Protein AF-A0A0L0D1S1-F1 (afdb_monomer)

Sequence (551 aa):
MAQHTPVPRLSLEFAKVEYQLKLALQATTVELDEVAAIGNPNLSLAFEARAAEMMTLYAWVDAALVGDLNSVDEVMARGFRFQDAGMLFAVGSIVIPDGAPRDHQYMLCKIAVGRSYVVEEEALQAARVEIPEGYDSIYVHSAASEEAHVYHHEYLLQDPAQVLPLFLVNFKFDPASEAAAGVTLCEVCEEAEATLYCQQDDARLCKECDAEIHSANKLVQRHTRSELGAVPLAFGDCAYHPGNSVEYFCPIDHVPVCVHCKMIGSHASGEAASHKLITIREAYAAALDAANRDDPTVGSKRSDILKKLSGIDSSLRAVQANAAAAEERIYELLQAALFQLQVSTQAKLALLLGDELEMRRQLGELEHMDAFLTYQRSVLKPTNFLEAWNKHLLLRAEIHDTAPESLRPLSDVQADLQVVGEVVVTTASAQGPGQGMPPVDHARAAHDLDMRAMLASKASSNFRALVFRDSPARVPDPADRNPAAAIESSMIAAGDLGRSDYGPRHDDSVLRAHNDSMLSSVPHSAAKPVVKSTTDLWSESLNRHFAAHPR

Secondary structure (DSSP, 8-state):
---EEEPPTTSHHHHHHHHHHHHHHT-S--EEEEEEEE--HHHHHHHHHHHTTS-EEEEEEETTSS-TT--HHHHHHH----BTTBEEEEEE---PPTT--SEEEEEEEEEE--SEEEEEHHHHHHSPPPPPTT--EEEEE-HHHHHHT--EEEEEE--GGGEEEEEEEEEE--HHHHHHHT-PBPTTTSSSBP-EEETTTTEEE-HHHHHHHHHS-TTGGG--EEEGGGSPPP--EETTEEEEEEEEEETTTTEEEEHHHHHTSTTTSSGGGGS--EEHHHHHHHHHHHHTSPPHHHHHHHHHHHHHHHHHHHHHHHHHHHHHHHHHHHHHHHHHHHHHHHHHHHHHHHHHHHHHHHHHHHHHHHHHHHHHHHHHHHHS-HHHHHHHHHHHHHHHHHHHHS-GGGS--GGG---------------GGGS-TT--PPP---TTSSSS-HHHHHHHHHHHHHHHHHH-------PPPGGG--TTSHHHHHHTTS--S----------------------------PPPPP---HHHHHHHHHHHHHTT---

pLDDT: mean 74.19, std 21.46, range [23.89, 95.19]

Nearest PDB structures (foldseek):
  7vsp-assembly2_B  TM=4.931E-01  e=4.123E-07  Arabidopsis thaliana
  7wsj-assembly2_C  TM=4.968E-01  e=1.243E-06  Arabidopsis thaliana
  7wsj-assembly1_B  TM=4.840E-01  e=1.689E-06  Arabidopsis thaliana
  7vsq-assembly2_B  TM=4.813E-01  e=4.504E-06  Arabidopsis thaliana

Foldseek 3Di:
DFDFAWDDCLDPVVVVVVVVVCQQQVFDPKFFPTKTWQDDVVLVVLLCVVQVQFDKAKFKAFQVPLDPQDHPVCCSHPNRDADQQFDKTKGGHDDDDAPDDQKTKIWIKMFGQGAEAEDEPVVVVVDRDDDDPPGQWYKYDYPVCVVVVGPMTMIGGRDRSRMDTTMMTIIGDHPVVRVVVVFDAFPPPSPDGFFKAFPVVRGGHDPVVLCVQLVPDPVSVPTDMDTPVVDDDQQDADPVDPPFGFFWAFPVSRDTDGPCCQCPNDCNDDPNVPTDIDTPVVVVVVVVVVVPDDDVVVVVVVVVVVVVVVVVVVVVVVVVVVVVVLVVVVVVVVVVVVVVVLVVVLVLLVLVVVVVVVVVVLVVVVVVLVVVLVVCVVPDDPVVNVVVVVVSVVVVVVSVVPDPVVRDPPVPRDPPDDDDDDDDDDDPVPDDPDDDDDDDPPPDDPDDCPVVSVCSVVCSVVVCVVVDPPDPPDDDDPVNPDVVPPVVVVVVVPPDDDDDDDDDDDDDDDDDDDDDDDDDDDDDDDDDDDDDDPVVVVVVVVVVVVVPDDD

InterPro domains:
  IPR000315 B-box-type zinc finger [PF00643] (184-226)
  IPR000315 B-box-type zinc finger [PF00643] (238-279)
  IPR000315 B-box-type zinc finger [PS50119] (181-228)
  IPR000315 B-box-type zinc finger [PS50119] (238-280)
  IPR000315 B-box-type zinc finger [SM00336] (181-228)
  IPR000315 B-box-type zinc finger [SM00336] (233-280)
  IPR049808 CONSTANS-like, B-box-type 1 zinc finger [cd19821] (185-225)

Solvent-accessible surface area (backbone atoms only — not comparable to full-atom values): 33558 Å² total; per-residue (Å²): 130,64,52,65,42,77,53,55,81,89,37,73,66,41,52,49,53,51,51,51,48,29,60,24,54,73,44,84,75,65,43,75,78,47,44,28,38,42,68,43,69,70,54,52,52,45,23,50,71,64,32,74,89,34,50,70,50,67,26,63,42,54,61,85,74,53,49,95,84,32,46,71,71,50,30,58,58,72,42,63,70,62,56,99,83,26,46,79,43,43,32,56,51,55,82,80,63,92,87,59,71,47,74,44,51,35,32,42,25,43,33,38,41,44,44,64,42,81,41,51,50,70,58,58,76,73,41,88,79,79,80,57,94,91,44,62,23,35,32,50,44,53,77,72,46,65,79,66,71,54,62,60,43,40,33,41,38,72,57,50,49,38,47,36,69,42,34,43,38,35,33,39,53,54,72,71,57,48,64,48,70,76,54,53,53,7,77,82,75,69,73,47,64,34,53,33,30,32,69,78,75,76,39,43,24,19,75,65,60,42,50,58,56,37,64,71,42,82,68,50,54,66,52,56,68,43,54,47,92,79,52,82,72,80,81,49,59,26,93,91,42,82,90,36,54,40,53,27,29,32,81,85,82,71,42,80,32,21,69,60,32,44,71,74,36,73,33,46,50,73,76,51,42,72,58,75,66,44,47,38,68,59,53,49,51,53,46,51,61,50,69,74,42,83,52,67,66,61,52,49,52,51,51,52,51,53,53,50,51,54,50,49,54,53,50,52,52,50,52,53,51,50,51,52,53,51,51,53,52,50,52,53,54,51,52,52,51,53,49,53,50,50,53,55,51,51,54,54,51,52,52,55,52,49,53,52,51,52,53,50,51,55,51,50,52,53,53,51,52,51,51,50,50,56,50,44,68,74,73,48,56,74,74,60,37,56,58,50,48,57,54,50,54,50,52,51,48,52,60,62,67,55,61,78,78,84,55,75,66,78,82,76,73,70,98,73,90,73,92,84,87,81,94,76,91,74,58,75,91,76,54,70,97,82,78,78,78,78,88,78,89,71,90,84,74,88,86,84,48,84,68,60,61,66,49,49,63,55,41,56,57,49,44,49,56,68,76,58,58,91,61,79,85,75,78,75,54,86,82,68,72,52,80,78,66,63,61,64,70,64,58,73,81,75,74,87,78,87,79,89,82,84,88,84,91,83,89,81,88,86,84,88,79,90,82,85,89,80,92,88,82,87,85,90,82,89,80,80,85,82,85,76,63,77,71,62,60,55,57,58,55,55,53,61,64,62,70,77,62,81,131

Structure (mmCIF, N/CA/C/O backbone):
data_AF-A0A0L0D1S1-F1
#
_entry.id   AF-A0A0L0D1S1-F1
#
loop_
_atom_site.group_PDB
_atom_site.id
_atom_site.type_symbol
_atom_site.label_atom_id
_atom_site.label_alt_id
_atom_site.label_comp_id
_atom_site.label_asym_id
_atom_site.label_entity_id
_atom_site.label_seq_id
_atom_site.pdbx_PDB_ins_code
_atom_site.Cartn_x
_atom_site.Cartn_y
_atom_site.Cartn_z
_atom_site.occupancy
_atom_site.B_iso_or_equiv
_atom_site.auth_seq_id
_atom_site.auth_comp_id
_atom_site.auth_asym_id
_atom_site.auth_atom_id
_atom_site.pdbx_PDB_model_num
ATOM 1 N N . MET A 1 1 ? -39.979 1.541 1.753 1.00 41.12 1 MET A N 1
ATOM 2 C CA . MET A 1 1 ? -39.580 2.034 3.084 1.00 41.12 1 MET A CA 1
ATOM 3 C C . MET A 1 1 ? -38.368 1.222 3.477 1.00 41.12 1 MET A C 1
ATOM 5 O O . MET A 1 1 ? -38.527 0.025 3.677 1.00 41.12 1 MET A O 1
ATOM 9 N N . ALA A 1 2 ? -37.171 1.808 3.425 1.00 46.50 2 ALA A N 1
ATOM 10 C CA . ALA A 1 2 ? -35.974 1.120 3.890 1.00 46.50 2 ALA A CA 1
ATOM 11 C C . ALA A 1 2 ? -36.147 0.855 5.389 1.00 46.50 2 ALA A C 1
ATOM 13 O O . ALA A 1 2 ? -36.421 1.780 6.150 1.00 46.50 2 ALA A O 1
ATOM 14 N N . GLN A 1 3 ? -36.106 -0.415 5.784 1.00 61.06 3 GLN A N 1
ATOM 15 C CA . GLN A 1 3 ? -36.192 -0.809 7.183 1.00 61.06 3 GLN A CA 1
ATOM 16 C C . GLN A 1 3 ? -34.776 -0.751 7.744 1.00 61.06 3 GLN A C 1
ATOM 18 O O . GLN A 1 3 ? -34.033 -1.726 7.650 1.00 61.06 3 GLN A O 1
ATOM 23 N N . HIS A 1 4 ? -34.378 0.403 8.276 1.00 72.25 4 HIS A N 1
ATOM 24 C CA . HIS A 1 4 ? -33.267 0.407 9.213 1.00 72.25 4 HIS A CA 1
ATOM 25 C C . HIS A 1 4 ? -33.813 -0.094 10.552 1.00 72.25 4 HIS A C 1
ATOM 27 O O . HIS A 1 4 ? -34.844 0.378 11.032 1.00 72.25 4 HIS A O 1
ATOM 33 N N . THR A 1 5 ? -33.182 -1.124 11.104 1.00 84.69 5 THR A N 1
ATOM 34 C CA . THR A 1 5 ? -33.619 -1.722 12.369 1.00 84.69 5 THR A CA 1
ATOM 35 C C . THR A 1 5 ? -32.591 -1.374 13.436 1.00 84.69 5 THR A C 1
ATOM 37 O O . THR A 1 5 ? -31.411 -1.665 13.225 1.00 84.69 5 THR A O 1
ATOM 40 N N . PRO A 1 6 ? -32.990 -0.755 14.561 1.00 88.25 6 PRO A N 1
ATOM 41 C CA . PRO A 1 6 ? -32.052 -0.452 15.630 1.00 88.25 6 PRO A CA 1
ATOM 42 C C . PRO A 1 6 ? -31.476 -1.757 16.180 1.00 88.25 6 PRO A C 1
ATOM 44 O O . PRO A 1 6 ? -32.212 -2.685 16.531 1.00 88.25 6 PRO A O 1
ATOM 47 N N . VAL A 1 7 ? -30.151 -1.832 16.233 1.00 88.25 7 VAL A N 1
ATOM 48 C CA . VAL A 1 7 ? -29.429 -3.001 16.726 1.00 88.25 7 VAL A CA 1
ATOM 49 C C . VAL A 1 7 ? -29.399 -2.939 18.256 1.00 88.25 7 VAL A C 1
ATOM 51 O O . VAL A 1 7 ? -28.971 -1.929 18.821 1.00 88.25 7 VAL A O 1
ATOM 54 N N . PRO A 1 8 ? -29.830 -3.995 18.970 1.00 85.75 8 PRO A N 1
ATOM 55 C CA . PRO A 1 8 ? -29.773 -4.010 20.426 1.00 85.75 8 PRO A CA 1
ATOM 56 C C . PRO A 1 8 ? -28.331 -3.866 20.931 1.00 85.75 8 PRO A C 1
ATOM 58 O O . PRO A 1 8 ? -27.451 -4.608 20.493 1.00 85.75 8 PRO A O 1
ATOM 61 N N . ARG A 1 9 ? -28.102 -2.986 21.916 1.00 81.25 9 ARG A N 1
ATOM 62 C CA . ARG A 1 9 ? -26.768 -2.721 22.505 1.00 81.25 9 ARG A CA 1
ATOM 63 C C . ARG A 1 9 ? -26.069 -3.962 23.076 1.00 81.25 9 ARG A C 1
ATOM 65 O O . ARG A 1 9 ? -24.852 -4.031 23.109 1.00 81.25 9 ARG A O 1
ATOM 72 N N . LEU A 1 10 ? -26.852 -4.943 23.521 1.00 76.38 10 LEU A N 1
ATOM 73 C CA . LEU A 1 10 ? -26.376 -6.211 24.087 1.00 76.38 10 LEU A CA 1
ATOM 74 C C . LEU A 1 10 ? -26.082 -7.289 23.032 1.00 76.38 10 LEU A C 1
ATOM 76 O O . LEU A 1 10 ? -25.694 -8.401 23.381 1.00 76.38 10 LEU A O 1
ATOM 80 N N . SER A 1 11 ? -26.329 -7.009 21.752 1.00 86.38 11 SER A N 1
ATOM 81 C CA . SER A 1 11 ? -26.100 -7.983 20.690 1.00 86.38 11 SER A CA 1
ATOM 82 C C . SER A 1 11 ? -24.615 -8.093 20.341 1.00 86.38 11 SER A C 1
ATOM 84 O O . SER A 1 11 ? -23.857 -7.124 20.400 1.00 86.38 11 SER A O 1
ATOM 86 N N . LEU A 1 12 ? -24.209 -9.282 19.891 1.00 85.06 12 LEU A N 1
ATOM 87 C CA . LEU A 1 12 ? -22.860 -9.512 19.373 1.00 85.06 12 LEU A CA 1
ATOM 88 C C . LEU A 1 12 ? -22.559 -8.639 18.141 1.00 85.06 12 LEU A C 1
ATOM 90 O O . LEU A 1 12 ? -21.408 -8.287 17.900 1.00 85.06 12 LEU A O 1
ATOM 94 N N . GLU A 1 13 ? -23.580 -8.301 17.351 1.00 87.94 13 GLU A N 1
ATOM 95 C CA . GLU A 1 13 ? -23.444 -7.426 16.183 1.00 87.94 13 GLU A CA 1
ATOM 96 C C . GLU A 1 13 ? -23.075 -6.001 16.592 1.00 87.94 13 GLU A C 1
ATOM 98 O O . GLU A 1 13 ? -22.130 -5.445 16.036 1.00 87.94 13 GLU A O 1
ATOM 103 N N . PHE A 1 14 ? -23.740 -5.452 17.614 1.00 89.69 14 PHE A N 1
ATOM 104 C CA . PHE A 1 14 ? -23.404 -4.139 18.163 1.00 89.69 14 PHE A CA 1
ATOM 105 C C . PHE A 1 14 ? -21.955 -4.098 18.661 1.00 89.69 14 PHE A C 1
ATOM 107 O O . PHE A 1 14 ? -21.196 -3.222 18.257 1.00 89.69 14 PHE A O 1
ATOM 114 N N . ALA A 1 15 ? -21.542 -5.095 19.453 1.00 88.19 15 ALA A N 1
ATOM 115 C CA . ALA A 1 15 ? -20.182 -5.175 19.990 1.00 88.19 15 ALA A CA 1
ATOM 116 C C . ALA A 1 15 ? -19.109 -5.265 18.887 1.00 88.19 15 ALA A C 1
ATOM 118 O O . ALA A 1 15 ? -18.033 -4.678 19.006 1.00 88.19 15 ALA A O 1
ATOM 119 N N . LYS A 1 16 ? -19.397 -5.976 17.787 1.00 91.19 16 LYS A N 1
ATOM 120 C CA . LYS A 1 16 ? -18.497 -6.058 16.626 1.00 91.19 16 LYS A CA 1
ATOM 121 C C . LYS A 1 16 ? -18.349 -4.713 15.922 1.00 91.19 16 LYS A C 1
ATOM 123 O O . LYS A 1 16 ? -17.224 -4.320 15.631 1.00 91.19 16 LYS A O 1
ATOM 128 N N . VAL A 1 17 ? -19.461 -4.024 15.653 1.00 92.69 17 VAL A N 1
ATOM 129 C CA . VAL A 1 17 ? -19.453 -2.710 14.989 1.00 92.69 17 VAL A CA 1
ATOM 130 C C . VAL A 1 17 ? -18.755 -1.671 15.865 1.00 92.69 17 VAL A C 1
ATOM 132 O O . VAL A 1 17 ? -17.913 -0.929 15.367 1.00 92.69 17 VAL A O 1
ATOM 135 N N . GLU A 1 18 ? -19.033 -1.668 17.170 1.00 91.69 18 GLU A N 1
ATOM 136 C CA . GLU A 1 18 ? -18.361 -0.804 18.142 1.00 91.69 18 GLU A CA 1
ATOM 137 C C . GLU A 1 18 ? -16.844 -1.026 18.142 1.00 91.69 18 GLU A C 1
ATOM 139 O O . GLU A 1 18 ? -16.079 -0.072 18.001 1.00 91.69 18 GLU A O 1
ATOM 144 N N . TYR A 1 19 ? -16.394 -2.278 18.264 1.00 92.50 19 TYR A N 1
ATOM 145 C CA . TYR A 1 19 ? -14.964 -2.580 18.286 1.00 92.50 19 TYR A CA 1
ATOM 146 C C . TYR A 1 19 ? -14.286 -2.236 16.956 1.00 92.50 19 TYR A C 1
ATOM 148 O O . TYR A 1 19 ? -13.175 -1.712 16.941 1.00 92.50 19 TYR A O 1
ATOM 156 N N . GLN A 1 20 ? -14.961 -2.480 15.832 1.00 93.06 20 GLN A N 1
ATOM 157 C CA . GLN A 1 20 ? -14.454 -2.133 14.508 1.00 93.06 20 GLN A CA 1
ATOM 158 C C . GLN A 1 20 ? -14.337 -0.616 14.307 1.00 93.06 20 GLN A C 1
ATOM 160 O O . GLN A 1 20 ? -13.378 -0.166 13.681 1.00 93.06 20 GLN A O 1
ATOM 165 N N . LEU A 1 21 ? -15.277 0.168 14.840 1.00 93.06 21 LEU A N 1
ATOM 166 C CA . LEU A 1 21 ? -15.212 1.628 14.809 1.00 93.06 21 LEU A CA 1
ATOM 167 C C . LEU A 1 21 ? -14.066 2.146 15.685 1.00 93.06 21 LEU A C 1
ATOM 169 O O . LEU A 1 21 ? -13.268 2.956 15.226 1.00 93.06 21 LEU A O 1
ATOM 173 N N . LYS A 1 22 ? -13.937 1.629 16.913 1.00 92.38 22 LYS A N 1
ATOM 174 C CA . LYS A 1 22 ? -12.830 1.961 17.826 1.00 92.38 22 LYS A CA 1
ATOM 175 C C . LYS A 1 22 ? -11.468 1.614 17.226 1.00 92.38 22 LYS A C 1
ATOM 177 O O . LYS A 1 22 ? -10.537 2.405 17.321 1.00 92.38 22 LYS A O 1
ATOM 182 N N . LEU A 1 23 ? -11.364 0.473 16.540 1.00 92.00 23 LEU A N 1
ATOM 183 C CA . LEU A 1 23 ? -10.164 0.080 15.800 1.00 92.00 23 LEU A CA 1
ATOM 184 C C . LEU A 1 23 ? -9.859 1.043 14.643 1.00 92.00 23 LEU A C 1
ATOM 186 O O . LEU A 1 23 ? -8.701 1.400 14.447 1.00 92.00 23 LEU A O 1
ATOM 190 N N . ALA A 1 24 ? -10.880 1.465 13.893 1.00 91.44 24 ALA A N 1
ATOM 191 C CA . ALA A 1 24 ? -10.722 2.399 12.782 1.00 91.44 24 ALA A CA 1
ATOM 192 C C . ALA A 1 24 ? -10.342 3.813 13.256 1.00 91.44 24 ALA A C 1
ATOM 194 O O . ALA A 1 24 ? -9.521 4.465 12.629 1.00 91.44 24 ALA A O 1
ATOM 195 N N . LEU A 1 25 ? -10.873 4.283 14.382 1.00 90.00 25 LEU A N 1
ATOM 196 C CA . LEU A 1 25 ? -10.476 5.567 14.977 1.00 90.00 25 LEU A CA 1
ATOM 197 C C . LEU A 1 25 ? -9.179 5.480 15.794 1.00 90.00 25 LEU A C 1
ATOM 199 O O . LEU A 1 25 ? -8.639 6.510 16.180 1.00 90.00 25 LEU A O 1
ATOM 203 N N . GLN A 1 26 ? -8.697 4.264 16.083 1.00 88.94 26 GLN A N 1
ATOM 204 C CA . GLN A 1 26 ? -7.636 3.994 17.061 1.00 88.94 26 GLN A CA 1
ATOM 205 C C . GLN A 1 26 ? -7.895 4.674 18.418 1.00 88.94 26 GLN A C 1
ATOM 207 O O . GLN A 1 26 ? -6.975 5.159 19.069 1.00 88.94 26 GLN A O 1
ATOM 212 N N . ALA A 1 27 ? -9.161 4.693 18.839 1.00 87.56 27 ALA A N 1
ATOM 213 C CA . ALA A 1 27 ? -9.626 5.425 20.010 1.00 87.56 27 ALA A CA 1
ATOM 214 C C . ALA A 1 27 ? -10.491 4.551 20.922 1.00 87.56 27 ALA A C 1
ATOM 216 O O . ALA A 1 27 ? -11.233 3.676 20.467 1.00 87.56 27 ALA A O 1
ATOM 217 N N . THR A 1 28 ? -10.421 4.806 22.226 1.00 86.06 28 THR A N 1
ATOM 218 C CA . THR A 1 28 ? -11.116 4.036 23.264 1.00 86.06 28 THR A CA 1
ATOM 219 C C . THR A 1 28 ? -12.336 4.758 23.842 1.00 86.06 28 THR A C 1
ATOM 221 O O . THR A 1 28 ? -13.291 4.090 24.246 1.00 86.06 28 THR A O 1
ATOM 224 N N . THR A 1 29 ? -12.353 6.094 23.811 1.00 85.56 29 THR A N 1
ATOM 225 C CA . THR A 1 29 ? -13.391 6.970 24.397 1.00 85.56 29 THR A CA 1
ATOM 226 C C . THR A 1 29 ? -14.650 7.132 23.544 1.00 85.56 29 THR A C 1
ATOM 228 O O . THR A 1 29 ? -15.576 7.827 23.949 1.00 85.56 29 THR A O 1
ATOM 231 N N . VAL A 1 30 ? -14.719 6.490 22.375 1.00 88.75 30 VAL A N 1
ATOM 232 C CA . VAL A 1 30 ? -15.866 6.602 21.461 1.00 88.75 30 VAL A CA 1
ATOM 233 C C . VAL A 1 30 ? -17.150 6.108 22.133 1.00 88.75 30 VAL A C 1
ATOM 235 O O . VAL A 1 30 ? -17.234 4.948 22.553 1.00 88.75 30 VAL A O 1
ATOM 238 N N . GLU A 1 31 ? -18.171 6.967 22.160 1.00 87.25 31 GLU A N 1
ATOM 239 C CA . GLU A 1 31 ? -19.502 6.656 22.686 1.00 87.25 31 GLU A CA 1
ATOM 240 C C . GLU A 1 31 ? -20.507 6.507 21.538 1.00 87.25 31 GLU A C 1
ATOM 242 O O . GLU A 1 31 ? -20.765 7.454 20.796 1.00 87.25 31 GLU A O 1
ATOM 247 N N . LEU A 1 32 ? -21.094 5.317 21.379 1.00 87.81 32 LEU A N 1
ATOM 248 C CA . LEU A 1 32 ? -22.108 5.072 20.351 1.00 87.81 32 LEU A CA 1
ATOM 249 C C . LEU A 1 32 ? -23.499 5.441 20.880 1.00 87.81 32 LEU A C 1
ATOM 251 O O . LEU A 1 32 ? -23.983 4.864 21.861 1.00 87.81 32 LEU A O 1
ATOM 255 N N . ASP A 1 33 ? -24.175 6.357 20.189 1.00 86.69 33 ASP A N 1
ATOM 256 C CA . ASP A 1 33 ? -25.556 6.725 20.492 1.00 86.69 33 ASP A CA 1
ATOM 257 C C . ASP A 1 33 ? -26.517 5.669 19.920 1.00 86.69 33 ASP A C 1
ATOM 259 O O . ASP A 1 33 ? -27.281 5.040 20.666 1.00 86.69 33 ASP A O 1
ATOM 263 N N . GLU A 1 34 ? -26.428 5.428 18.608 1.00 88.00 34 GLU A N 1
ATOM 264 C CA . GLU A 1 34 ? -27.324 4.550 17.853 1.00 88.00 34 GLU A CA 1
ATOM 265 C C . GLU A 1 34 ? -26.572 3.773 16.763 1.00 88.00 34 GLU A C 1
ATOM 267 O O . GLU A 1 34 ? -25.740 4.324 16.043 1.00 88.00 34 GLU A O 1
ATOM 272 N N . VAL A 1 35 ? -26.908 2.487 16.621 1.00 91.44 35 VAL A N 1
ATOM 273 C CA . VAL A 1 35 ? -26.484 1.636 15.502 1.00 91.44 35 VAL A CA 1
ATOM 274 C C . VAL A 1 35 ? -27.735 1.068 14.852 1.00 91.44 35 VAL A C 1
ATOM 276 O O . VAL A 1 35 ? -28.525 0.393 15.515 1.00 91.44 35 VAL A O 1
ATOM 279 N N . ALA A 1 36 ? -27.909 1.311 13.558 1.00 91.00 36 ALA A N 1
ATOM 280 C CA . ALA A 1 36 ? -29.044 0.817 12.794 1.00 91.00 36 ALA A CA 1
ATOM 281 C C . ALA A 1 36 ? -28.571 -0.092 11.654 1.00 91.00 36 ALA A C 1
ATOM 283 O O . ALA A 1 36 ? -27.767 0.313 10.816 1.00 91.00 36 ALA A O 1
ATOM 284 N N . ALA A 1 37 ? -29.073 -1.328 11.616 1.00 90.38 37 ALA A N 1
ATOM 285 C CA . ALA A 1 37 ? -28.779 -2.286 10.556 1.00 90.38 37 ALA A CA 1
ATOM 286 C C . ALA A 1 37 ? -29.598 -1.968 9.302 1.00 90.38 37 ALA A C 1
ATOM 288 O O . ALA A 1 37 ? -30.813 -1.770 9.382 1.00 90.38 37 ALA A O 1
ATOM 289 N N . ILE A 1 38 ? -28.940 -1.957 8.146 1.00 88.00 38 ILE A N 1
ATOM 290 C CA . ILE A 1 38 ? -29.529 -1.662 6.840 1.00 88.00 38 ILE A CA 1
ATOM 291 C C . ILE A 1 38 ? -29.834 -2.993 6.145 1.00 88.00 38 ILE A C 1
ATOM 293 O O . ILE A 1 38 ? -28.966 -3.633 5.557 1.00 88.00 38 ILE A O 1
ATOM 297 N N . GLY A 1 39 ? -31.089 -3.439 6.233 1.00 80.06 39 GLY A N 1
ATOM 298 C CA . GLY A 1 39 ? -31.536 -4.701 5.643 1.00 80.06 39 GLY A CA 1
ATOM 299 C C . GLY A 1 39 ? -32.230 -4.499 4.299 1.00 80.06 39 GLY A C 1
ATOM 300 O O . GLY A 1 39 ? -33.452 -4.361 4.259 1.00 80.06 39 GLY A O 1
ATOM 301 N N . ASN A 1 40 ? -31.483 -4.504 3.190 1.00 86.00 40 ASN A N 1
ATOM 302 C CA . ASN A 1 40 ? -32.066 -4.462 1.844 1.00 86.00 40 ASN A CA 1
ATOM 303 C C . ASN A 1 40 ? -31.701 -5.721 1.036 1.00 86.00 40 ASN A C 1
ATOM 305 O O . ASN A 1 40 ? -30.600 -5.795 0.487 1.00 86.00 40 ASN A O 1
ATOM 309 N N . PRO A 1 41 ? -32.621 -6.696 0.903 1.00 86.62 41 PRO A N 1
ATOM 310 C CA . PRO A 1 41 ? -32.310 -7.992 0.300 1.00 86.62 41 PRO A CA 1
ATOM 311 C C . PRO A 1 41 ? -31.924 -7.891 -1.180 1.00 86.62 41 PRO A C 1
ATOM 313 O O . PRO A 1 41 ? -31.136 -8.701 -1.658 1.00 86.62 41 PRO A O 1
ATOM 316 N N . ASN A 1 42 ? -32.430 -6.887 -1.906 1.00 88.06 42 ASN A N 1
ATOM 317 C CA . ASN A 1 42 ? -32.068 -6.687 -3.310 1.00 88.06 42 ASN A CA 1
ATOM 318 C C . ASN A 1 42 ? -30.610 -6.234 -3.455 1.00 88.06 42 ASN A C 1
ATOM 320 O O . ASN A 1 42 ? -29.921 -6.684 -4.367 1.00 88.06 42 ASN A O 1
ATOM 324 N N . LEU A 1 43 ? -30.140 -5.370 -2.547 1.00 88.06 43 LEU A N 1
ATOM 325 C CA . LEU A 1 43 ? -28.747 -4.921 -2.529 1.00 88.06 43 LEU A CA 1
ATOM 326 C C . LEU A 1 43 ? -27.816 -6.052 -2.100 1.00 88.06 43 LEU A C 1
ATOM 328 O O . LEU A 1 43 ? -26.785 -6.252 -2.732 1.00 88.06 43 LEU A O 1
ATOM 332 N N . SER A 1 44 ? -28.203 -6.829 -1.085 1.00 89.94 44 SER A N 1
ATOM 333 C CA . SER A 1 44 ? -27.433 -7.998 -0.651 1.00 89.94 44 SER A CA 1
ATOM 334 C C . SER A 1 44 ? -27.267 -9.012 -1.783 1.00 89.94 44 SER A C 1
ATOM 336 O O . SER A 1 44 ? -26.149 -9.436 -2.050 1.00 89.94 44 SER A O 1
ATOM 338 N N . LEU A 1 45 ? -28.346 -9.335 -2.507 1.00 91.50 45 LEU A N 1
ATOM 339 C CA . LEU A 1 45 ? -28.294 -10.273 -3.630 1.00 91.50 45 LEU A CA 1
ATOM 340 C C . LEU A 1 45 ? -27.423 -9.749 -4.784 1.00 91.50 45 LEU A C 1
ATOM 342 O O . LEU A 1 45 ? -26.630 -10.501 -5.349 1.00 91.50 45 LEU A O 1
ATOM 346 N N . ALA A 1 46 ? -27.561 -8.465 -5.138 1.00 89.81 46 ALA A N 1
ATOM 347 C CA . ALA A 1 46 ? -26.757 -7.843 -6.190 1.00 89.81 46 ALA A CA 1
ATOM 348 C C . ALA A 1 46 ? -25.263 -7.837 -5.830 1.00 89.81 46 ALA A C 1
ATOM 350 O O . ALA A 1 46 ? -24.425 -8.186 -6.663 1.00 89.81 46 ALA A O 1
ATOM 351 N N . PHE A 1 47 ? -24.946 -7.512 -4.574 1.00 92.38 47 PHE A N 1
ATOM 352 C CA . PHE A 1 47 ? -23.584 -7.540 -4.060 1.00 92.38 47 PHE A CA 1
ATOM 353 C C . PHE A 1 47 ? -23.011 -8.956 -4.042 1.00 92.38 47 PHE A C 1
ATOM 355 O O . PHE A 1 47 ? -21.908 -9.167 -4.529 1.00 92.38 47 PHE A O 1
ATOM 362 N N . GLU A 1 48 ? -23.745 -9.947 -3.532 1.00 92.00 48 GLU A N 1
ATOM 363 C CA . GLU A 1 48 ? -23.293 -11.345 -3.499 1.00 92.00 48 GLU A CA 1
ATOM 364 C C . GLU A 1 48 ? -23.022 -11.895 -4.903 1.00 92.00 48 GLU A C 1
ATOM 366 O O . GLU A 1 48 ? -22.012 -12.568 -5.111 1.00 92.00 48 GLU A O 1
ATOM 371 N N . ALA A 1 49 ? -23.872 -11.558 -5.879 1.00 91.06 49 ALA A N 1
ATOM 372 C CA . ALA A 1 49 ? -23.676 -11.949 -7.271 1.00 91.06 49 ALA A CA 1
ATOM 373 C C . ALA A 1 49 ? -22.398 -11.342 -7.874 1.00 91.06 49 ALA A C 1
ATOM 375 O O . ALA A 1 49 ? -21.704 -12.014 -8.637 1.00 91.06 49 ALA A O 1
ATOM 376 N N . ARG A 1 50 ? -22.068 -10.090 -7.528 1.00 89.50 50 ARG A N 1
ATOM 377 C CA . ARG A 1 50 ? -20.858 -9.417 -8.021 1.00 89.50 50 ARG A CA 1
ATOM 378 C C . ARG A 1 50 ? -19.596 -9.844 -7.265 1.00 89.50 50 ARG A C 1
ATOM 380 O O . ARG A 1 50 ? -18.551 -10.013 -7.882 1.00 89.50 50 ARG A O 1
ATOM 387 N N . ALA A 1 51 ? -19.694 -10.034 -5.952 1.00 90.31 51 ALA A N 1
ATOM 388 C CA . ALA A 1 51 ? -18.566 -10.225 -5.044 1.00 90.31 51 ALA A CA 1
ATOM 389 C C . ALA A 1 51 ? -18.120 -11.688 -4.865 1.00 90.31 51 ALA A C 1
ATOM 391 O O . ALA A 1 51 ? -17.144 -11.925 -4.156 1.00 90.31 51 ALA A O 1
ATOM 392 N N . ALA A 1 52 ? -18.805 -12.665 -5.473 1.00 86.88 52 ALA A N 1
ATOM 393 C CA . ALA A 1 52 ? -18.596 -14.099 -5.225 1.00 86.88 52 ALA A CA 1
ATOM 394 C C . ALA A 1 52 ? -17.135 -14.578 -5.364 1.00 86.88 52 ALA A C 1
ATOM 396 O O . ALA A 1 52 ? -16.703 -15.450 -4.612 1.00 86.88 52 ALA A O 1
ATOM 397 N N . GLU A 1 53 ? -16.366 -13.994 -6.286 1.00 86.00 53 GLU A N 1
ATOM 398 C CA . GLU A 1 53 ? -14.949 -14.326 -6.520 1.00 86.00 53 GLU A CA 1
ATOM 399 C C . GLU A 1 53 ? -13.996 -13.169 -6.175 1.00 86.00 53 GLU A C 1
ATOM 401 O O . GLU A 1 53 ? -12.804 -13.214 -6.476 1.00 86.00 53 GLU A O 1
ATOM 406 N N . MET A 1 54 ? -14.507 -12.119 -5.527 1.00 90.62 54 MET A N 1
ATOM 407 C CA . MET A 1 54 ? -13.751 -10.907 -5.232 1.00 90.62 54 MET A CA 1
ATOM 408 C C . MET A 1 54 ? -13.293 -10.860 -3.779 1.00 90.62 54 MET A C 1
ATOM 410 O O . MET A 1 54 ? -13.948 -11.341 -2.855 1.00 90.62 54 MET A O 1
ATOM 414 N N . MET A 1 55 ? -12.162 -10.195 -3.558 1.00 90.88 55 MET A N 1
ATOM 415 C CA . MET A 1 55 ? -11.752 -9.800 -2.218 1.00 90.88 55 MET A CA 1
ATOM 416 C C . MET A 1 55 ? -12.705 -8.718 -1.694 1.00 90.88 55 MET A C 1
ATOM 418 O O . MET A 1 55 ? -12.954 -7.730 -2.387 1.00 90.88 55 MET A O 1
ATOM 422 N N . THR A 1 56 ? -13.228 -8.899 -0.478 1.00 93.75 56 THR A N 1
ATOM 423 C CA . THR A 1 56 ? -14.112 -7.921 0.170 1.00 93.75 56 THR A CA 1
ATOM 424 C C . THR A 1 56 ? -13.451 -7.269 1.374 1.00 93.75 56 THR A C 1
ATOM 426 O O . THR A 1 56 ? -12.844 -7.969 2.186 1.00 93.75 56 THR A O 1
ATOM 429 N N . LEU A 1 57 ? -13.651 -5.965 1.530 1.00 94.62 57 LEU A N 1
ATOM 430 C CA . LEU A 1 57 ? -13.160 -5.154 2.641 1.00 94.62 57 LEU A CA 1
ATOM 431 C C . LEU A 1 57 ? -14.321 -4.416 3.314 1.00 94.62 57 LEU A C 1
ATOM 433 O O . LEU A 1 57 ? -15.425 -4.345 2.773 1.00 94.62 57 LEU A O 1
ATOM 437 N N . TYR A 1 58 ? -14.066 -3.873 4.500 1.00 94.44 58 TYR A N 1
ATOM 438 C CA . TYR A 1 58 ? -14.989 -2.969 5.173 1.00 94.44 58 TYR A CA 1
ATOM 439 C C . TYR A 1 58 ? -14.469 -1.542 5.059 1.00 94.44 58 TYR A C 1
ATOM 441 O O . TYR A 1 58 ? -13.319 -1.284 5.408 1.00 94.44 58 TYR A O 1
ATOM 449 N N . ALA A 1 59 ? -15.321 -0.644 4.584 1.00 94.50 59 ALA A N 1
ATOM 450 C CA . ALA A 1 59 ? -15.029 0.769 4.419 1.00 94.50 59 ALA A CA 1
ATOM 451 C C . ALA A 1 59 ? -15.981 1.597 5.279 1.00 94.50 59 ALA A C 1
ATOM 453 O O . ALA A 1 59 ? -17.176 1.298 5.368 1.00 94.50 59 ALA A O 1
ATOM 454 N N . TRP A 1 60 ? -15.439 2.641 5.892 1.00 93.62 60 TRP A N 1
ATOM 455 C CA . TRP A 1 60 ? -16.212 3.617 6.645 1.00 93.62 60 TRP A CA 1
ATOM 456 C C . TRP A 1 60 ? -16.429 4.842 5.770 1.00 93.62 60 TRP A C 1
ATOM 458 O O . TRP A 1 60 ? -15.478 5.402 5.234 1.00 93.62 60 TRP A O 1
ATOM 468 N N . VAL A 1 61 ? -17.689 5.234 5.608 1.00 90.88 61 VAL A N 1
ATOM 469 C CA . VAL A 1 61 ? -18.074 6.381 4.785 1.00 90.88 61 VAL A CA 1
ATOM 470 C C . VAL A 1 61 ? -18.751 7.407 5.678 1.00 90.88 61 VAL A C 1
ATOM 472 O O . VAL A 1 61 ? -19.747 7.089 6.327 1.00 90.88 61 VAL A O 1
ATOM 475 N N . ASP A 1 62 ? -18.222 8.626 5.707 1.00 89.12 62 ASP A N 1
ATOM 476 C CA . ASP A 1 62 ? -18.856 9.749 6.396 1.00 89.12 62 ASP A CA 1
ATOM 477 C C . ASP A 1 62 ? -20.160 10.121 5.675 1.00 89.12 62 ASP A C 1
ATOM 479 O O . ASP A 1 62 ? -20.156 10.396 4.470 1.00 89.12 62 ASP A O 1
ATOM 483 N N . ALA A 1 63 ? -21.279 10.136 6.403 1.00 84.50 63 ALA A N 1
ATOM 484 C CA . ALA A 1 63 ? -22.587 10.477 5.854 1.00 84.50 63 ALA A CA 1
ATOM 485 C C . ALA A 1 63 ? -22.660 11.925 5.333 1.00 84.50 63 ALA A C 1
ATOM 487 O O . ALA A 1 63 ? -23.460 12.211 4.440 1.00 84.50 63 ALA A O 1
ATOM 488 N N . ALA A 1 64 ? -21.814 12.828 5.837 1.00 78.50 64 ALA A N 1
ATOM 489 C CA . ALA A 1 64 ? -21.726 14.204 5.357 1.00 78.50 64 ALA A CA 1
ATOM 490 C C . ALA A 1 64 ? -21.027 14.316 3.989 1.00 78.50 64 ALA A C 1
ATOM 492 O O . ALA A 1 64 ? -21.294 15.253 3.236 1.00 78.50 64 ALA A O 1
ATOM 493 N N . LEU A 1 65 ? -20.155 13.360 3.647 1.00 72.25 65 LEU A N 1
ATOM 494 C CA . LEU A 1 65 ? -19.320 13.394 2.439 1.00 72.25 65 LEU A CA 1
ATOM 495 C C . LEU A 1 65 ? -19.916 12.628 1.249 1.00 72.25 65 LEU A C 1
ATOM 497 O O . LEU A 1 65 ? -19.347 12.641 0.160 1.00 72.25 65 LEU A O 1
ATOM 501 N N . VAL A 1 66 ? -21.076 11.984 1.415 1.00 69.69 66 VAL A N 1
ATOM 502 C CA . VAL A 1 66 ? -21.691 11.143 0.367 1.00 69.69 66 VAL A CA 1
ATOM 503 C C . VAL A 1 66 ? -22.243 11.973 -0.817 1.00 69.69 66 VAL A C 1
ATOM 505 O O . VAL A 1 66 ? -22.520 11.431 -1.889 1.00 69.69 66 VAL A O 1
ATOM 508 N N . GLY A 1 67 ? -22.305 13.303 -0.679 1.00 67.31 67 GLY A N 1
ATOM 509 C CA . GLY A 1 67 ? -22.674 14.252 -1.735 1.00 67.31 67 GLY A CA 1
ATOM 510 C C . GLY A 1 67 ? -24.182 14.340 -2.006 1.00 67.31 67 GLY A C 1
ATOM 511 O O . GLY A 1 67 ? -24.970 13.513 -1.552 1.00 67.31 67 GLY A O 1
ATOM 512 N N . ASP A 1 68 ? -24.597 15.338 -2.795 1.00 65.94 68 ASP A N 1
ATOM 513 C CA . ASP A 1 68 ? -26.019 15.672 -3.021 1.00 65.94 68 ASP A CA 1
ATOM 514 C C . ASP A 1 68 ? -26.846 14.544 -3.672 1.00 65.94 68 ASP A C 1
ATOM 516 O O . ASP A 1 68 ? -28.070 14.509 -3.551 1.00 65.94 68 ASP A O 1
ATOM 520 N N . LEU A 1 69 ? -26.193 13.617 -4.385 1.00 70.19 69 LEU A N 1
ATOM 521 C CA . LEU A 1 69 ? -26.848 12.515 -5.105 1.00 70.19 69 LEU A CA 1
ATOM 522 C C . LEU A 1 69 ? -27.162 11.296 -4.230 1.00 70.19 69 LEU A C 1
ATOM 524 O O . LEU A 1 69 ? -27.924 10.428 -4.661 1.00 70.19 69 LEU A O 1
ATOM 528 N N . ASN A 1 70 ? -26.562 11.209 -3.045 1.00 79.69 70 ASN A N 1
ATOM 529 C CA . ASN A 1 70 ? -26.594 10.030 -2.191 1.00 79.69 70 ASN A CA 1
ATOM 530 C C . ASN A 1 70 ? -26.959 10.432 -0.760 1.00 79.69 70 ASN A C 1
ATOM 532 O O . ASN A 1 70 ? -26.145 10.355 0.159 1.00 79.69 70 ASN A O 1
ATOM 536 N N . SER A 1 71 ? -28.209 10.846 -0.558 1.00 85.69 71 SER A N 1
ATOM 537 C CA . SER A 1 71 ? -28.731 11.007 0.798 1.00 85.69 71 SER A CA 1
ATOM 538 C C . SER A 1 71 ? -28.767 9.657 1.524 1.00 85.69 71 SER A C 1
ATOM 540 O O . SER A 1 71 ? -28.948 8.606 0.902 1.00 85.69 71 SER A O 1
ATOM 542 N N . VAL A 1 72 ? -28.626 9.679 2.850 1.00 84.50 72 VAL A N 1
ATOM 543 C CA . VAL A 1 72 ? -28.598 8.468 3.690 1.00 84.50 72 VAL A CA 1
ATOM 544 C C . VAL A 1 72 ? -29.813 7.566 3.424 1.00 84.50 72 VAL A C 1
ATOM 546 O O . VAL A 1 72 ? -29.661 6.365 3.196 1.00 84.50 72 VAL A O 1
ATOM 549 N N . ASP A 1 73 ? -31.011 8.152 3.343 1.00 84.62 73 ASP A N 1
ATOM 550 C CA . ASP A 1 73 ? -32.253 7.425 3.053 1.00 84.62 73 ASP A CA 1
ATOM 551 C C . ASP A 1 73 ? -32.269 6.803 1.647 1.00 84.62 73 ASP A C 1
ATOM 553 O O . ASP A 1 73 ? -32.769 5.686 1.457 1.00 84.62 73 ASP A O 1
ATOM 557 N N . GLU A 1 74 ? -31.723 7.500 0.643 1.00 85.50 74 GLU A N 1
ATOM 558 C CA . GLU A 1 74 ? -31.630 6.972 -0.720 1.00 85.50 74 GLU A CA 1
ATOM 559 C C . GLU A 1 74 ? -30.646 5.809 -0.808 1.00 85.50 74 GLU A C 1
ATOM 561 O O . GLU A 1 74 ? -30.982 4.789 -1.418 1.00 85.50 74 GLU A O 1
ATOM 566 N N . VAL A 1 75 ? -29.489 5.917 -0.151 1.00 85.69 75 VAL A N 1
ATOM 567 C CA . VAL A 1 75 ? -28.481 4.851 -0.137 1.00 85.69 75 VAL A CA 1
ATOM 568 C C . VAL A 1 75 ? -29.015 3.601 0.559 1.00 85.69 75 VAL A C 1
ATOM 570 O O . VAL A 1 75 ? -28.862 2.495 0.041 1.00 85.69 75 VAL A O 1
ATOM 573 N N . MET A 1 76 ? -29.742 3.747 1.668 1.00 83.06 76 MET A N 1
ATOM 574 C CA . MET A 1 76 ? -30.395 2.611 2.328 1.00 83.06 76 MET A CA 1
ATOM 575 C C . MET A 1 76 ? -31.455 1.941 1.438 1.00 83.06 76 MET A C 1
ATOM 577 O O . MET A 1 76 ? -31.611 0.715 1.432 1.00 83.06 76 MET A O 1
ATOM 581 N N . ALA A 1 77 ? -32.214 2.735 0.680 1.00 83.50 77 ALA A N 1
ATOM 582 C CA . ALA A 1 77 ? -33.316 2.228 -0.131 1.00 83.50 77 ALA A CA 1
ATOM 583 C C . ALA A 1 77 ? -32.871 1.617 -1.467 1.00 83.50 77 ALA A C 1
ATOM 585 O O . ALA A 1 77 ? -33.487 0.654 -1.933 1.00 83.50 77 ALA A O 1
ATOM 586 N N . ARG A 1 78 ? -31.860 2.199 -2.118 1.00 84.31 78 ARG A N 1
ATOM 587 C CA . ARG A 1 78 ? -31.492 1.903 -3.513 1.00 84.31 78 ARG A CA 1
ATOM 588 C C . ARG A 1 78 ? -30.005 1.623 -3.725 1.00 84.31 78 ARG A C 1
ATOM 590 O O . ARG A 1 78 ? -29.648 1.257 -4.840 1.00 84.31 78 ARG A O 1
ATOM 597 N N . GLY A 1 79 ? -29.180 1.733 -2.689 1.00 85.19 79 GLY A N 1
ATOM 598 C CA . GLY A 1 79 ? -27.728 1.633 -2.794 1.00 85.19 79 GLY A CA 1
ATOM 599 C C . GLY A 1 79 ? -27.098 2.946 -3.247 1.00 85.19 79 GLY A C 1
ATOM 600 O O . GLY A 1 79 ? -27.789 3.931 -3.519 1.00 85.19 79 GLY A O 1
ATOM 601 N N . PHE A 1 80 ? -25.770 2.959 -3.318 1.00 87.75 80 PHE A N 1
ATOM 602 C CA . PHE A 1 80 ? -25.026 4.120 -3.790 1.00 87.75 80 PHE A CA 1
ATOM 603 C C . PHE A 1 80 ? -25.261 4.359 -5.281 1.00 87.75 80 PHE A C 1
ATOM 605 O O . PHE A 1 80 ? -25.335 3.424 -6.080 1.00 87.75 80 PHE A O 1
ATOM 612 N N . ARG A 1 81 ? -25.324 5.630 -5.668 1.00 87.19 81 ARG A N 1
ATOM 613 C CA . ARG A 1 81 ? -25.265 6.065 -7.059 1.00 87.19 81 ARG A CA 1
ATOM 614 C C . ARG A 1 81 ? -23.909 6.680 -7.324 1.00 87.19 81 ARG A C 1
ATOM 616 O O . ARG A 1 81 ? -23.502 7.629 -6.656 1.00 87.19 81 ARG A O 1
ATOM 623 N N . PHE A 1 82 ? -23.230 6.144 -8.322 1.00 86.25 82 PHE A N 1
ATOM 624 C CA . PHE A 1 82 ? -21.958 6.681 -8.772 1.00 86.25 82 PHE A CA 1
ATOM 625 C C . PHE A 1 82 ? -22.192 7.660 -9.916 1.00 86.25 82 PHE A C 1
ATOM 627 O O . PHE A 1 82 ? -23.084 7.469 -10.744 1.00 86.25 82 PHE A O 1
ATOM 634 N N . GLN A 1 83 ? -21.397 8.726 -9.940 1.00 79.25 83 GLN A N 1
ATOM 635 C CA . GLN A 1 83 ? -21.250 9.546 -11.137 1.00 79.25 83 GLN A CA 1
ATOM 636 C C . GLN A 1 83 ? -20.375 8.800 -12.153 1.00 79.25 83 GLN A C 1
ATOM 638 O O . GLN A 1 83 ? -19.806 7.753 -11.845 1.00 79.25 83 GLN A O 1
ATOM 643 N N . ASP A 1 84 ? -20.218 9.356 -13.352 1.00 72.31 84 ASP A N 1
ATOM 644 C CA . ASP A 1 84 ? -19.470 8.716 -14.439 1.00 72.31 84 ASP A CA 1
ATOM 645 C C . ASP A 1 84 ? -18.017 8.339 -14.070 1.00 72.31 84 ASP A C 1
ATOM 647 O O . ASP A 1 84 ? -17.445 7.449 -14.691 1.00 72.31 84 ASP A O 1
ATOM 651 N N . ALA A 1 85 ? -17.412 8.979 -13.063 1.00 78.31 85 ALA A N 1
ATOM 652 C CA . ALA A 1 85 ? -16.044 8.704 -12.610 1.00 78.31 85 ALA A CA 1
ATOM 653 C C . ALA A 1 85 ? -15.921 7.608 -11.525 1.00 78.31 85 ALA A C 1
ATOM 655 O O . ALA A 1 85 ? -14.809 7.151 -11.264 1.00 78.31 85 ALA A O 1
ATOM 656 N N . GLY A 1 86 ? -17.027 7.160 -10.917 1.00 85.31 86 GLY A N 1
ATOM 657 C CA . GLY A 1 86 ? -17.016 6.277 -9.741 1.00 85.31 86 GLY A CA 1
ATOM 658 C C . GLY A 1 86 ? -17.066 7.026 -8.401 1.00 85.31 86 GLY A C 1
ATOM 659 O O . GLY A 1 86 ? -17.337 8.226 -8.363 1.00 85.31 86 GLY A O 1
ATOM 660 N N . MET A 1 87 ? -16.839 6.308 -7.297 1.00 88.12 87 MET A N 1
ATOM 661 C CA . MET A 1 87 ? -16.797 6.849 -5.930 1.00 88.12 87 MET A CA 1
ATOM 662 C C . MET A 1 87 ? -15.641 6.241 -5.120 1.00 88.12 87 MET A C 1
ATOM 664 O O . MET A 1 87 ? -15.345 5.051 -5.254 1.00 88.12 87 MET A O 1
ATOM 668 N N . LEU A 1 88 ? -14.991 7.070 -4.296 1.00 90.19 88 LEU A N 1
ATOM 669 C CA . LEU A 1 88 ? -13.889 6.672 -3.418 1.00 90.19 88 LEU A CA 1
ATOM 670 C C . LEU A 1 88 ? -14.406 6.091 -2.100 1.00 90.19 88 LEU A C 1
ATOM 672 O O . LEU A 1 88 ? -15.353 6.604 -1.505 1.00 90.19 88 LEU A O 1
ATOM 676 N N . PHE A 1 89 ? -13.740 5.038 -1.638 1.00 92.06 89 PHE A N 1
ATOM 677 C CA . PHE A 1 89 ? -13.998 4.384 -0.364 1.00 92.06 89 PHE A CA 1
ATOM 678 C C . PHE A 1 89 ? -12.693 4.230 0.411 1.00 92.06 89 PHE A C 1
ATOM 680 O O . PHE A 1 89 ? -11.763 3.568 -0.055 1.00 92.06 89 PHE A O 1
ATOM 687 N N . ALA A 1 90 ? -12.654 4.808 1.610 1.00 90.69 90 ALA A N 1
ATOM 688 C CA . ALA A 1 90 ? -11.529 4.693 2.523 1.00 90.69 90 ALA A CA 1
ATOM 689 C C . ALA A 1 90 ? -11.646 3.426 3.387 1.00 90.69 90 ALA A C 1
ATOM 691 O O . ALA A 1 90 ? -12.672 3.158 4.023 1.00 90.69 90 ALA A O 1
ATOM 692 N N . VAL A 1 91 ? -10.571 2.644 3.421 1.00 91.94 91 VAL A N 1
ATOM 693 C CA . VAL A 1 91 ? -10.399 1.454 4.254 1.00 91.94 91 VAL A CA 1
ATOM 694 C C . VAL A 1 91 ? -9.240 1.693 5.210 1.00 91.94 91 VAL A C 1
ATOM 696 O O . VAL A 1 91 ? -8.127 2.006 4.791 1.00 91.94 91 VAL A O 1
ATOM 699 N N . GLY A 1 92 ? -9.495 1.472 6.496 1.00 89.62 92 GLY A N 1
ATOM 700 C CA . GLY A 1 92 ? -8.495 1.582 7.550 1.00 89.62 92 GLY A CA 1
ATOM 701 C C . GLY A 1 92 ? -8.829 2.681 8.543 1.00 89.62 92 GLY A C 1
ATOM 702 O O . GLY A 1 92 ? -9.967 2.760 9.010 1.00 89.62 92 GLY A O 1
ATOM 703 N N . SER A 1 93 ? -7.823 3.470 8.897 1.00 88.56 93 SER A N 1
ATOM 704 C CA . SER A 1 93 ? -7.904 4.504 9.909 1.00 88.56 93 SER A CA 1
ATOM 705 C C . SER A 1 93 ? -8.757 5.675 9.432 1.00 88.56 93 SER A C 1
ATOM 707 O O . SER A 1 93 ? -8.529 6.228 8.352 1.00 88.56 93 SER A O 1
ATOM 709 N N . ILE A 1 94 ? -9.725 6.052 10.262 1.00 89.19 94 ILE A N 1
ATOM 710 C CA . ILE A 1 94 ? -10.542 7.250 10.091 1.00 89.19 94 ILE A CA 1
ATOM 711 C C . ILE A 1 94 ? 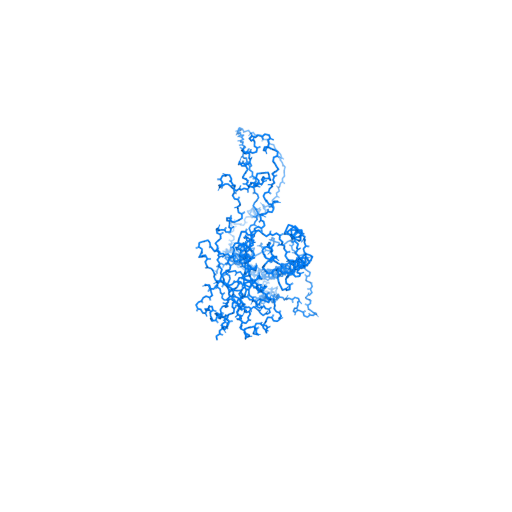-9.820 8.384 10.807 1.00 89.19 94 ILE A C 1
ATOM 713 O O . ILE A 1 94 ? -9.530 8.285 11.998 1.00 89.19 94 ILE A O 1
ATOM 717 N N . VAL A 1 95 ? -9.554 9.467 10.086 1.00 83.88 95 VAL A N 1
ATOM 718 C CA . VAL A 1 95 ? -8.971 10.678 10.662 1.00 83.88 95 VAL A CA 1
ATOM 719 C C . VAL A 1 95 ? -10.069 11.725 10.756 1.00 83.88 95 VAL A C 1
ATOM 721 O O . VAL A 1 95 ? -10.575 12.193 9.740 1.00 83.88 95 VAL A O 1
ATOM 724 N N . ILE A 1 96 ? -10.446 12.079 11.983 1.00 84.75 96 ILE A N 1
ATOM 725 C CA . ILE A 1 96 ? -11.373 13.181 12.242 1.00 84.75 96 ILE A CA 1
ATOM 726 C C . ILE A 1 96 ? -10.529 14.440 12.477 1.00 84.75 96 ILE A C 1
ATOM 728 O O . ILE A 1 96 ? -9.693 14.429 13.382 1.00 84.75 96 ILE A O 1
ATOM 732 N N . PRO A 1 97 ? -10.699 15.507 11.675 1.00 81.56 97 PRO A N 1
ATOM 733 C CA . PRO A 1 97 ? -9.895 16.716 11.809 1.00 81.56 97 PRO A CA 1
ATOM 734 C C . PRO A 1 97 ? -10.174 17.451 13.127 1.00 81.56 97 PRO A C 1
ATOM 736 O O . PRO A 1 97 ? -11.300 17.456 13.634 1.00 81.56 97 PRO A O 1
ATOM 739 N N . ASP A 1 98 ? -9.151 18.126 13.654 1.00 75.12 98 ASP A N 1
ATOM 740 C CA . ASP A 1 98 ? -9.259 18.908 14.885 1.00 75.12 98 ASP A CA 1
ATOM 741 C C . ASP A 1 98 ? -10.295 20.034 14.741 1.00 75.12 98 ASP A C 1
ATOM 743 O O . ASP A 1 98 ? -10.261 20.831 13.801 1.00 75.12 98 ASP A O 1
ATOM 747 N N . GLY A 1 99 ? -11.228 20.110 15.693 1.00 74.62 99 GLY A N 1
ATOM 748 C CA . GLY A 1 99 ? -12.322 21.088 15.684 1.00 74.62 99 GLY A CA 1
ATOM 749 C C . GLY A 1 99 ? -13.579 20.654 14.920 1.00 74.62 99 GLY A C 1
ATOM 750 O O . GLY A 1 99 ? -14.514 21.449 14.805 1.00 74.62 99 GLY A O 1
ATOM 751 N N . ALA A 1 100 ? -13.633 19.412 14.428 1.00 81.06 100 ALA A N 1
ATOM 752 C CA . ALA A 1 100 ? -14.866 18.808 13.931 1.00 81.06 100 ALA A CA 1
ATOM 753 C C . ALA A 1 100 ? -15.969 18.777 15.019 1.00 81.06 100 ALA A C 1
ATOM 755 O O . ALA A 1 100 ? -15.663 18.793 16.217 1.00 81.06 100 ALA A O 1
ATOM 756 N N . PRO A 1 101 ? -17.263 18.746 14.635 1.00 85.25 101 PRO A N 1
ATOM 757 C CA . PRO A 1 101 ? -18.354 18.573 15.592 1.00 85.25 101 PRO A CA 1
ATOM 758 C C . PRO A 1 101 ? -18.170 17.289 16.407 1.00 85.25 101 PRO A C 1
ATOM 760 O O . PRO A 1 101 ? -17.541 16.345 15.949 1.00 85.25 101 PRO A O 1
ATOM 763 N N . ARG A 1 102 ? -18.725 17.245 17.623 1.00 85.38 102 ARG A N 1
ATOM 764 C CA . ARG A 1 102 ? -18.630 16.050 18.481 1.00 85.38 102 ARG A CA 1
ATOM 765 C C . ARG A 1 102 ? -19.484 14.893 17.987 1.00 85.38 102 ARG A C 1
ATOM 767 O O . ARG A 1 102 ? -19.109 13.748 18.206 1.00 85.38 102 ARG A O 1
ATOM 774 N N . ASP A 1 103 ? -20.621 15.202 17.371 1.00 90.00 103 ASP A N 1
ATOM 775 C CA . ASP A 1 103 ? -21.561 14.216 16.852 1.00 90.00 103 ASP A CA 1
ATOM 776 C C . ASP A 1 103 ? -21.178 13.861 15.411 1.00 90.00 103 ASP A C 1
ATOM 778 O O . ASP A 1 103 ? -21.146 14.731 14.537 1.00 90.00 103 ASP A O 1
ATOM 782 N N . HIS A 1 104 ? -20.920 12.578 15.168 1.00 90.62 104 HIS A N 1
ATOM 783 C CA . HIS A 1 104 ? -20.523 12.037 13.871 1.00 90.62 104 HIS A CA 1
ATOM 784 C C . HIS A 1 104 ? -21.513 10.973 13.412 1.00 90.62 104 HIS A C 1
ATOM 786 O O . HIS A 1 104 ? -21.985 10.154 14.206 1.00 90.62 104 HIS A O 1
ATOM 792 N N . GLN A 1 105 ? -21.793 10.954 12.111 1.00 91.69 105 GLN A N 1
ATOM 793 C CA . GLN A 1 105 ? -22.636 9.945 11.482 1.00 91.69 105 GLN A CA 1
ATOM 794 C C . GLN A 1 105 ? -21.863 9.265 10.356 1.00 91.69 105 GLN A C 1
ATOM 796 O O . GLN A 1 105 ? -21.531 9.883 9.350 1.00 91.69 105 GLN A O 1
ATOM 801 N N . TYR A 1 106 ? -21.593 7.975 10.524 1.00 92.81 106 TYR A N 1
ATOM 802 C CA . TYR A 1 106 ? -20.840 7.172 9.566 1.00 92.81 106 TYR A CA 1
ATOM 803 C C . TYR A 1 106 ? -21.635 5.945 9.145 1.00 92.81 106 TYR A C 1
ATOM 805 O O . TYR A 1 106 ? -22.460 5.411 9.888 1.00 92.81 106 TYR A O 1
ATOM 813 N N . MET A 1 107 ? -21.350 5.458 7.945 1.00 92.06 107 MET A N 1
ATOM 814 C CA . MET A 1 107 ? -21.928 4.241 7.406 1.00 92.06 107 MET A CA 1
ATOM 815 C C . MET A 1 107 ? -20.839 3.193 7.195 1.00 92.06 107 MET A C 1
ATOM 817 O O . MET A 1 107 ? -19.855 3.424 6.489 1.00 92.06 107 MET A O 1
ATOM 821 N N . LEU A 1 108 ? -21.039 2.018 7.789 1.00 94.19 108 LEU A N 1
ATOM 822 C CA . LEU A 1 108 ? -20.193 0.858 7.557 1.00 94.19 108 LEU A CA 1
ATOM 823 C C . LEU A 1 108 ? -20.659 0.154 6.287 1.00 94.19 108 LEU A C 1
ATOM 825 O O . LEU A 1 108 ? -21.768 -0.388 6.231 1.00 94.19 108 LEU A O 1
ATOM 829 N N . CYS A 1 109 ? -19.794 0.136 5.281 1.00 93.50 109 CYS A N 1
ATOM 830 C CA . CYS A 1 109 ? -20.045 -0.506 4.002 1.00 93.50 109 CYS A CA 1
ATOM 831 C C . CYS A 1 109 ? -19.120 -1.708 3.825 1.00 93.50 109 CYS A C 1
ATOM 833 O O . CYS A 1 109 ? -17.942 -1.670 4.177 1.00 93.50 109 CYS A O 1
ATOM 835 N N . LYS A 1 110 ? -19.641 -2.780 3.235 1.00 94.56 110 LYS A N 1
ATOM 836 C CA . LYS A 1 110 ? -18.831 -3.874 2.707 1.00 94.56 110 LYS A CA 1
ATOM 837 C C . LYS A 1 110 ? -18.590 -3.611 1.228 1.00 94.56 110 LYS A C 1
ATOM 839 O O . LYS A 1 110 ? -19.544 -3.466 0.470 1.00 94.56 110 LYS A O 1
ATOM 844 N N . ILE A 1 111 ? -17.328 -3.549 0.830 1.00 95.12 111 ILE A N 1
ATOM 845 C CA . ILE A 1 111 ? -16.919 -3.262 -0.544 1.00 95.12 111 ILE A CA 1
ATOM 846 C C . ILE A 1 111 ? -16.234 -4.477 -1.167 1.00 95.12 111 ILE A C 1
ATOM 848 O O . ILE A 1 111 ? -15.489 -5.182 -0.489 1.00 95.12 111 ILE A O 1
ATOM 852 N N . ALA A 1 112 ? -16.487 -4.739 -2.446 1.00 95.19 112 ALA A N 1
ATOM 853 C CA . ALA A 1 112 ? -15.866 -5.808 -3.222 1.00 95.19 112 ALA A CA 1
ATOM 854 C C . ALA A 1 112 ? -14.811 -5.213 -4.159 1.00 95.19 112 ALA A C 1
ATOM 856 O O . ALA A 1 112 ? -15.128 -4.730 -5.242 1.00 95.19 112 ALA A O 1
ATOM 857 N N . VAL A 1 113 ? -13.551 -5.231 -3.720 1.00 92.81 113 VAL A N 1
ATOM 858 C CA . VAL A 1 113 ? -12.434 -4.603 -4.443 1.00 92.81 113 VAL A CA 1
ATOM 859 C C . VAL A 1 113 ? -11.802 -5.531 -5.477 1.00 92.81 113 VAL A C 1
ATOM 861 O O . VAL A 1 113 ? -11.253 -5.049 -6.463 1.00 92.81 113 VAL A O 1
ATOM 864 N N . GLY A 1 114 ? -11.875 -6.853 -5.292 1.00 90.31 114 GLY A N 1
ATOM 865 C CA . GLY A 1 114 ? -11.297 -7.800 -6.253 1.00 90.31 114 GLY A CA 1
ATOM 866 C C . GLY A 1 114 ? -9.799 -7.565 -6.478 1.00 90.31 114 GLY A C 1
ATOM 867 O O . GLY A 1 114 ? -9.038 -7.431 -5.514 1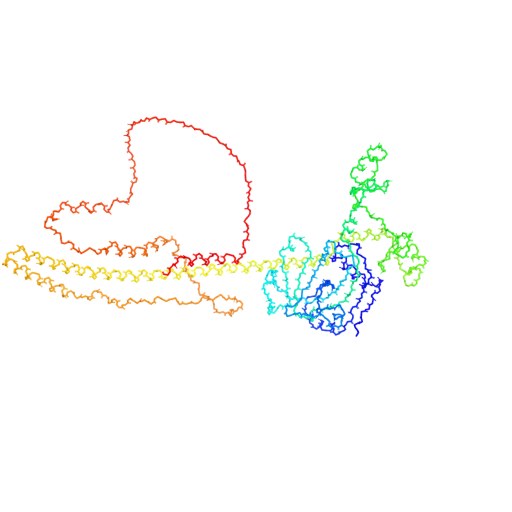.00 90.31 114 GLY A O 1
ATOM 868 N N . ARG A 1 115 ? -9.371 -7.538 -7.747 1.00 90.38 115 ARG A N 1
ATOM 869 C CA . ARG A 1 115 ? -8.001 -7.162 -8.126 1.00 90.38 115 ARG A CA 1
ATOM 870 C C . ARG A 1 115 ? -7.922 -5.666 -8.433 1.00 90.38 115 ARG A C 1
ATOM 872 O O . ARG A 1 115 ? -8.567 -5.193 -9.365 1.00 90.38 115 ARG A O 1
ATOM 879 N N . SER A 1 116 ? -7.076 -4.945 -7.702 1.00 91.56 116 SER A N 1
ATOM 880 C CA . SER A 1 116 ? -6.951 -3.490 -7.842 1.00 91.56 116 SER A CA 1
ATOM 881 C C . SER A 1 116 ? -5.821 -3.067 -8.783 1.00 91.56 116 SER A C 1
ATOM 883 O O . SER A 1 116 ? -4.738 -3.660 -8.773 1.00 91.56 116 SER A O 1
ATOM 885 N N . TYR A 1 117 ? -6.080 -2.045 -9.597 1.00 91.62 117 TYR A N 1
ATOM 886 C CA . TYR A 1 117 ? -5.104 -1.368 -10.450 1.00 91.62 117 TYR A CA 1
ATOM 887 C C . TYR A 1 117 ? -4.554 -0.137 -9.726 1.00 91.62 117 TYR A C 1
ATOM 889 O O . TYR A 1 117 ? -5.333 0.667 -9.226 1.00 91.62 117 TYR A O 1
ATOM 897 N N . VAL A 1 118 ? -3.232 -0.002 -9.629 1.00 90.50 118 VAL A N 1
ATOM 898 C CA . VAL A 1 118 ? -2.597 1.066 -8.840 1.00 90.50 118 VAL A CA 1
ATOM 899 C C . VAL A 1 118 ? -2.446 2.325 -9.686 1.00 90.50 118 VAL A C 1
ATOM 901 O O . VAL A 1 118 ? -1.939 2.254 -10.806 1.00 90.50 118 VAL A O 1
ATOM 904 N N . VAL A 1 119 ? -2.880 3.462 -9.144 1.00 90.12 119 VAL A N 1
ATOM 905 C CA . VAL A 1 119 ? -2.803 4.779 -9.785 1.00 90.12 119 VAL A CA 1
ATOM 906 C C . VAL A 1 119 ? -2.370 5.816 -8.754 1.00 90.12 119 VAL A C 1
ATOM 908 O O . VAL A 1 119 ? -2.861 5.800 -7.630 1.00 90.12 119 VAL A O 1
ATOM 911 N N . GLU A 1 120 ? -1.474 6.715 -9.150 1.00 87.81 120 GLU A N 1
ATOM 912 C CA . GLU A 1 120 ? -1.064 7.865 -8.336 1.00 87.81 120 GLU A CA 1
ATOM 913 C C . GLU A 1 120 ? -2.195 8.894 -8.219 1.00 87.81 120 GLU A C 1
ATOM 915 O O . GLU A 1 120 ? -2.917 9.154 -9.189 1.00 87.81 120 GLU A O 1
ATOM 920 N N . GLU A 1 121 ? -2.340 9.509 -7.049 1.00 83.25 121 GLU A N 1
ATOM 921 C CA . GLU A 1 121 ? -3.401 10.479 -6.766 1.00 83.25 121 GLU A CA 1
ATOM 922 C C . GLU A 1 121 ? -3.432 11.642 -7.779 1.00 83.25 121 GLU A C 1
ATOM 924 O O . GLU A 1 121 ? -4.509 12.029 -8.246 1.00 83.25 121 GLU A O 1
ATOM 929 N N . GLU A 1 122 ? -2.273 12.152 -8.220 1.00 81.94 122 GLU A N 1
ATOM 930 C CA . GLU A 1 122 ? -2.227 13.256 -9.191 1.00 81.94 122 GLU A CA 1
ATOM 931 C C . GLU A 1 122 ? -2.780 12.851 -10.564 1.00 81.94 122 GLU A C 1
ATOM 933 O O . GLU A 1 122 ? -3.387 13.663 -11.269 1.00 81.94 122 GLU A O 1
ATOM 938 N N . ALA A 1 123 ? -2.603 11.585 -10.950 1.00 79.00 123 ALA A N 1
ATOM 939 C CA . ALA A 1 123 ? -3.112 11.071 -12.216 1.00 79.00 123 ALA A CA 1
ATOM 940 C C . ALA A 1 123 ? -4.645 10.973 -12.211 1.00 79.00 123 ALA A C 1
ATOM 942 O O . ALA A 1 123 ? -5.275 11.227 -13.240 1.00 79.00 123 ALA A O 1
ATOM 943 N N . LEU A 1 124 ? -5.246 10.668 -11.055 1.00 79.94 124 LEU A N 1
ATOM 944 C CA . LEU A 1 124 ? -6.699 10.620 -10.896 1.00 79.94 124 LEU A CA 1
ATOM 945 C C . LEU A 1 124 ? -7.337 12.017 -10.966 1.00 79.94 124 LEU A C 1
ATOM 947 O O . LEU A 1 124 ? -8.430 12.174 -11.510 1.00 79.94 124 LEU A O 1
ATOM 951 N N . GLN A 1 125 ? -6.651 13.041 -10.452 1.00 75.38 125 GLN A N 1
ATOM 952 C CA . GLN A 1 125 ? -7.121 14.430 -10.512 1.00 75.38 125 GLN A CA 1
ATOM 953 C C . GLN A 1 125 ? -7.015 15.024 -11.926 1.00 75.38 125 GLN A C 1
ATOM 955 O O . GLN A 1 125 ? -7.813 15.885 -12.303 1.00 75.38 125 GLN A O 1
ATOM 960 N N . ALA A 1 126 ? -6.040 14.570 -12.720 1.00 74.62 126 ALA A N 1
ATOM 961 C CA . ALA A 1 126 ? -5.790 15.086 -14.063 1.00 74.62 126 ALA A CA 1
ATOM 962 C C . ALA A 1 126 ? -6.787 14.571 -15.116 1.00 74.62 126 ALA A C 1
ATOM 964 O O . ALA A 1 126 ? -7.150 15.313 -16.033 1.00 74.62 126 ALA A O 1
ATOM 965 N N . ALA A 1 127 ? -7.213 13.308 -15.021 1.00 73.75 127 ALA A N 1
ATOM 966 C CA . ALA A 1 127 ? -8.110 12.696 -15.996 1.00 73.75 127 ALA A CA 1
ATOM 967 C C . ALA A 1 127 ? -8.925 11.541 -15.403 1.00 73.75 127 ALA A C 1
ATOM 969 O O . ALA A 1 127 ? -8.523 10.879 -14.451 1.00 73.75 127 ALA A O 1
ATOM 970 N N . ARG A 1 128 ? -10.066 11.245 -16.037 1.00 77.56 128 ARG A N 1
ATOM 971 C CA . ARG A 1 128 ? -10.835 10.032 -15.744 1.00 77.56 128 ARG A CA 1
ATOM 972 C C . ARG A 1 128 ? -9.997 8.801 -16.091 1.00 77.56 128 ARG A C 1
ATOM 974 O O . ARG A 1 128 ? -9.532 8.673 -17.222 1.00 77.56 128 ARG A O 1
ATOM 981 N N . VAL A 1 129 ? -9.882 7.881 -15.139 1.00 81.19 129 VAL A N 1
ATOM 982 C CA . VAL A 1 129 ? -9.156 6.621 -15.311 1.00 81.19 129 VAL A CA 1
ATOM 983 C C . VAL A 1 129 ? -10.141 5.486 -15.579 1.00 81.19 129 VAL A C 1
ATOM 985 O O . VAL A 1 129 ? -11.084 5.269 -14.817 1.00 81.19 129 VAL A O 1
ATOM 988 N N . GLU A 1 130 ? -9.936 4.765 -16.677 1.00 83.88 130 GLU A N 1
ATOM 989 C CA . GLU A 1 130 ? -10.681 3.545 -16.994 1.00 83.88 130 GLU A CA 1
ATOM 990 C C . GLU A 1 130 ? -9.973 2.326 -16.399 1.00 83.88 130 GLU A C 1
ATOM 992 O O . GLU A 1 130 ? -8.743 2.260 -16.368 1.00 83.88 130 GLU A O 1
ATOM 997 N N . ILE A 1 131 ? -10.753 1.359 -15.915 1.00 85.12 131 ILE A N 1
ATOM 998 C CA . ILE A 1 131 ? -10.221 0.129 -15.324 1.00 85.12 131 ILE A CA 1
ATOM 999 C C . ILE A 1 131 ? -9.798 -0.822 -16.460 1.00 85.12 131 ILE A C 1
ATOM 1001 O O . ILE A 1 131 ? -10.646 -1.183 -17.280 1.00 85.12 131 ILE A O 1
ATOM 1005 N N . PRO A 1 132 ? -8.521 -1.252 -16.533 1.00 88.00 132 PRO A N 1
ATOM 1006 C CA . PRO A 1 132 ? -8.073 -2.197 -17.557 1.00 88.00 132 PRO A CA 1
ATOM 1007 C C . PRO A 1 132 ? -8.728 -3.582 -17.426 1.00 88.00 132 PRO A C 1
ATOM 1009 O O . PRO A 1 132 ? -9.117 -3.998 -16.333 1.00 88.00 132 PRO A O 1
ATOM 1012 N N . GLU A 1 133 ? -8.789 -4.341 -18.527 1.00 83.88 133 GLU A N 1
ATOM 1013 C CA . GLU A 1 133 ? -9.349 -5.700 -18.521 1.00 83.88 133 GLU A CA 1
ATOM 1014 C C . GLU A 1 133 ? -8.634 -6.608 -17.501 1.00 83.88 133 GLU A C 1
ATOM 1016 O O . GLU A 1 133 ? -7.406 -6.720 -17.479 1.00 83.88 133 GLU A O 1
ATOM 1021 N N . GLY A 1 134 ? -9.416 -7.279 -16.650 1.00 84.06 134 GLY A N 1
ATOM 1022 C CA . GLY A 1 134 ? -8.908 -8.164 -15.595 1.00 84.06 134 GLY A CA 1
ATOM 1023 C C . GLY A 1 134 ? -8.639 -7.490 -14.243 1.00 84.06 134 GLY A C 1
ATOM 1024 O O . GLY A 1 134 ? -8.124 -8.159 -13.342 1.00 84.06 134 GLY A O 1
ATOM 1025 N N . TYR A 1 135 ? -8.983 -6.208 -14.096 1.00 88.88 135 TYR A N 1
ATOM 1026 C CA . TYR A 1 135 ? -9.032 -5.488 -12.824 1.00 88.88 135 TYR A CA 1
ATOM 1027 C C . TYR A 1 135 ? -10.479 -5.109 -12.479 1.00 88.88 135 TYR A C 1
ATOM 1029 O O . TYR A 1 135 ? -11.305 -4.915 -13.368 1.00 88.88 135 TYR A O 1
ATOM 1037 N N . ASP A 1 136 ? -10.780 -5.006 -11.184 1.00 89.81 136 ASP A N 1
ATOM 1038 C CA . ASP A 1 136 ? -12.138 -4.766 -10.669 1.00 89.81 136 ASP A CA 1
ATOM 1039 C C . ASP A 1 136 ? -12.274 -3.430 -9.925 1.00 89.81 136 ASP A C 1
ATOM 1041 O O . ASP A 1 136 ? -13.386 -2.941 -9.731 1.00 89.81 136 ASP A O 1
ATOM 1045 N N . SER A 1 137 ? -11.159 -2.851 -9.476 1.00 92.06 137 SER A N 1
ATOM 1046 C CA . SER A 1 137 ? -11.108 -1.583 -8.738 1.00 92.06 137 SER A CA 1
ATOM 1047 C C . SER A 1 137 ? -9.808 -0.832 -9.013 1.00 92.06 137 SER A C 1
ATOM 1049 O O . SER A 1 137 ? -8.843 -1.407 -9.522 1.00 92.06 137 SER A O 1
ATOM 1051 N N . ILE A 1 138 ? -9.763 0.449 -8.651 1.00 91.75 138 ILE A N 1
ATOM 1052 C CA . ILE A 1 138 ? -8.534 1.249 -8.665 1.00 91.75 138 ILE A CA 1
ATOM 1053 C C . ILE A 1 138 ? -8.101 1.492 -7.222 1.00 91.75 138 ILE A C 1
ATOM 1055 O O . ILE A 1 138 ? -8.905 1.903 -6.391 1.00 91.75 138 ILE A O 1
ATOM 1059 N N . TYR A 1 139 ? -6.836 1.214 -6.933 1.00 92.88 139 TYR A N 1
ATOM 1060 C CA . TYR A 1 139 ? -6.184 1.565 -5.680 1.00 92.88 139 TYR A CA 1
ATOM 1061 C C . TYR A 1 139 ? -5.452 2.889 -5.874 1.00 92.88 139 TYR A C 1
ATOM 1063 O O . TYR A 1 139 ? -4.576 2.980 -6.740 1.00 92.88 139 TYR A O 1
ATOM 1071 N N . VAL A 1 140 ? -5.815 3.897 -5.084 1.00 90.19 140 VAL A N 1
ATOM 1072 C CA . VAL A 1 140 ? -5.181 5.215 -5.143 1.00 90.19 140 VAL A CA 1
ATOM 1073 C C . VAL A 1 140 ? -3.964 5.205 -4.227 1.00 90.19 140 VAL A C 1
ATOM 1075 O O . VAL A 1 140 ? -4.069 4.977 -3.021 1.00 90.19 140 VAL A O 1
ATOM 1078 N N . HIS A 1 141 ? -2.791 5.402 -4.819 1.00 86.19 141 HIS A N 1
ATOM 1079 C CA . HIS A 1 141 ? -1.555 5.594 -4.084 1.00 86.19 141 HIS A CA 1
ATOM 1080 C C . HIS A 1 141 ? -1.344 7.090 -3.841 1.00 86.19 141 HIS A C 1
ATOM 1082 O O . HIS A 1 141 ? -1.386 7.883 -4.778 1.00 86.19 141 HIS A O 1
ATOM 1088 N N . SER A 1 142 ? -1.146 7.462 -2.577 1.00 80.62 142 SER A N 1
ATOM 1089 C CA . SER A 1 142 ? -0.817 8.827 -2.171 1.00 80.62 142 SER A CA 1
ATOM 1090 C C . SER A 1 142 ? 0.506 8.800 -1.418 1.00 80.62 142 SER A C 1
ATOM 1092 O O . SER A 1 142 ? 0.619 8.137 -0.381 1.00 80.62 142 SER A O 1
ATOM 1094 N N . ALA A 1 143 ? 1.502 9.533 -1.918 1.00 70.62 143 ALA A N 1
ATOM 1095 C CA . ALA A 1 143 ? 2.828 9.617 -1.302 1.00 70.62 143 ALA A CA 1
ATOM 1096 C C . ALA A 1 143 ? 2.768 10.107 0.160 1.00 70.62 143 ALA A C 1
ATOM 1098 O O . ALA A 1 143 ? 3.557 9.677 1.001 1.00 70.62 143 ALA A O 1
ATOM 1099 N N . ALA A 1 144 ? 1.776 10.940 0.497 1.00 65.88 144 ALA A N 1
ATOM 1100 C CA . ALA A 1 144 ? 1.558 11.442 1.854 1.00 65.88 144 ALA A CA 1
ATOM 1101 C C . ALA A 1 144 ? 1.209 10.331 2.865 1.00 65.88 144 ALA A C 1
ATOM 1103 O O . ALA A 1 144 ? 1.507 10.450 4.055 1.00 65.88 144 ALA A O 1
ATOM 1104 N N . SER A 1 145 ? 0.600 9.233 2.404 1.00 61.19 145 SER A N 1
ATOM 1105 C CA . SER A 1 145 ? 0.218 8.108 3.266 1.00 61.19 145 SER A CA 1
ATOM 1106 C C . SER A 1 145 ? 1.414 7.227 3.658 1.00 61.19 145 SER A C 1
ATOM 1108 O O . SER A 1 145 ? 1.386 6.594 4.715 1.00 61.19 145 SER A O 1
ATOM 1110 N N . GLU A 1 146 ? 2.490 7.201 2.860 1.00 60.16 146 GLU A N 1
ATOM 1111 C CA . GLU A 1 146 ? 3.697 6.422 3.177 1.00 60.16 146 GLU A CA 1
ATOM 1112 C C . GLU A 1 146 ? 4.521 7.048 4.308 1.00 60.16 146 GLU A C 1
ATOM 1114 O O . GLU A 1 146 ? 5.036 6.329 5.168 1.00 60.16 146 GLU A O 1
ATOM 1119 N N . GLU A 1 147 ? 4.612 8.380 4.341 1.00 58.69 147 GLU A N 1
ATOM 1120 C CA . GLU A 1 147 ? 5.392 9.118 5.344 1.00 58.69 147 GLU A CA 1
ATOM 1121 C C . GLU A 1 147 ? 4.768 9.047 6.743 1.00 58.69 147 GLU A C 1
ATOM 1123 O O . GLU A 1 147 ? 5.479 9.033 7.748 1.00 58.69 147 GLU A O 1
ATOM 1128 N N . ALA A 1 148 ? 3.437 8.971 6.815 1.00 59.91 148 ALA A N 1
ATOM 1129 C CA . ALA A 1 148 ? 2.704 8.971 8.075 1.00 59.91 148 ALA A CA 1
ATOM 1130 C C . ALA A 1 148 ? 2.606 7.579 8.733 1.00 59.91 148 ALA A C 1
ATOM 1132 O O . ALA A 1 148 ? 2.214 7.486 9.895 1.00 59.91 148 ALA A O 1
ATOM 1133 N N . HIS A 1 149 ? 2.936 6.492 8.016 1.00 61.69 149 HIS A N 1
ATOM 1134 C CA . HIS A 1 149 ? 2.721 5.098 8.453 1.00 61.69 149 HIS A CA 1
ATOM 1135 C C . HIS A 1 149 ? 1.295 4.807 8.970 1.00 61.69 149 HIS A C 1
ATOM 1137 O O . HIS A 1 149 ? 1.076 3.852 9.721 1.00 61.69 149 HIS A O 1
ATOM 1143 N N . VAL A 1 150 ? 0.312 5.617 8.573 1.00 77.19 150 VAL A N 1
ATOM 1144 C CA . VAL A 1 150 ? -1.086 5.435 8.959 1.00 77.19 150 VAL A CA 1
ATOM 1145 C C . VAL A 1 150 ? -1.683 4.358 8.060 1.00 77.19 150 VAL A C 1
ATOM 1147 O O . VAL A 1 150 ? -1.490 4.362 6.847 1.00 77.19 150 VAL A O 1
ATOM 1150 N N . TYR A 1 151 ? -2.407 3.411 8.655 1.00 86.25 151 TYR A N 1
ATOM 1151 C CA . TYR A 1 151 ? -3.120 2.376 7.911 1.00 86.25 151 TYR A CA 1
ATOM 1152 C C . TYR A 1 151 ? -4.328 2.995 7.202 1.00 86.25 151 TYR A C 1
ATOM 1154 O O . TYR A 1 151 ? -5.437 2.922 7.712 1.00 86.25 151 TYR A O 1
ATOM 1162 N N . HIS A 1 152 ? -4.124 3.642 6.060 1.00 89.88 152 HIS A N 1
ATOM 1163 C CA . HIS A 1 152 ? -5.179 4.295 5.293 1.00 89.88 152 HIS A CA 1
ATOM 1164 C C . HIS A 1 152 ? -5.043 3.937 3.813 1.00 89.88 152 HIS A C 1
ATOM 1166 O O . HIS A 1 152 ? -3.969 4.061 3.226 1.00 89.88 152 HIS A O 1
ATOM 1172 N N . HIS A 1 153 ? -6.128 3.441 3.225 1.00 90.25 153 HIS A N 1
ATOM 1173 C CA . HIS A 1 153 ? -6.154 2.937 1.859 1.00 90.25 153 HIS A CA 1
ATOM 1174 C C . HIS A 1 153 ? -7.419 3.399 1.148 1.00 90.25 153 HIS A C 1
ATOM 1176 O O . HIS A 1 153 ? -8.522 3.110 1.611 1.00 90.25 153 HIS A O 1
ATOM 1182 N N . GLU A 1 154 ? -7.275 4.036 -0.009 1.00 91.31 154 GLU A N 1
ATOM 1183 C CA . GLU A 1 154 ? -8.408 4.509 -0.799 1.00 91.31 154 GLU A CA 1
ATOM 1184 C C . GLU A 1 154 ? -8.617 3.653 -2.050 1.00 91.31 154 GLU A C 1
ATOM 1186 O O . GLU A 1 154 ? -7.692 3.378 -2.820 1.00 91.31 154 GLU A O 1
ATOM 1191 N N . TYR A 1 155 ? -9.865 3.232 -2.254 1.00 92.75 155 TYR A N 1
ATOM 1192 C CA . TYR A 1 155 ? -10.282 2.452 -3.412 1.00 92.75 155 TYR A CA 1
ATOM 1193 C C . TYR A 1 155 ? -11.363 3.199 -4.187 1.00 92.75 155 TYR A C 1
ATOM 1195 O O . TYR A 1 155 ? -12.403 3.550 -3.631 1.00 92.75 155 TYR A O 1
ATOM 1203 N N . LEU A 1 156 ? -11.149 3.390 -5.485 1.00 91.81 156 LEU A N 1
ATOM 1204 C CA . LEU A 1 156 ? -12.153 3.917 -6.401 1.00 91.81 156 LEU A CA 1
ATOM 1205 C C . LEU A 1 156 ? -12.934 2.758 -7.026 1.00 91.81 156 LEU A C 1
ATOM 1207 O O . LEU A 1 156 ? -12.362 1.882 -7.685 1.00 91.81 156 LEU A O 1
ATOM 1211 N N . LEU A 1 157 ? -14.252 2.782 -6.834 1.00 91.88 157 LEU A N 1
ATOM 1212 C CA . LEU A 1 157 ? -15.188 1.814 -7.400 1.00 91.88 157 LEU A CA 1
ATOM 1213 C C . LEU A 1 157 ? -16.064 2.488 -8.453 1.00 91.88 157 LEU A C 1
ATOM 1215 O O . LEU A 1 157 ? -16.588 3.580 -8.234 1.00 91.88 157 LEU A O 1
ATOM 1219 N N . GLN A 1 158 ? -16.227 1.825 -9.597 1.00 89.81 158 GLN A N 1
ATOM 1220 C CA . GLN A 1 158 ? -17.029 2.325 -10.719 1.00 89.81 158 GLN A CA 1
ATOM 1221 C C . GLN A 1 158 ? -18.368 1.592 -10.869 1.00 89.81 158 GLN A C 1
ATOM 1223 O O . GLN A 1 158 ? -19.277 2.122 -11.505 1.00 89.81 158 GLN A O 1
ATOM 1228 N N . ASP A 1 159 ? -18.529 0.419 -10.249 1.00 89.88 159 ASP A N 1
ATOM 1229 C CA . ASP A 1 159 ? -19.779 -0.344 -10.251 1.00 89.88 159 ASP A CA 1
ATOM 1230 C C . ASP A 1 159 ? -20.458 -0.285 -8.866 1.00 89.88 159 ASP A C 1
ATOM 1232 O O . ASP A 1 159 ? -19.898 -0.784 -7.885 1.00 89.88 159 ASP A O 1
ATOM 1236 N N . PRO A 1 160 ? -21.669 0.293 -8.748 1.00 90.25 160 PRO A N 1
ATOM 1237 C CA . PRO A 1 160 ? -22.365 0.402 -7.467 1.00 90.25 160 PRO A CA 1
ATOM 1238 C C . PRO A 1 160 ? -22.756 -0.956 -6.871 1.00 90.25 160 PRO A C 1
ATOM 1240 O O . PRO A 1 160 ? -22.937 -1.052 -5.658 1.00 90.25 160 PRO A O 1
ATOM 1243 N N . ALA A 1 161 ? -22.842 -2.026 -7.673 1.00 90.88 161 ALA A N 1
ATOM 1244 C CA . ALA A 1 161 ? -23.091 -3.374 -7.158 1.00 90.88 161 ALA A CA 1
ATOM 1245 C C . ALA A 1 161 ? -21.922 -3.917 -6.314 1.00 90.88 161 ALA A C 1
ATOM 1247 O O . ALA A 1 161 ? -22.099 -4.881 -5.574 1.00 90.88 161 ALA A O 1
ATOM 1248 N N . GLN A 1 162 ? -20.738 -3.295 -6.378 1.00 92.44 162 GLN A N 1
ATOM 1249 C CA . GLN A 1 162 ? -19.583 -3.644 -5.546 1.00 92.44 162 GLN A CA 1
ATOM 1250 C C . GLN A 1 162 ? -19.673 -3.091 -4.118 1.00 92.44 162 GLN A C 1
ATOM 1252 O O . GLN A 1 162 ? -18.740 -3.296 -3.344 1.00 92.44 162 GLN A O 1
ATOM 1257 N N . VAL A 1 163 ? -20.750 -2.392 -3.745 1.00 93.31 163 VAL A N 1
ATOM 1258 C CA . VAL A 1 163 ? -20.884 -1.756 -2.429 1.00 93.31 163 VAL A CA 1
ATOM 1259 C C . VAL A 1 163 ? -22.188 -2.156 -1.758 1.00 93.31 163 VAL A C 1
ATOM 1261 O O . VAL A 1 163 ? -23.274 -1.973 -2.301 1.00 93.31 163 VAL A O 1
ATOM 1264 N N . LEU A 1 164 ? -22.076 -2.656 -0.530 1.00 93.44 164 LEU A N 1
ATOM 1265 C CA . LEU A 1 164 ? -23.206 -3.013 0.314 1.00 93.44 164 LEU A CA 1
ATOM 1266 C C . LEU A 1 164 ? -23.174 -2.203 1.618 1.00 93.44 164 LEU A C 1
ATOM 1268 O O . LEU A 1 164 ? -22.319 -2.470 2.468 1.00 93.44 164 LEU A O 1
ATOM 1272 N N . PRO A 1 165 ? -24.091 -1.243 1.821 1.00 92.19 165 PRO A N 1
ATOM 1273 C CA . PRO A 1 165 ? -24.244 -0.587 3.115 1.00 92.19 165 PRO A CA 1
ATOM 1274 C C . PRO A 1 165 ? -24.807 -1.583 4.140 1.00 92.19 165 PRO A C 1
ATOM 1276 O O . PRO A 1 165 ? -25.806 -2.250 3.870 1.00 92.19 165 PRO A O 1
ATOM 1279 N N . LEU A 1 166 ? -24.162 -1.700 5.304 1.00 91.88 166 LEU A N 1
ATOM 1280 C CA . LEU A 1 166 ? -24.538 -2.658 6.351 1.00 91.88 166 LEU A CA 1
ATOM 1281 C C . LEU A 1 166 ? -25.120 -1.979 7.588 1.00 91.88 166 LEU A C 1
ATOM 1283 O O . LEU A 1 166 ? -26.159 -2.407 8.085 1.00 91.88 166 LEU A O 1
ATOM 1287 N N . PHE A 1 167 ? -24.462 -0.933 8.088 1.00 93.38 167 PHE A N 1
ATOM 1288 C CA . PHE A 1 167 ? -24.872 -0.255 9.317 1.00 93.38 167 PHE A CA 1
ATOM 1289 C C . PHE A 1 167 ? -24.728 1.255 9.189 1.00 93.38 167 PHE A C 1
ATOM 1291 O O . PHE A 1 167 ? -23.745 1.736 8.629 1.00 93.38 167 PHE A O 1
ATOM 1298 N N . LEU A 1 168 ? -25.679 1.985 9.761 1.00 92.69 168 LEU A N 1
ATOM 1299 C CA . LEU A 1 168 ? -25.557 3.407 10.059 1.00 92.69 168 LEU A CA 1
ATOM 1300 C C . LEU A 1 168 ? -25.208 3.559 11.540 1.00 92.69 168 LEU A C 1
ATOM 1302 O O . LEU A 1 168 ? -25.879 2.970 12.390 1.00 92.69 168 LEU A O 1
ATOM 1306 N N . VAL A 1 169 ? -24.166 4.328 11.839 1.00 93.62 169 VAL A N 1
ATOM 1307 C CA . VAL A 1 169 ? -23.637 4.507 13.191 1.00 93.62 169 VAL A CA 1
ATOM 1308 C C . VAL A 1 169 ? -23.570 5.990 13.520 1.00 93.62 169 VAL A C 1
ATOM 1310 O O . VAL A 1 169 ? -22.884 6.751 12.840 1.00 93.62 169 VAL A O 1
ATOM 1313 N N . ASN A 1 170 ? -24.260 6.372 14.591 1.00 92.69 170 ASN A N 1
ATOM 1314 C CA . ASN A 1 170 ? -24.180 7.696 15.193 1.00 92.69 170 ASN A CA 1
ATOM 1315 C C . ASN A 1 170 ? -23.337 7.588 16.465 1.00 92.69 170 ASN A C 1
ATOM 1317 O O . ASN A 1 170 ? -23.652 6.781 17.349 1.00 92.69 170 ASN A O 1
ATOM 1321 N N . PHE A 1 171 ? -22.272 8.375 16.564 1.00 92.88 171 PHE A N 1
ATOM 1322 C CA . PHE A 1 171 ? -21.365 8.329 17.706 1.00 92.88 171 PHE A CA 1
ATOM 1323 C C . PHE A 1 171 ? -20.822 9.704 18.066 1.00 92.88 171 PHE A C 1
ATOM 1325 O O . PHE A 1 171 ? -20.801 10.623 17.247 1.00 92.88 171 PHE A O 1
ATOM 1332 N N . LYS A 1 172 ? -20.349 9.812 19.305 1.00 91.44 172 LYS A N 1
ATOM 1333 C CA . LYS A 1 172 ? -19.686 10.994 19.834 1.00 91.44 172 LYS A CA 1
ATOM 1334 C C . LYS A 1 172 ? -18.207 10.732 19.996 1.00 91.44 172 LYS A C 1
ATOM 1336 O O . LYS A 1 172 ? -17.811 9.732 20.600 1.00 91.44 172 LYS A O 1
ATOM 1341 N N . PHE A 1 173 ? -17.397 11.628 19.449 1.00 90.69 173 PHE A N 1
ATOM 1342 C CA . PHE A 1 173 ? -15.950 11.548 19.563 1.00 90.69 173 PHE A CA 1
ATOM 1343 C C . PHE A 1 173 ? -15.310 12.932 19.510 1.00 90.69 173 PHE A C 1
ATOM 1345 O O . PHE A 1 173 ? -15.663 13.769 18.678 1.00 90.69 173 PHE A O 1
ATOM 1352 N N . ASP A 1 174 ? -14.353 13.152 20.407 1.00 87.31 174 ASP A N 1
ATOM 1353 C CA . ASP A 1 174 ? -13.556 14.370 20.490 1.00 87.31 174 ASP A CA 1
ATOM 1354 C C . ASP A 1 174 ? -12.068 13.967 20.549 1.00 87.31 174 ASP A C 1
ATOM 1356 O O . ASP A 1 174 ? -11.634 13.438 21.582 1.00 87.31 174 ASP A O 1
ATOM 1360 N N . PRO A 1 175 ? -11.284 14.183 19.471 1.00 84.88 175 PRO A N 1
ATOM 1361 C CA . PRO A 1 175 ? -9.877 13.775 19.399 1.00 84.88 175 PRO A CA 1
ATOM 1362 C C . PRO A 1 175 ? -9.025 14.309 20.557 1.00 84.88 175 PRO A C 1
ATOM 1364 O O . PRO A 1 175 ? -8.160 13.603 21.076 1.00 84.88 175 PRO A O 1
ATOM 1367 N N . ALA A 1 176 ? -9.310 15.531 21.021 1.00 83.00 176 ALA A N 1
ATOM 1368 C CA . ALA A 1 176 ? -8.589 16.142 22.134 1.00 83.00 176 ALA A CA 1
ATOM 1369 C C . ALA A 1 176 ? -8.821 15.393 23.455 1.00 83.00 176 ALA A C 1
ATOM 1371 O O . ALA A 1 176 ? -7.919 15.299 24.288 1.00 83.00 176 ALA A O 1
ATOM 1372 N N . SER A 1 177 ? -10.020 14.837 23.644 1.00 81.81 177 SER A N 1
ATOM 1373 C CA . SER A 1 177 ? -10.349 14.072 24.847 1.00 81.81 177 SER A CA 1
ATOM 1374 C C . SER A 1 177 ? -9.673 12.699 24.876 1.00 81.81 177 SER A C 1
ATOM 1376 O O . SER A 1 177 ? -9.219 12.280 25.937 1.00 81.81 177 SER A O 1
ATOM 1378 N N . GLU A 1 178 ? -9.522 12.034 23.725 1.00 84.12 178 GLU A N 1
ATOM 1379 C CA . GLU A 1 178 ? -8.785 10.765 23.626 1.00 84.12 178 GLU A CA 1
ATOM 1380 C C . GLU A 1 178 ? -7.295 10.979 23.892 1.00 84.12 178 GLU A C 1
ATOM 1382 O O . GLU A 1 178 ? -6.688 10.237 24.665 1.00 84.12 178 GLU A O 1
ATOM 1387 N N . ALA A 1 179 ? -6.716 12.034 23.308 1.00 79.06 179 ALA A N 1
ATOM 1388 C CA . ALA A 1 179 ? -5.326 12.400 23.556 1.00 79.06 179 ALA A CA 1
ATOM 1389 C C . ALA A 1 179 ? -5.069 12.659 25.051 1.00 79.06 179 ALA A C 1
ATOM 1391 O O . ALA A 1 179 ? -4.024 12.276 25.575 1.00 79.06 179 ALA A O 1
ATOM 1392 N N . ALA A 1 180 ? -6.040 13.250 25.755 1.00 76.12 180 ALA A N 1
ATOM 1393 C CA . ALA A 1 180 ? -5.980 13.432 27.201 1.00 76.12 180 ALA A CA 1
ATOM 1394 C C . ALA A 1 180 ? -6.204 12.124 27.986 1.00 76.12 180 ALA A C 1
ATOM 1396 O O . ALA A 1 180 ? -5.586 11.937 29.029 1.00 76.12 180 ALA A O 1
ATOM 1397 N N . ALA A 1 181 ? -7.041 11.201 27.503 1.00 72.50 181 ALA A N 1
ATOM 1398 C CA . ALA A 1 181 ? -7.355 9.945 28.192 1.00 72.50 181 ALA A CA 1
ATOM 1399 C C . ALA A 1 181 ? -6.146 8.998 28.320 1.00 72.50 181 ALA A C 1
ATOM 1401 O O . ALA A 1 181 ? -6.062 8.232 29.282 1.00 72.50 181 ALA A O 1
ATOM 1402 N N . GLY A 1 182 ? -5.196 9.067 27.382 1.00 67.19 182 GLY A N 1
ATOM 1403 C CA . GLY A 1 182 ? -3.934 8.324 27.452 1.00 67.19 182 GLY A CA 1
ATOM 1404 C C . GLY A 1 182 ? -2.913 8.906 28.437 1.00 67.19 182 GLY A C 1
ATOM 1405 O O . GLY A 1 182 ? -1.995 8.199 28.853 1.00 67.19 182 GLY A O 1
ATOM 1406 N N . VAL A 1 183 ? -3.076 10.169 28.840 1.00 72.06 183 VAL A N 1
ATOM 1407 C CA . VAL A 1 183 ? -2.146 10.881 29.722 1.00 72.06 183 VAL A CA 1
ATOM 1408 C C . VAL A 1 183 ? -2.717 10.906 31.132 1.00 72.06 183 VAL A C 1
ATOM 1410 O O . VAL A 1 183 ? -3.658 11.628 31.450 1.00 72.06 183 VAL A O 1
ATOM 1413 N N . THR A 1 184 ? -2.123 10.117 32.021 1.00 78.69 184 THR A N 1
ATOM 1414 C CA . THR A 1 184 ? -2.461 10.190 33.443 1.00 78.69 184 THR A CA 1
ATOM 1415 C C . THR A 1 184 ? -1.672 11.325 34.085 1.00 78.69 184 THR A C 1
ATOM 1417 O O . THR A 1 184 ? -0.447 11.264 34.137 1.00 78.69 184 THR A O 1
ATOM 1420 N N . LEU A 1 185 ? -2.351 12.354 34.588 1.00 85.00 185 LEU A N 1
ATOM 1421 C CA . LEU A 1 185 ? -1.708 13.451 35.316 1.00 85.00 185 LEU A CA 1
ATOM 1422 C C . LEU A 1 185 ? -1.288 13.018 36.726 1.00 85.00 185 LEU A C 1
ATOM 1424 O O . LEU A 1 185 ? -1.845 12.087 37.309 1.00 85.00 185 LEU A O 1
ATOM 1428 N N . CYS A 1 186 ? -0.279 13.691 37.270 1.00 87.62 186 CYS A N 1
ATOM 1429 C CA . CYS A 1 186 ? 0.174 13.488 38.637 1.00 87.62 186 CYS A CA 1
ATOM 1430 C C . CYS A 1 186 ? -0.896 13.940 39.631 1.00 87.62 186 CYS A C 1
ATOM 1432 O O . CYS A 1 186 ? -1.349 15.075 39.580 1.00 87.62 186 CYS A O 1
ATOM 1434 N N . GLU A 1 187 ? -1.225 13.093 40.600 1.00 87.81 187 GLU A N 1
ATOM 1435 C CA . GLU A 1 187 ? -2.259 13.370 41.611 1.00 87.81 187 GLU A CA 1
ATOM 1436 C C . GLU A 1 187 ? -1.838 14.419 42.655 1.00 87.81 187 GLU A C 1
ATOM 1438 O O . GLU A 1 187 ? -2.632 14.802 43.509 1.00 87.81 187 GLU A O 1
ATOM 1443 N N . VAL A 1 188 ? -0.580 14.870 42.617 1.00 88.06 188 VAL A N 1
ATOM 1444 C CA . VAL A 1 188 ? -0.032 15.849 43.568 1.00 88.06 188 VAL A CA 1
ATOM 1445 C C . VAL A 1 188 ? 0.013 17.243 42.964 1.00 88.06 188 VAL A C 1
ATOM 1447 O O . VAL A 1 188 ? -0.435 18.190 43.603 1.00 88.06 188 VAL A O 1
ATOM 1450 N N . CYS A 1 189 ? 0.570 17.385 41.758 1.00 88.56 189 CYS A N 1
ATOM 1451 C CA . CYS A 1 189 ? 0.654 18.685 41.095 1.00 88.56 189 CYS A CA 1
ATOM 1452 C C . CYS A 1 189 ? -0.453 18.925 40.067 1.00 88.56 189 CYS A C 1
ATOM 1454 O O . CYS A 1 189 ? -0.615 20.065 39.661 1.00 88.56 189 CYS A O 1
ATOM 1456 N N . GLU A 1 190 ? -1.173 17.889 39.622 1.00 86.75 190 GLU A N 1
ATOM 1457 C CA . GLU A 1 190 ? -2.240 17.939 38.603 1.00 86.75 190 GLU A CA 1
ATOM 1458 C C . GLU A 1 190 ? -1.830 18.567 37.252 1.00 86.75 190 GLU A C 1
ATOM 1460 O O . GLU A 1 190 ? -2.663 18.762 36.372 1.00 86.75 190 GLU A O 1
ATOM 1465 N N . GLU A 1 191 ? -0.538 18.844 37.054 1.00 83.62 191 GLU A N 1
ATOM 1466 C CA . GLU A 1 191 ? -0.004 19.546 35.882 1.00 83.62 191 GLU A CA 1
ATOM 1467 C C . GLU A 1 191 ? 0.902 18.652 35.027 1.00 83.62 191 GLU A C 1
ATOM 1469 O O . GLU A 1 191 ? 0.826 18.668 33.800 1.00 83.62 191 GLU A O 1
ATOM 1474 N N . ALA A 1 192 ? 1.773 17.865 35.663 1.00 85.00 192 ALA A N 1
ATOM 1475 C CA . ALA A 1 192 ? 2.747 17.025 34.971 1.00 85.00 192 ALA A CA 1
ATOM 1476 C C . ALA A 1 192 ? 2.223 15.599 34.755 1.00 85.00 192 ALA A C 1
ATOM 1478 O O . ALA A 1 192 ? 1.518 15.053 35.603 1.00 85.00 192 ALA A O 1
ATOM 1479 N N . GLU A 1 193 ? 2.638 14.959 33.660 1.00 86.56 193 GLU A N 1
ATOM 1480 C CA . GLU A 1 193 ? 2.356 13.545 33.400 1.00 86.56 193 GLU A CA 1
ATOM 1481 C C . GLU A 1 193 ? 2.959 12.655 34.499 1.00 86.56 193 GLU A C 1
ATOM 1483 O O . GLU A 1 193 ? 4.147 12.735 34.847 1.00 86.56 193 GLU A O 1
ATOM 1488 N N . ALA A 1 194 ? 2.120 11.795 35.065 1.00 85.38 194 ALA A N 1
ATOM 1489 C CA . ALA A 1 194 ? 2.543 10.781 36.003 1.00 85.38 194 ALA A CA 1
ATOM 1490 C C . ALA A 1 194 ? 3.303 9.684 35.248 1.00 85.38 194 ALA A C 1
ATOM 1492 O O . ALA A 1 194 ? 2.862 9.194 34.214 1.00 85.38 194 ALA A O 1
ATOM 1493 N N . THR A 1 195 ? 4.440 9.256 35.796 1.00 86.88 195 THR A N 1
ATOM 1494 C CA . THR A 1 195 ? 5.250 8.156 35.223 1.00 86.88 195 THR A CA 1
ATOM 1495 C C . THR A 1 195 ? 5.440 7.000 36.202 1.00 86.88 195 THR A C 1
ATOM 1497 O O . THR A 1 195 ? 5.768 5.882 35.800 1.00 86.88 195 THR A O 1
ATOM 1500 N N . LEU A 1 196 ? 5.193 7.251 37.488 1.00 85.69 196 LEU A N 1
ATOM 1501 C CA . LEU A 1 196 ? 5.420 6.320 38.581 1.00 85.69 196 LEU A CA 1
ATOM 1502 C C . LEU A 1 196 ? 4.130 6.110 39.370 1.00 85.69 196 LEU A C 1
ATOM 1504 O O . LEU A 1 196 ? 3.348 7.035 39.566 1.00 85.69 196 LEU A O 1
ATOM 1508 N N . TYR A 1 197 ? 3.937 4.893 39.858 1.00 86.94 197 TYR A N 1
ATOM 1509 C CA . TYR A 1 197 ? 2.908 4.543 40.825 1.00 86.94 197 TYR A CA 1
ATOM 1510 C C . TYR A 1 197 ? 3.572 4.123 42.134 1.00 86.94 197 TYR A C 1
ATOM 1512 O O . TYR A 1 197 ? 4.444 3.248 42.139 1.00 86.94 197 TYR A O 1
ATOM 1520 N N . CYS A 1 198 ? 3.169 4.748 43.238 1.00 87.12 198 CYS A N 1
ATOM 1521 C CA . CYS A 1 198 ? 3.576 4.375 44.585 1.00 87.12 198 CYS A CA 1
ATOM 1522 C C . CYS A 1 198 ? 2.554 3.406 45.184 1.00 87.12 198 CYS A C 1
ATOM 1524 O O . CYS A 1 198 ? 1.405 3.773 45.412 1.00 87.12 198 CYS A O 1
ATOM 1526 N N . GLN A 1 199 ? 2.977 2.179 45.492 1.00 83.25 199 GLN A N 1
ATOM 1527 C CA . GLN A 1 199 ? 2.076 1.138 45.990 1.00 83.25 199 GLN A CA 1
ATOM 1528 C C . GLN A 1 199 ? 1.546 1.415 47.406 1.00 83.25 199 GLN A C 1
ATOM 1530 O O . GLN A 1 199 ? 0.443 0.998 47.744 1.00 83.25 199 GLN A O 1
ATOM 1535 N N . GLN A 1 200 ? 2.344 2.061 48.257 1.00 86.62 200 GLN A N 1
ATOM 1536 C CA . GLN A 1 200 ? 1.981 2.330 49.652 1.00 86.62 200 GLN A CA 1
ATOM 1537 C C . GLN A 1 200 ? 1.074 3.551 49.788 1.00 86.62 200 GLN A C 1
ATOM 1539 O O . GLN A 1 200 ? 0.216 3.553 50.667 1.00 86.62 200 GLN A O 1
ATOM 1544 N N . ASP A 1 201 ? 1.261 4.550 48.927 1.00 83.44 201 ASP A N 1
ATOM 1545 C CA . ASP A 1 201 ? 0.447 5.767 48.922 1.00 83.44 201 ASP A CA 1
ATOM 1546 C C . ASP A 1 201 ? -0.760 5.659 47.976 1.00 83.44 201 ASP A C 1
ATOM 1548 O O . ASP A 1 201 ? -1.589 6.560 47.962 1.00 83.44 201 ASP A O 1
ATOM 1552 N N . ASP A 1 202 ? -0.854 4.565 47.204 1.00 82.00 202 ASP A N 1
ATOM 1553 C CA . ASP A 1 202 ? -1.831 4.361 46.123 1.00 82.00 202 ASP A CA 1
ATOM 1554 C C . ASP A 1 202 ? -1.902 5.571 45.176 1.00 82.00 202 ASP A C 1
ATOM 1556 O O . ASP A 1 202 ? -2.978 5.993 44.765 1.00 82.00 202 ASP A O 1
ATOM 1560 N N . ALA A 1 203 ? -0.732 6.152 44.880 1.00 84.06 203 ALA A N 1
ATOM 1561 C CA . ALA A 1 203 ? -0.626 7.465 44.253 1.00 84.06 203 ALA A CA 1
ATOM 1562 C C . ALA A 1 203 ? 0.145 7.435 42.932 1.00 84.06 203 ALA A C 1
ATOM 1564 O O . ALA A 1 203 ? 1.193 6.783 42.817 1.00 84.06 203 ALA A O 1
ATOM 1565 N N . ARG A 1 204 ? -0.335 8.193 41.943 1.00 87.75 204 ARG A N 1
ATOM 1566 C CA . ARG A 1 204 ? 0.305 8.354 40.625 1.00 87.75 204 ARG A CA 1
ATOM 1567 C C . ARG A 1 204 ? 1.095 9.658 40.570 1.00 87.75 204 ARG A C 1
ATOM 1569 O O . ARG A 1 204 ? 0.543 10.750 40.694 1.00 87.75 204 ARG A O 1
ATOM 1576 N N . LEU A 1 205 ? 2.408 9.553 40.383 1.00 89.19 205 LEU A N 1
ATOM 1577 C CA . LEU A 1 205 ? 3.348 10.656 40.570 1.00 89.19 205 LEU A CA 1
ATOM 1578 C C . LEU A 1 205 ? 4.172 10.944 39.312 1.00 89.19 205 LEU A C 1
ATOM 1580 O O . LEU A 1 205 ? 4.615 10.033 38.603 1.00 89.19 205 LEU A O 1
ATOM 1584 N N . CYS A 1 206 ? 4.432 12.228 39.055 1.00 92.00 206 CYS A N 1
ATOM 1585 C CA . CYS A 1 206 ? 5.502 12.641 38.153 1.00 92.00 206 CYS A CA 1
ATOM 1586 C C . CYS A 1 206 ? 6.867 12.455 38.842 1.00 92.00 206 CYS A C 1
ATOM 1588 O O . CYS A 1 206 ? 6.951 12.265 40.058 1.00 92.00 206 CYS A O 1
ATOM 1590 N N . LYS A 1 207 ? 7.960 12.530 38.075 1.00 90.62 207 LYS A N 1
ATOM 1591 C CA . LYS A 1 207 ? 9.320 12.338 38.615 1.00 90.62 207 LYS A CA 1
ATOM 1592 C C . LYS A 1 207 ? 9.705 13.383 39.668 1.00 90.62 207 LYS A C 1
ATOM 1594 O O . LYS A 1 207 ? 10.487 13.080 40.563 1.00 90.62 207 LYS A O 1
ATOM 1599 N N . GLU A 1 208 ? 9.170 14.595 39.555 1.00 90.88 208 GLU A N 1
ATOM 1600 C CA . GLU A 1 208 ? 9.467 15.699 40.471 1.00 90.88 208 GLU A CA 1
ATOM 1601 C C . GLU A 1 208 ? 8.762 15.497 41.816 1.00 90.88 208 GLU A C 1
ATOM 1603 O O . GLU A 1 208 ? 9.431 15.412 42.845 1.00 90.88 208 GLU A O 1
ATOM 1608 N N . CYS A 1 209 ? 7.441 15.284 41.807 1.00 90.50 209 CYS A N 1
ATOM 1609 C CA . CYS A 1 209 ? 6.678 14.986 43.021 1.00 90.50 209 CYS A CA 1
ATOM 1610 C C . CYS A 1 209 ? 7.138 13.682 43.688 1.00 90.50 209 CYS A C 1
ATOM 1612 O O . CYS A 1 209 ? 7.191 13.604 44.914 1.00 90.50 209 CYS A O 1
ATOM 1614 N N . ASP A 1 210 ? 7.527 12.670 42.905 1.00 91.12 210 ASP A N 1
ATOM 1615 C CA . ASP A 1 210 ? 8.144 11.453 43.434 1.00 91.12 210 ASP A CA 1
ATOM 1616 C C . ASP A 1 210 ? 9.421 11.757 44.227 1.00 91.12 210 ASP A C 1
ATOM 1618 O O . ASP A 1 210 ? 9.577 11.277 45.350 1.00 91.12 210 ASP A O 1
ATOM 1622 N N . ALA A 1 211 ? 10.324 12.569 43.672 1.00 89.81 211 ALA A N 1
ATOM 1623 C CA . ALA A 1 211 ? 11.563 12.937 44.343 1.00 89.81 211 ALA A CA 1
ATOM 1624 C C . ALA A 1 211 ? 11.299 13.754 45.614 1.00 89.81 211 ALA A C 1
ATOM 1626 O O . ALA A 1 211 ? 11.947 13.516 46.633 1.00 89.81 211 ALA A O 1
ATOM 1627 N N . GLU A 1 212 ? 10.343 14.681 45.590 1.00 90.25 212 GLU A N 1
ATOM 1628 C CA . GLU A 1 212 ? 9.981 15.493 46.755 1.00 90.25 212 GLU A CA 1
ATOM 1629 C C . GLU A 1 212 ? 9.383 14.650 47.887 1.00 90.25 212 GLU A C 1
ATOM 1631 O O . GLU A 1 212 ? 9.843 14.724 49.029 1.00 90.25 212 GLU A O 1
ATOM 1636 N N . ILE A 1 213 ? 8.413 13.790 47.571 1.00 87.75 213 ILE A N 1
ATOM 1637 C CA . ILE A 1 213 ? 7.715 12.961 48.559 1.00 87.75 213 ILE A CA 1
ATOM 1638 C C . ILE A 1 213 ? 8.644 11.871 49.077 1.00 87.75 213 ILE A C 1
ATOM 1640 O O . ILE A 1 213 ? 8.847 11.741 50.285 1.00 87.75 213 ILE A O 1
ATOM 1644 N N . HIS A 1 214 ? 9.278 11.114 48.182 1.00 88.06 214 HIS A N 1
ATOM 1645 C CA . HIS A 1 214 ? 10.063 9.947 48.565 1.00 88.06 214 HIS A CA 1
ATOM 1646 C C . HIS A 1 214 ? 11.484 10.280 49.021 1.00 88.06 214 HIS A C 1
ATOM 1648 O O . HIS A 1 214 ? 12.189 9.374 49.455 1.00 88.06 214 HIS A O 1
ATOM 1654 N N . SER A 1 215 ? 11.920 11.545 49.005 1.00 87.69 215 SER A N 1
ATOM 1655 C CA . SER A 1 215 ? 13.152 11.971 49.691 1.00 87.69 215 SER A CA 1
ATOM 1656 C C . SER A 1 215 ? 12.910 12.503 51.109 1.00 87.69 215 SER A C 1
ATOM 1658 O O . SER A 1 215 ? 13.865 12.583 51.886 1.00 87.69 215 SER A O 1
ATOM 1660 N N . ALA A 1 216 ? 11.656 12.788 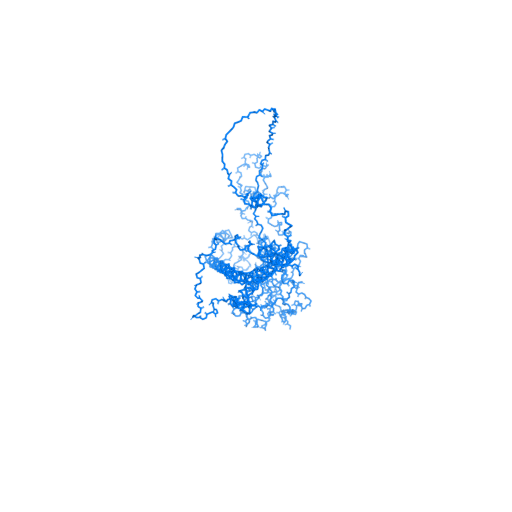51.484 1.00 85.56 216 ALA A N 1
ATOM 1661 C CA . ALA A 1 216 ? 11.318 13.499 52.716 1.00 85.56 216 ALA A CA 1
ATOM 1662 C C . ALA A 1 216 ? 11.701 12.749 54.007 1.00 85.56 216 ALA A C 1
ATOM 1664 O O . ALA A 1 216 ? 12.110 13.371 54.989 1.00 85.56 216 ALA A O 1
ATOM 1665 N N . ASN A 1 217 ? 11.581 11.415 54.048 1.00 86.06 217 ASN A N 1
ATOM 1666 C CA . ASN A 1 217 ? 11.996 10.618 55.209 1.00 86.06 217 ASN A CA 1
ATOM 1667 C C . ASN A 1 217 ? 12.320 9.145 54.863 1.00 86.06 217 ASN A C 1
ATOM 1669 O O . ASN A 1 217 ? 12.002 8.640 53.790 1.00 86.06 217 ASN A O 1
ATOM 1673 N N . LYS A 1 218 ? 12.943 8.418 55.806 1.00 83.19 218 LYS A N 1
ATOM 1674 C CA . LYS A 1 218 ? 13.332 7.000 55.628 1.00 83.19 218 LYS A CA 1
ATOM 1675 C C . LYS A 1 218 ? 12.151 6.024 55.498 1.00 83.19 218 LYS A C 1
ATOM 1677 O O . LYS A 1 218 ? 12.375 4.876 55.120 1.00 83.19 218 LYS A O 1
ATOM 1682 N N . LEU A 1 219 ? 10.940 6.430 55.883 1.00 85.44 219 LEU A N 1
ATOM 1683 C CA . LEU A 1 219 ? 9.740 5.597 55.792 1.00 85.44 219 LEU A CA 1
ATOM 1684 C C . LEU A 1 219 ? 9.228 5.586 54.348 1.00 85.44 219 LEU A C 1
ATOM 1686 O O . LEU A 1 219 ? 9.119 4.515 53.761 1.00 85.44 219 LEU A O 1
ATOM 1690 N N . VAL A 1 220 ? 9.048 6.768 53.757 1.00 84.12 220 VAL A N 1
ATOM 1691 C CA . VAL A 1 220 ? 8.597 6.935 52.366 1.00 84.12 220 VAL A CA 1
ATOM 1692 C C . VAL A 1 220 ? 9.663 6.502 51.357 1.00 84.12 220 VAL A C 1
ATOM 1694 O O . VAL A 1 220 ? 9.342 5.883 50.355 1.00 84.12 220 VAL A O 1
ATOM 1697 N N . GLN A 1 221 ? 10.959 6.646 51.663 1.00 85.12 221 GLN A N 1
ATOM 1698 C CA . GLN A 1 221 ? 12.036 6.072 50.831 1.00 85.12 221 GLN A CA 1
ATOM 1699 C C . GLN A 1 221 ? 11.923 4.553 50.615 1.00 85.12 221 GLN A C 1
ATOM 1701 O O . GLN A 1 221 ? 12.512 4.019 49.675 1.00 85.12 221 GLN A O 1
ATOM 1706 N N . ARG A 1 222 ? 11.218 3.839 51.505 1.00 88.06 222 ARG A N 1
ATOM 1707 C CA . ARG A 1 222 ? 10.995 2.390 51.407 1.00 88.06 222 ARG A CA 1
ATOM 1708 C C . ARG A 1 222 ? 9.739 2.024 50.621 1.00 88.06 222 ARG A C 1
ATOM 1710 O O . ARG A 1 222 ? 9.482 0.831 50.456 1.00 88.06 222 ARG A O 1
ATOM 1717 N N . HIS A 1 223 ? 8.962 3.003 50.164 1.00 89.12 223 HIS A N 1
ATOM 1718 C CA . HIS A 1 223 ? 7.805 2.743 49.325 1.00 89.12 223 HIS A CA 1
ATOM 1719 C C . HIS A 1 223 ? 8.253 2.104 48.003 1.00 89.12 223 HIS A C 1
ATOM 1721 O O . HIS A 1 223 ? 9.275 2.453 47.406 1.00 89.12 223 HIS A O 1
ATOM 1727 N N . THR A 1 224 ? 7.505 1.091 47.588 1.00 84.81 224 THR A N 1
ATOM 1728 C CA . THR A 1 224 ? 7.692 0.367 46.339 1.00 84.81 224 THR A CA 1
ATOM 1729 C C . THR A 1 224 ? 7.048 1.175 45.229 1.00 84.81 224 THR A C 1
ATOM 1731 O O . THR A 1 224 ? 5.850 1.453 45.261 1.00 84.81 224 THR A O 1
ATOM 1734 N N . ARG A 1 225 ? 7.873 1.561 44.260 1.00 86.88 225 ARG A N 1
ATOM 1735 C CA . ARG A 1 225 ? 7.479 2.384 43.124 1.00 86.88 225 ARG A CA 1
ATOM 1736 C C . ARG A 1 225 ? 7.672 1.588 41.848 1.00 86.88 225 ARG A C 1
ATOM 1738 O O . ARG A 1 225 ? 8.726 0.981 41.661 1.00 86.88 225 ARG A O 1
ATOM 1745 N N . SER A 1 226 ? 6.660 1.588 40.999 1.00 83.94 226 SER A N 1
ATOM 1746 C CA . SER A 1 226 ? 6.654 0.899 39.710 1.00 83.94 226 SER A CA 1
ATOM 1747 C C . SER A 1 226 ? 6.284 1.872 38.601 1.00 83.94 226 SER A C 1
ATOM 1749 O O . SER A 1 226 ? 5.611 2.870 38.847 1.00 83.94 226 SER A O 1
ATOM 1751 N N . GLU A 1 227 ? 6.701 1.583 37.374 1.00 81.94 227 GLU A N 1
ATOM 1752 C CA . GLU A 1 227 ? 6.251 2.341 36.206 1.00 81.94 227 GLU A CA 1
ATOM 1753 C C . GLU A 1 227 ? 4.739 2.157 36.012 1.00 81.94 227 GLU A C 1
ATOM 1755 O O . GLU A 1 227 ? 4.215 1.054 36.192 1.00 81.94 227 GLU A O 1
ATOM 1760 N N . LEU A 1 228 ? 4.032 3.233 35.655 1.00 74.94 228 LEU A N 1
ATOM 1761 C CA . LEU A 1 228 ? 2.565 3.227 35.554 1.00 74.94 228 LEU A CA 1
ATOM 1762 C C . LEU A 1 228 ? 2.015 2.187 34.573 1.00 74.94 228 LEU A C 1
ATOM 1764 O O . LEU A 1 228 ? 0.977 1.595 34.846 1.00 74.94 228 LEU A O 1
ATOM 1768 N N . GLY A 1 229 ? 2.734 1.893 33.487 1.00 67.50 229 GLY A N 1
ATOM 1769 C CA . GLY A 1 229 ? 2.324 0.874 32.514 1.00 67.50 229 GLY A CA 1
ATOM 1770 C C . GLY A 1 229 ? 2.324 -0.564 33.053 1.00 67.50 229 GLY A C 1
ATOM 1771 O O . GLY A 1 229 ? 1.736 -1.446 32.433 1.00 67.50 229 GLY A O 1
ATOM 1772 N N . ALA A 1 230 ? 2.964 -0.821 34.200 1.00 63.66 230 ALA A N 1
ATOM 1773 C CA . ALA A 1 230 ? 3.056 -2.151 34.804 1.00 63.66 230 ALA A CA 1
ATOM 1774 C C . ALA A 1 230 ? 1.947 -2.440 35.833 1.00 63.66 230 ALA A C 1
ATOM 1776 O O . ALA A 1 230 ? 1.811 -3.580 36.284 1.00 63.66 230 ALA A O 1
ATOM 1777 N N . VAL A 1 231 ? 1.161 -1.429 36.220 1.00 66.12 231 VAL A N 1
ATOM 1778 C CA . VAL A 1 231 ? 0.089 -1.567 37.212 1.00 66.12 231 VAL A CA 1
ATOM 1779 C C . VAL A 1 231 ? -1.259 -1.508 36.497 1.00 66.12 231 VAL A C 1
ATOM 1781 O O . VAL A 1 231 ? -1.527 -0.537 35.793 1.00 66.12 231 VAL A O 1
ATOM 1784 N N . PRO A 1 232 ? -2.129 -2.524 36.653 1.00 66.38 232 PRO A N 1
ATOM 1785 C CA . PRO A 1 232 ? -3.469 -2.472 36.087 1.00 66.38 232 PRO A CA 1
ATOM 1786 C C . PRO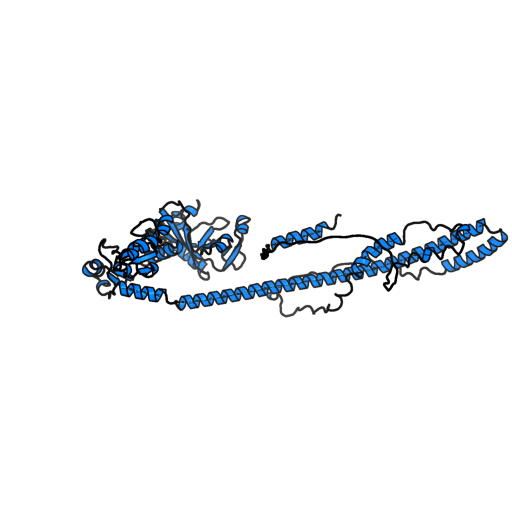 A 1 232 ? -4.223 -1.253 36.619 1.00 66.38 232 PRO A C 1
ATOM 1788 O O . PRO A 1 232 ? -4.221 -1.002 37.827 1.00 66.38 232 PRO A O 1
ATOM 1791 N N . LEU A 1 233 ? -4.912 -0.536 35.732 1.00 72.25 233 LEU A N 1
ATOM 1792 C CA . LEU A 1 233 ? -5.909 0.449 36.143 1.00 72.25 233 LEU A CA 1
ATOM 1793 C C . LEU A 1 233 ? -6.972 -0.227 37.027 1.00 72.25 233 LEU A C 1
ATOM 1795 O O . LEU A 1 233 ? -7.179 -1.444 36.965 1.00 72.25 233 LEU A O 1
ATOM 1799 N N . ALA A 1 234 ? -7.657 0.562 37.857 1.00 74.44 234 ALA A N 1
ATOM 1800 C CA . ALA A 1 234 ? -8.763 0.054 38.657 1.00 74.44 234 ALA A CA 1
ATOM 1801 C C . ALA A 1 234 ? -9.802 -0.636 37.751 1.00 74.44 234 ALA A C 1
ATOM 1803 O O . ALA A 1 234 ? -10.156 -0.109 36.699 1.00 74.44 234 ALA A O 1
ATOM 1804 N N . PHE A 1 235 ? -10.310 -1.800 38.173 1.00 75.38 235 PHE A N 1
ATOM 1805 C CA . PHE A 1 235 ? -11.235 -2.633 37.383 1.00 75.38 235 PHE A CA 1
ATOM 1806 C C . PHE A 1 235 ? -12.598 -1.976 37.086 1.00 75.38 235 PHE A C 1
ATOM 1808 O O . PHE A 1 235 ? -13.390 -2.531 36.328 1.00 75.38 235 PHE A O 1
ATOM 1815 N N . GLY A 1 236 ? -12.849 -0.794 37.652 1.00 82.69 236 GLY A N 1
ATOM 1816 C CA . GLY A 1 236 ? -14.014 0.029 37.369 1.00 82.69 236 GLY A CA 1
ATOM 1817 C C . GLY A 1 236 ? -15.314 -0.477 37.993 1.00 82.69 236 GLY A C 1
ATOM 1818 O O . GLY A 1 236 ? -15.383 -1.521 38.655 1.00 82.69 236 GLY A O 1
ATOM 1819 N N . ASP A 1 237 ? -16.359 0.311 37.758 1.00 86.56 237 ASP A N 1
ATOM 1820 C CA . ASP A 1 237 ? -17.712 0.041 38.224 1.00 86.56 237 ASP A CA 1
ATOM 1821 C C . ASP A 1 237 ? -18.543 -0.674 37.159 1.00 86.56 237 ASP A C 1
ATOM 1823 O O . ASP A 1 237 ? -18.299 -0.604 35.954 1.00 86.56 237 ASP A O 1
ATOM 1827 N N . CYS A 1 238 ? -19.574 -1.376 37.614 1.00 83.88 238 CYS A N 1
ATOM 1828 C CA . CYS A 1 238 ? -20.506 -2.052 36.735 1.00 83.88 238 CYS A CA 1
ATOM 1829 C C . CYS A 1 238 ? -21.346 -1.050 35.937 1.00 83.88 238 CYS A C 1
ATOM 1831 O O . CYS A 1 238 ? -22.068 -0.241 36.519 1.00 83.88 238 CYS A O 1
ATOM 1833 N N . ALA A 1 239 ? -21.371 -1.210 34.611 1.00 80.19 239 ALA A N 1
ATOM 1834 C CA . ALA A 1 239 ? -22.186 -0.392 33.708 1.00 80.19 239 ALA A CA 1
ATOM 1835 C C . ALA A 1 239 ? -23.690 -0.378 34.056 1.00 80.19 239 ALA A C 1
ATOM 1837 O O . ALA A 1 239 ? -24.379 0.604 33.802 1.00 80.19 239 ALA A O 1
ATOM 1838 N N . TYR A 1 240 ? -24.208 -1.459 34.651 1.00 80.19 240 TYR A N 1
ATOM 1839 C CA . TYR A 1 240 ? -25.624 -1.578 35.029 1.00 80.19 240 TYR A CA 1
ATOM 1840 C C . TYR A 1 240 ? -25.919 -1.130 36.460 1.00 80.19 240 TYR A C 1
ATOM 1842 O O . TYR A 1 240 ? -27.067 -0.846 36.795 1.00 80.19 240 TYR A O 1
ATOM 1850 N N . HIS A 1 241 ? -24.902 -1.102 37.318 1.00 83.19 241 HIS A N 1
ATOM 1851 C CA . HIS A 1 241 ? -25.056 -0.834 38.740 1.00 83.19 241 HIS A CA 1
ATOM 1852 C C . HIS A 1 241 ? -23.996 0.188 39.166 1.00 83.19 241 HIS A C 1
ATOM 1854 O O . HIS A 1 241 ? -22.949 -0.217 39.681 1.00 83.19 241 HIS A O 1
ATOM 1860 N N . PRO A 1 242 ? -24.248 1.494 38.951 1.00 81.12 242 PRO A N 1
ATOM 1861 C CA . PRO A 1 242 ? -23.290 2.541 39.290 1.00 81.12 242 PRO A CA 1
ATOM 1862 C C . PRO A 1 242 ? -22.940 2.485 40.782 1.00 81.12 242 PRO A C 1
ATOM 1864 O O . PRO A 1 242 ? -23.825 2.332 41.628 1.00 81.12 242 PRO A O 1
ATOM 1867 N N . GLY A 1 243 ? -21.645 2.565 41.097 1.00 81.50 243 GLY A N 1
ATOM 1868 C CA . GLY A 1 243 ? -21.113 2.453 42.459 1.00 81.50 243 GLY A CA 1
ATOM 1869 C C . GLY A 1 243 ? -20.892 1.024 42.968 1.00 81.50 243 GLY A C 1
ATOM 1870 O O . GLY A 1 243 ? -20.462 0.854 44.106 1.00 81.50 243 GLY A O 1
ATOM 1871 N N . ASN A 1 244 ? -21.171 -0.006 42.159 1.00 86.25 244 ASN A N 1
ATOM 1872 C CA . ASN A 1 244 ? -20.772 -1.379 42.464 1.00 86.25 244 ASN A CA 1
ATOM 1873 C C . ASN A 1 244 ? -19.585 -1.790 41.600 1.00 86.25 244 ASN A C 1
ATOM 1875 O O . ASN A 1 244 ? -19.725 -1.918 40.381 1.00 86.25 244 ASN A O 1
ATOM 1879 N N . SER A 1 245 ? -18.459 -2.087 42.242 1.00 86.94 245 SER A N 1
ATOM 1880 C CA . SER A 1 245 ? -17.250 -2.542 41.564 1.00 86.94 245 SER A CA 1
ATOM 1881 C C . SER A 1 245 ? -17.441 -3.904 40.894 1.00 86.94 245 SER A C 1
ATOM 1883 O O . SER A 1 245 ? -18.184 -4.784 41.354 1.00 86.94 245 SER A O 1
ATOM 1885 N N . VAL A 1 246 ? -16.767 -4.083 39.762 1.00 89.75 246 VAL A N 1
ATOM 1886 C CA . VAL A 1 246 ? -16.706 -5.372 39.074 1.00 89.75 246 VAL A CA 1
ATOM 1887 C C . VAL A 1 246 ? -15.721 -6.286 39.803 1.00 89.75 246 VAL A C 1
ATOM 1889 O O . VAL A 1 246 ? -14.548 -5.959 39.953 1.00 89.75 246 VAL A O 1
ATOM 1892 N N . GLU A 1 247 ? -16.181 -7.472 40.207 1.00 88.69 247 GLU A N 1
ATOM 1893 C CA . GLU A 1 247 ? -15.341 -8.469 40.891 1.00 88.69 247 GLU A CA 1
ATOM 1894 C C . GLU A 1 247 ? -15.142 -9.750 40.075 1.00 88.69 247 GLU A C 1
ATOM 1896 O O . GLU A 1 247 ? -14.142 -10.454 40.242 1.00 88.69 247 GLU A O 1
ATOM 1901 N N . TYR A 1 248 ? -16.085 -10.064 39.188 1.00 91.88 248 TYR A N 1
ATOM 1902 C CA . TYR A 1 248 ? -16.122 -11.316 38.448 1.00 91.88 248 TYR A CA 1
ATOM 1903 C C . TYR A 1 248 ? -16.159 -11.070 36.942 1.00 91.88 248 TYR A C 1
ATOM 1905 O O . TYR A 1 248 ? -16.574 -10.014 36.473 1.00 91.88 248 TYR A O 1
ATOM 1913 N N . PHE A 1 249 ? -15.776 -12.084 36.178 1.00 92.94 249 PHE A N 1
ATOM 1914 C CA . PHE A 1 249 ? -15.942 -12.134 34.732 1.00 92.94 249 PHE A CA 1
ATOM 1915 C C . PHE A 1 249 ? -16.652 -13.432 34.350 1.00 92.94 249 PHE A C 1
ATOM 1917 O O . PHE A 1 249 ? -16.338 -14.497 34.893 1.00 92.94 249 PHE A O 1
ATOM 1924 N N . CYS A 1 250 ? -17.612 -13.342 33.431 1.00 91.38 250 CYS A N 1
ATOM 1925 C CA . CYS A 1 250 ? -18.294 -14.497 32.860 1.00 91.38 250 CYS A CA 1
ATOM 1926 C C . CYS A 1 250 ? -17.606 -14.910 31.547 1.00 91.38 250 CYS A C 1
ATOM 1928 O O . CYS A 1 250 ? -17.710 -14.177 30.565 1.00 91.38 250 CYS A O 1
ATOM 1930 N N . PRO A 1 251 ? -16.931 -16.075 31.469 1.00 89.69 251 PRO A N 1
ATOM 1931 C CA . PRO A 1 251 ? -16.256 -16.514 30.243 1.00 89.69 251 PRO A CA 1
ATOM 1932 C C . PRO A 1 251 ? -17.199 -16.959 29.121 1.00 89.69 251 PRO A C 1
ATOM 1934 O O . PRO A 1 251 ? -16.734 -17.154 28.005 1.00 89.69 251 PRO A O 1
ATOM 1937 N N . ILE A 1 252 ? -18.481 -17.181 29.428 1.00 88.50 252 ILE A N 1
ATOM 1938 C CA . ILE A 1 252 ? -19.488 -17.642 28.463 1.00 88.50 252 ILE A CA 1
ATOM 1939 C C . ILE A 1 252 ? -20.149 -16.436 27.794 1.00 88.50 252 ILE A C 1
ATOM 1941 O O . ILE A 1 252 ? -20.191 -16.356 26.573 1.00 88.50 252 ILE A O 1
ATOM 1945 N N . ASP A 1 253 ? -20.600 -15.470 28.598 1.00 83.88 253 ASP A N 1
ATOM 1946 C CA . ASP A 1 253 ? -21.242 -14.251 28.094 1.00 83.88 253 ASP A CA 1
ATOM 1947 C C . ASP A 1 253 ? -20.231 -13.157 27.714 1.00 83.88 253 ASP A C 1
ATOM 1949 O O . ASP A 1 253 ? -20.607 -12.145 27.132 1.00 83.88 253 ASP A O 1
ATOM 1953 N N . HIS A 1 254 ? -18.950 -13.341 28.053 1.00 87.12 254 HIS A N 1
ATOM 1954 C CA . HIS A 1 254 ? -17.859 -12.386 27.835 1.00 87.12 254 HIS A CA 1
ATOM 1955 C C . HIS A 1 254 ? -18.109 -10.993 28.440 1.00 87.12 254 HIS A C 1
ATOM 1957 O O . HIS A 1 254 ? -17.715 -9.979 27.865 1.00 87.12 254 HIS A O 1
ATOM 1963 N N . VAL A 1 255 ? -18.730 -10.937 29.624 1.00 86.19 255 VAL A N 1
ATOM 1964 C CA . VAL A 1 255 ? -19.044 -9.678 30.322 1.00 86.19 255 VAL A CA 1
ATOM 1965 C C . VAL A 1 255 ? -18.486 -9.621 31.751 1.00 86.19 255 VAL A C 1
ATOM 1967 O O . VAL A 1 255 ? -18.447 -10.642 32.450 1.00 86.19 255 VAL A O 1
ATOM 1970 N N . PRO A 1 256 ? -18.081 -8.427 32.224 1.00 89.81 256 PRO A N 1
ATOM 1971 C CA . PRO A 1 256 ? -17.788 -8.182 33.632 1.00 89.81 256 PRO A CA 1
ATOM 1972 C C . PRO A 1 256 ? -19.062 -8.228 34.495 1.00 89.81 256 PRO A C 1
ATOM 1974 O O . PRO A 1 256 ? -20.111 -7.702 34.125 1.00 89.81 256 PRO A O 1
ATOM 1977 N N . VAL A 1 257 ? -18.968 -8.835 35.679 1.00 89.38 257 VAL A N 1
ATOM 1978 C CA . VAL A 1 257 ? -20.086 -9.093 36.598 1.00 89.38 257 VAL A CA 1
ATOM 1979 C C . VAL A 1 257 ? -19.747 -8.557 37.994 1.00 89.38 257 VAL A C 1
ATOM 1981 O O . VAL A 1 257 ? -18.768 -8.966 38.618 1.00 89.38 257 VAL A O 1
ATOM 1984 N N . CYS A 1 258 ? -20.577 -7.652 38.519 1.00 90.81 258 CYS A N 1
ATOM 1985 C CA . CYS A 1 258 ? -20.505 -7.220 39.918 1.00 90.81 258 CYS A CA 1
ATOM 1986 C C . CYS A 1 258 ? -21.349 -8.113 40.838 1.00 90.81 258 CYS A C 1
ATOM 1988 O O . CYS A 1 258 ? -22.134 -8.955 40.387 1.00 90.81 258 CYS A O 1
ATOM 1990 N N . VAL A 1 259 ? -21.241 -7.889 42.148 1.00 89.19 259 VAL A N 1
ATOM 1991 C CA . VAL A 1 259 ? -22.007 -8.632 43.162 1.00 89.19 259 VAL A CA 1
ATOM 1992 C C . VAL A 1 259 ? -23.521 -8.514 42.933 1.00 89.19 259 VAL A C 1
ATOM 1994 O O . VAL A 1 259 ? -24.239 -9.509 43.031 1.00 89.19 259 VAL A O 1
ATOM 1997 N N . HIS A 1 260 ? -24.012 -7.333 42.542 1.00 88.19 260 HIS A N 1
ATOM 1998 C CA . HIS A 1 260 ? -25.432 -7.122 42.243 1.00 88.19 260 HIS A CA 1
ATOM 1999 C C . HIS A 1 260 ? -25.902 -7.905 41.010 1.00 88.19 260 HIS A C 1
ATOM 2001 O O . HIS A 1 260 ? -26.954 -8.546 41.065 1.00 88.19 260 HIS A O 1
ATOM 2007 N N . CYS A 1 261 ? -25.104 -7.943 39.936 1.00 85.94 261 CYS A N 1
ATOM 2008 C CA . CYS A 1 261 ? -25.405 -8.750 38.749 1.00 85.94 261 CYS A CA 1
ATOM 2009 C C . CYS A 1 261 ? -25.538 -10.241 39.082 1.00 85.94 261 CYS A C 1
ATOM 2011 O O . CYS A 1 261 ? -26.410 -10.908 38.532 1.00 85.94 261 CYS A O 1
ATOM 2013 N N . LYS A 1 262 ? -24.699 -10.745 39.993 1.00 86.81 262 LYS A N 1
ATOM 2014 C CA . LYS A 1 262 ? -24.690 -12.148 40.424 1.00 86.81 262 LYS A CA 1
ATOM 2015 C C . LYS A 1 262 ? -25.859 -12.508 41.342 1.00 86.81 262 LYS A C 1
ATOM 2017 O O . LYS A 1 262 ? -26.393 -13.603 41.241 1.00 86.81 262 LYS A O 1
ATOM 2022 N N . MET A 1 263 ? -26.226 -11.619 42.264 1.00 86.38 263 MET A N 1
ATOM 2023 C CA . MET A 1 263 ? -27.182 -11.946 43.331 1.00 86.38 263 MET A CA 1
ATOM 2024 C C . MET A 1 263 ? -28.636 -11.627 42.977 1.00 86.38 263 MET A C 1
ATOM 2026 O O . MET A 1 263 ? -29.536 -12.314 43.452 1.00 86.38 263 MET A O 1
ATOM 2030 N N . ILE A 1 264 ? -28.880 -10.577 42.187 1.00 85.12 264 ILE A N 1
ATOM 2031 C CA . ILE A 1 264 ? -30.240 -10.093 41.875 1.00 85.12 264 ILE A CA 1
ATOM 2032 C C . ILE A 1 264 ? -30.399 -9.760 40.379 1.00 85.12 264 ILE A C 1
ATOM 2034 O O . ILE A 1 264 ? -31.515 -9.726 39.869 1.00 85.12 264 ILE A O 1
ATOM 2038 N N . GLY A 1 265 ? -29.296 -9.520 39.665 1.00 82.00 265 GLY A N 1
ATOM 2039 C CA . GLY A 1 265 ? -29.308 -9.095 38.267 1.00 82.00 265 GLY A CA 1
ATOM 2040 C C . GLY A 1 265 ? -29.255 -10.233 37.242 1.00 82.00 265 GLY A C 1
ATOM 2041 O O . GLY A 1 265 ? -29.787 -11.325 37.440 1.00 82.00 265 GLY A O 1
ATOM 2042 N N . SER A 1 266 ? -28.600 -9.955 36.112 1.00 80.12 266 SER A N 1
ATOM 2043 C CA . SER A 1 266 ? -28.587 -10.814 34.917 1.00 80.12 266 SER A CA 1
ATOM 2044 C C . SER A 1 266 ? -28.007 -12.215 35.127 1.00 80.12 266 SER A C 1
ATOM 2046 O O . SER A 1 266 ? -28.326 -13.110 34.359 1.00 80.12 266 SER A O 1
ATOM 2048 N N . HIS A 1 267 ? -27.193 -12.418 36.164 1.00 85.69 267 HIS A N 1
ATOM 2049 C CA . HIS A 1 267 ? -26.554 -13.697 36.488 1.00 85.69 267 HIS A CA 1
ATOM 2050 C C . HIS A 1 267 ? -27.145 -14.349 37.748 1.00 85.69 267 HIS A C 1
ATOM 2052 O O . HIS A 1 267 ? -26.563 -15.283 38.294 1.00 85.69 267 HIS A O 1
ATOM 2058 N N . ALA A 1 268 ? -28.299 -13.865 38.217 1.00 85.94 268 ALA A N 1
ATOM 2059 C CA . ALA A 1 268 ? -29.037 -14.455 39.333 1.00 85.94 268 ALA A CA 1
ATOM 2060 C C . ALA A 1 268 ? -30.158 -15.404 38.877 1.00 85.94 268 ALA A C 1
ATOM 2062 O O . ALA A 1 268 ? -30.628 -16.232 39.656 1.00 85.94 268 ALA A O 1
ATOM 2063 N N . SER A 1 269 ? -30.614 -15.284 37.625 1.00 82.69 269 SER A N 1
ATOM 2064 C CA . SER A 1 269 ? -31.734 -16.061 37.083 1.00 82.69 269 SER A CA 1
ATOM 2065 C C . SER A 1 269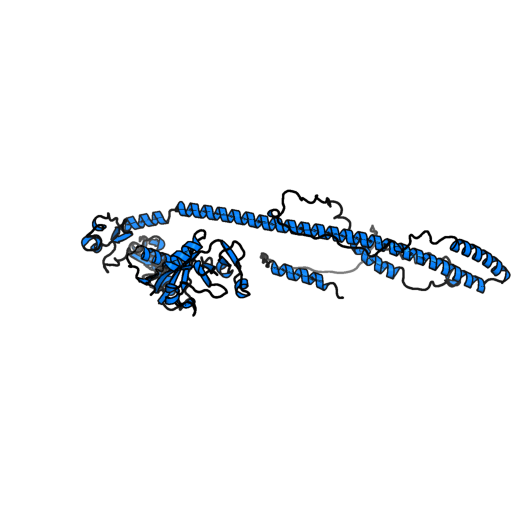 ? -31.524 -16.431 35.611 1.00 82.69 269 SER A C 1
ATOM 2067 O O . SER A 1 269 ? -30.718 -15.818 34.917 1.00 82.69 269 SER A O 1
ATOM 2069 N N . GLY A 1 270 ? -32.243 -17.451 35.135 1.00 84.94 270 GLY A N 1
ATOM 2070 C CA . GLY A 1 270 ? -32.141 -17.941 33.756 1.00 84.94 270 GLY A CA 1
ATOM 2071 C C . GLY A 1 270 ? -30.911 -18.818 33.498 1.00 84.94 270 GLY A C 1
ATOM 2072 O O . GLY A 1 270 ? -30.326 -19.379 34.423 1.00 84.94 270 GLY A O 1
ATOM 2073 N N . GLU A 1 271 ? -30.530 -18.951 32.225 1.00 80.12 271 GLU A N 1
ATOM 2074 C CA . GLU A 1 271 ? -29.386 -19.770 31.789 1.00 80.12 271 GLU A CA 1
ATOM 2075 C C . GLU A 1 271 ? -28.049 -19.210 32.307 1.00 80.12 271 GLU A C 1
ATOM 2077 O O . GLU A 1 271 ? -27.194 -19.972 32.766 1.00 80.12 271 GLU A O 1
ATOM 2082 N N . ALA A 1 272 ? -27.933 -17.879 32.383 1.00 82.81 272 ALA A N 1
ATOM 2083 C CA . ALA A 1 272 ? -26.748 -17.176 32.873 1.00 82.81 272 ALA A CA 1
ATOM 2084 C C . ALA A 1 272 ? -26.440 -17.411 34.363 1.00 82.81 272 ALA A C 1
ATOM 2086 O O . ALA A 1 272 ? -25.297 -17.265 34.793 1.00 82.81 272 ALA A O 1
ATOM 2087 N N . ALA A 1 273 ? -27.422 -17.846 35.161 1.00 84.88 273 ALA A N 1
ATOM 2088 C CA . ALA A 1 273 ? -27.195 -18.212 36.561 1.00 84.88 273 ALA A CA 1
ATOM 2089 C C . ALA A 1 273 ? -26.315 -19.465 36.718 1.00 84.88 273 ALA A C 1
ATOM 2091 O O . ALA A 1 273 ? -25.686 -19.667 37.756 1.00 84.88 273 ALA A O 1
ATOM 2092 N N . SER A 1 274 ? -26.275 -20.319 35.691 1.00 86.50 274 SER A N 1
ATOM 2093 C CA . SER A 1 274 ? -25.454 -21.532 35.687 1.00 86.50 274 SER A CA 1
ATOM 2094 C C . SER A 1 274 ? -24.005 -21.282 35.258 1.00 86.50 274 SER A C 1
ATOM 2096 O O . SER A 1 274 ? -23.156 -22.168 35.394 1.00 86.50 274 SER A O 1
ATOM 2098 N N . HIS A 1 275 ? -23.699 -20.083 34.754 1.00 90.12 275 HIS A N 1
ATOM 2099 C CA . HIS A 1 275 ? -22.381 -19.761 34.232 1.00 90.12 275 HIS A CA 1
ATOM 2100 C C . HIS A 1 275 ? -21.349 -19.674 35.359 1.00 90.12 275 HIS A C 1
ATOM 2102 O O . HIS A 1 275 ? -21.510 -18.966 36.356 1.00 90.12 275 HIS A O 1
ATOM 2108 N N . LYS A 1 276 ? -20.241 -20.403 35.196 1.00 90.88 276 LYS A N 1
ATOM 2109 C CA . LYS A 1 276 ? -19.141 -20.377 36.158 1.00 90.88 276 LYS A CA 1
ATOM 2110 C C . LYS A 1 276 ? -18.358 -19.073 36.012 1.00 90.88 276 LYS A C 1
ATOM 2112 O O . LYS A 1 276 ? -17.602 -18.898 35.060 1.00 90.88 276 LYS A O 1
ATOM 2117 N N . LEU A 1 277 ? -18.506 -18.202 37.001 1.00 92.31 277 LEU A N 1
ATOM 2118 C CA . LEU A 1 277 ? -17.766 -16.950 37.096 1.00 92.31 277 LEU A CA 1
ATOM 2119 C C . LEU A 1 277 ? -16.338 -17.184 37.614 1.00 92.31 277 LEU A C 1
ATOM 2121 O O . LEU A 1 277 ? -16.130 -17.966 38.546 1.00 92.31 277 LEU A O 1
ATOM 2125 N N . ILE A 1 278 ? -15.372 -16.477 37.033 1.00 93.50 278 ILE A N 1
ATOM 2126 C CA . ILE A 1 278 ? -13.983 -16.386 37.514 1.00 93.50 278 ILE A CA 1
ATOM 2127 C C . ILE A 1 278 ? -13.725 -14.987 38.075 1.00 93.50 278 ILE A C 1
ATOM 2129 O O . ILE A 1 278 ? -14.503 -14.068 37.812 1.00 93.50 278 ILE A O 1
ATOM 2133 N N . THR A 1 279 ? -12.667 -14.805 38.866 1.00 92.00 279 THR A N 1
ATOM 2134 C CA . THR A 1 279 ? -12.350 -13.468 39.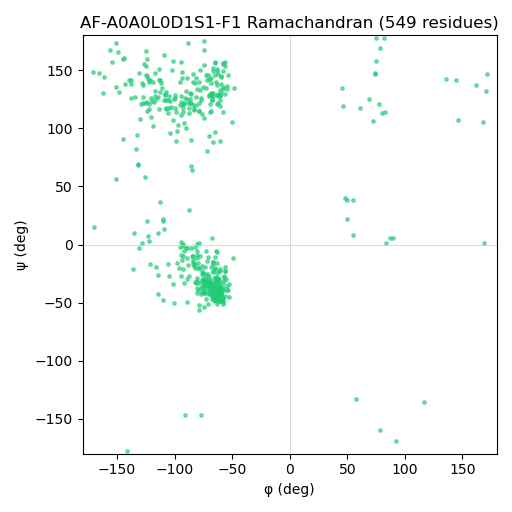392 1.00 92.00 279 THR A CA 1
ATOM 2135 C C . THR A 1 279 ? -11.840 -12.561 38.272 1.00 92.00 279 THR A C 1
ATOM 2137 O O . THR A 1 279 ? -11.146 -13.016 37.360 1.00 92.00 279 THR A O 1
ATOM 2140 N N . ILE A 1 280 ? -12.157 -11.264 38.335 1.00 89.44 280 ILE A N 1
ATOM 2141 C CA . ILE A 1 280 ? -11.743 -10.299 37.305 1.00 89.44 280 ILE A CA 1
ATOM 2142 C C . ILE A 1 280 ? -10.215 -10.216 37.182 1.00 89.44 280 ILE A C 1
ATOM 2144 O O . ILE A 1 280 ? -9.687 -10.073 36.084 1.00 89.44 280 ILE A O 1
ATOM 2148 N N . ARG A 1 281 ? -9.492 -10.402 38.294 1.00 87.38 281 ARG A N 1
ATOM 2149 C CA . ARG A 1 281 ? -8.024 -10.405 38.327 1.00 87.38 281 ARG A CA 1
ATOM 2150 C C . ARG A 1 281 ? -7.434 -11.589 37.562 1.00 87.38 281 ARG A C 1
ATOM 2152 O O . ARG A 1 281 ? -6.496 -11.400 36.797 1.00 87.38 281 ARG A O 1
ATOM 2159 N N . GLU A 1 282 ? -7.978 -12.790 37.758 1.00 89.50 282 GLU A N 1
ATOM 2160 C CA . GLU A 1 282 ? -7.550 -13.984 37.016 1.00 89.50 282 GLU A CA 1
ATOM 2161 C C . GLU A 1 282 ? -7.894 -13.863 35.531 1.00 89.50 282 GLU A C 1
ATOM 2163 O O . GLU A 1 282 ? -7.059 -14.177 34.686 1.00 89.50 282 GLU A O 1
ATOM 2168 N N . ALA A 1 283 ? -9.095 -13.369 35.212 1.00 90.62 283 ALA A N 1
ATOM 2169 C CA . ALA A 1 283 ? -9.523 -13.144 33.835 1.00 90.62 283 ALA A CA 1
ATOM 2170 C C . ALA A 1 283 ? -8.607 -12.145 33.113 1.00 90.62 283 ALA A C 1
ATOM 2172 O O . ALA A 1 283 ? -8.164 -12.407 31.998 1.00 90.62 283 ALA A O 1
ATOM 2173 N N . TYR A 1 284 ? -8.283 -11.031 33.772 1.00 88.31 284 TYR A N 1
ATOM 2174 C CA . TYR A 1 284 ? -7.403 -10.000 33.234 1.00 88.31 284 TYR A CA 1
ATOM 2175 C C . TYR A 1 284 ? -5.971 -10.508 33.034 1.00 88.31 284 TYR A C 1
ATOM 2177 O O . TYR A 1 284 ? -5.406 -10.319 31.962 1.00 88.31 284 TYR A O 1
ATOM 2185 N N . ALA A 1 285 ? -5.403 -11.215 34.017 1.00 86.81 285 ALA A N 1
ATOM 2186 C CA . ALA A 1 285 ? -4.074 -11.812 33.882 1.00 86.81 285 ALA A CA 1
ATOM 2187 C C . ALA A 1 285 ? -4.021 -12.821 32.722 1.00 86.81 285 ALA A C 1
ATOM 2189 O O . ALA A 1 285 ? -3.132 -12.748 31.879 1.00 86.81 285 ALA A O 1
ATOM 2190 N N . ALA A 1 286 ? -5.020 -13.704 32.618 1.00 89.25 286 ALA A N 1
ATOM 2191 C CA . ALA A 1 286 ? -5.112 -14.658 31.517 1.00 89.25 286 ALA A CA 1
ATOM 2192 C C . ALA A 1 286 ? -5.267 -13.970 30.148 1.00 89.25 286 ALA A C 1
ATOM 2194 O O . ALA A 1 286 ? -4.722 -14.455 29.155 1.00 89.25 286 ALA A O 1
ATOM 2195 N N . ALA A 1 287 ? -5.990 -12.846 30.087 1.00 89.62 287 ALA A N 1
ATOM 2196 C CA . ALA A 1 287 ? -6.137 -12.046 28.876 1.00 89.62 287 ALA A CA 1
ATOM 2197 C C . ALA A 1 287 ? -4.828 -11.345 28.483 1.00 89.62 287 ALA A C 1
ATOM 2199 O O . ALA A 1 287 ? -4.474 -11.377 27.310 1.00 89.62 287 ALA A O 1
ATOM 2200 N N . LEU A 1 288 ? -4.074 -10.787 29.437 1.00 86.75 288 LEU A N 1
ATOM 2201 C CA . LEU A 1 288 ? -2.743 -10.218 29.183 1.00 86.75 288 LEU A CA 1
ATOM 2202 C C . LEU A 1 288 ? -1.755 -11.282 28.692 1.00 86.75 288 LEU A C 1
ATOM 2204 O O . LEU A 1 288 ? -1.050 -11.070 27.707 1.00 86.75 288 LEU A O 1
ATOM 2208 N N . ASP A 1 289 ? -1.745 -12.454 29.328 1.00 86.75 289 ASP A N 1
ATOM 2209 C CA . ASP A 1 289 ? -0.916 -13.583 28.901 1.00 86.75 289 ASP A CA 1
ATOM 2210 C C . ASP A 1 289 ? -1.312 -14.085 27.505 1.00 86.75 289 ASP A C 1
ATOM 2212 O O . ASP A 1 289 ? -0.477 -14.578 26.750 1.00 86.75 289 ASP A O 1
ATOM 2216 N N . ALA A 1 290 ? -2.595 -14.014 27.143 1.00 87.62 290 ALA A N 1
ATOM 2217 C CA . ALA A 1 290 ? -3.059 -14.328 25.795 1.00 87.62 290 ALA A CA 1
ATOM 2218 C C . ALA A 1 290 ? -2.686 -13.237 24.781 1.00 87.62 290 ALA A C 1
ATOM 2220 O O . ALA A 1 290 ? -2.240 -13.580 23.694 1.00 87.62 290 ALA A O 1
ATOM 2221 N N . ALA A 1 291 ? -2.810 -11.958 25.139 1.00 86.06 291 ALA A N 1
ATOM 2222 C CA . ALA A 1 291 ? -2.494 -10.825 24.272 1.00 86.06 291 ALA A CA 1
ATOM 2223 C C . ALA A 1 291 ? -0.998 -10.738 23.934 1.00 86.06 291 ALA A C 1
ATOM 2225 O O . ALA A 1 291 ? -0.637 -10.384 22.817 1.00 86.06 291 ALA A O 1
ATOM 2226 N N . ASN A 1 292 ? -0.131 -11.105 24.882 1.00 84.19 292 ASN A N 1
ATOM 2227 C CA . ASN A 1 292 ? 1.319 -11.127 24.684 1.00 84.19 292 ASN A CA 1
ATOM 2228 C C . ASN A 1 292 ? 1.820 -12.378 23.944 1.00 84.19 292 ASN A C 1
ATOM 2230 O O . ASN A 1 292 ? 3.003 -12.460 23.611 1.00 84.19 292 ASN A O 1
ATOM 2234 N N . ARG A 1 293 ? 0.961 -13.379 23.717 1.00 86.62 293 ARG A N 1
ATOM 2235 C CA . ARG A 1 293 ? 1.315 -14.564 22.933 1.00 86.62 293 ARG A CA 1
ATOM 2236 C C . ARG A 1 293 ? 0.992 -14.323 21.467 1.00 86.62 293 ARG A C 1
ATOM 2238 O O . ARG A 1 293 ? -0.121 -13.941 21.125 1.00 86.62 293 ARG A O 1
ATOM 2245 N N . ASP A 1 294 ? 1.947 -14.639 20.601 1.00 81.81 294 ASP A N 1
ATOM 2246 C CA . ASP A 1 294 ? 1.716 -14.617 19.162 1.00 81.81 294 ASP A CA 1
ATOM 2247 C C . ASP A 1 294 ? 0.632 -15.636 18.783 1.00 81.81 294 ASP A C 1
ATOM 2249 O O . ASP A 1 294 ? 0.765 -16.839 19.034 1.00 81.81 294 ASP A O 1
ATOM 2253 N N . ASP A 1 295 ? -0.441 -15.162 18.151 1.00 87.88 295 ASP A N 1
ATOM 2254 C CA . ASP A 1 295 ? -1.470 -16.042 17.610 1.00 87.88 295 ASP A CA 1
ATOM 2255 C C . ASP A 1 295 ? -0.895 -16.813 16.404 1.00 87.88 295 ASP A C 1
ATOM 2257 O O . ASP A 1 295 ? -0.483 -16.192 15.415 1.00 87.88 295 ASP A O 1
ATOM 2261 N N . PRO A 1 296 ? -0.873 -18.161 16.424 1.00 88.88 296 PRO A N 1
ATOM 2262 C CA . PRO A 1 296 ? -0.323 -18.951 15.326 1.00 88.88 296 PRO A CA 1
ATOM 2263 C C . PRO A 1 296 ? -1.077 -18.746 14.005 1.00 88.88 296 PRO A C 1
ATOM 2265 O O . PRO A 1 296 ? -0.477 -18.859 12.935 1.00 88.88 296 PRO A O 1
ATOM 2268 N N . THR A 1 297 ? -2.373 -18.428 14.045 1.00 88.81 297 THR A N 1
ATOM 2269 C CA . THR A 1 297 ? -3.188 -18.205 12.844 1.00 88.81 297 THR A CA 1
ATOM 2270 C C . THR A 1 297 ? -2.830 -16.881 12.170 1.00 88.81 297 THR A C 1
ATOM 2272 O O . THR A 1 297 ? -2.562 -16.853 10.963 1.00 88.81 297 THR A O 1
ATOM 2275 N N . VAL A 1 298 ? -2.723 -15.800 12.950 1.00 88.50 298 VAL A N 1
ATOM 2276 C CA . VAL A 1 298 ? -2.287 -14.479 12.472 1.00 88.50 298 VAL A CA 1
ATOM 2277 C C . VAL A 1 298 ? -0.817 -14.525 12.061 1.00 88.50 298 VAL A C 1
ATOM 2279 O O . VAL A 1 298 ? -0.457 -13.998 11.009 1.00 88.50 298 VAL A O 1
ATOM 2282 N N . GLY A 1 299 ? 0.026 -15.223 12.826 1.00 88.62 299 GLY A N 1
ATOM 2283 C CA . GLY A 1 299 ? 1.436 -15.439 12.514 1.00 88.62 299 GLY A CA 1
ATOM 2284 C C . GLY A 1 299 ? 1.642 -16.185 11.194 1.00 88.62 299 GLY A C 1
ATOM 2285 O O . GLY A 1 299 ? 2.421 -15.736 10.348 1.00 88.62 299 GLY A O 1
ATOM 2286 N N . SER A 1 300 ? 0.894 -17.270 10.957 1.00 91.69 300 SER A N 1
ATOM 2287 C CA . SER A 1 300 ? 0.919 -17.988 9.674 1.00 91.69 300 SER A CA 1
ATOM 2288 C C . SER A 1 300 ? 0.468 -17.084 8.531 1.00 91.69 300 SER A C 1
ATOM 2290 O O . SER A 1 300 ? 1.158 -16.987 7.517 1.00 91.69 300 SER A O 1
ATOM 2292 N N . LYS A 1 301 ? -0.645 -16.359 8.707 1.00 91.06 301 LYS A N 1
ATOM 2293 C CA . LYS A 1 301 ? -1.159 -15.438 7.687 1.00 91.06 301 LYS A CA 1
ATOM 2294 C C . LYS A 1 301 ? -0.151 -14.337 7.356 1.00 91.06 301 LYS A C 1
ATOM 2296 O O . LYS A 1 301 ? 0.068 -14.049 6.180 1.00 91.06 301 LYS A O 1
ATOM 2301 N N . ARG A 1 302 ? 0.497 -13.760 8.371 1.00 92.19 302 ARG A N 1
ATOM 2302 C CA . ARG A 1 302 ? 1.566 -12.765 8.220 1.00 92.19 302 ARG A CA 1
ATOM 2303 C C . ARG A 1 302 ? 2.744 -13.346 7.441 1.00 92.19 302 ARG A C 1
ATOM 2305 O O . ARG A 1 302 ? 3.208 -12.716 6.496 1.00 92.19 302 ARG A O 1
ATOM 2312 N N . SER A 1 303 ? 3.194 -14.553 7.788 1.00 91.69 303 SER A N 1
ATOM 2313 C CA . SER A 1 303 ? 4.279 -15.241 7.077 1.00 91.69 303 SER A CA 1
ATOM 2314 C C . SER A 1 303 ? 3.940 -15.482 5.605 1.00 91.69 303 SER A C 1
ATOM 2316 O O . SER A 1 303 ? 4.768 -15.227 4.732 1.00 91.69 303 SER A O 1
ATOM 2318 N N . ASP A 1 304 ? 2.717 -15.918 5.308 1.00 93.38 304 ASP A N 1
ATOM 2319 C CA . ASP A 1 304 ? 2.272 -16.164 3.936 1.00 93.38 304 ASP A CA 1
ATOM 2320 C C . ASP A 1 304 ? 2.185 -14.875 3.114 1.00 93.38 304 ASP A C 1
ATOM 2322 O O . ASP A 1 304 ? 2.569 -14.867 1.944 1.00 93.38 304 ASP A O 1
ATOM 2326 N N . ILE A 1 305 ? 1.730 -13.773 3.718 1.00 92.50 305 ILE A N 1
ATOM 2327 C CA . ILE A 1 305 ? 1.735 -12.452 3.078 1.00 92.50 305 ILE A CA 1
ATOM 2328 C C . ILE A 1 305 ? 3.174 -12.006 2.799 1.00 92.50 305 ILE A C 1
ATOM 2330 O O . ILE A 1 305 ? 3.477 -11.631 1.671 1.00 92.50 305 ILE A O 1
ATOM 2334 N N . LEU A 1 306 ? 4.085 -12.124 3.769 1.00 94.25 306 LEU A N 1
ATOM 2335 C CA . LEU A 1 306 ? 5.496 -11.756 3.591 1.00 94.25 306 LEU A CA 1
ATOM 2336 C C . LEU A 1 306 ? 6.188 -12.583 2.497 1.00 94.25 306 LEU A C 1
ATOM 2338 O O . LEU A 1 306 ? 6.967 -12.042 1.714 1.00 94.25 306 LEU A O 1
ATOM 2342 N N . LYS A 1 307 ? 5.879 -13.880 2.392 1.00 94.69 307 LYS A N 1
ATOM 2343 C CA . LYS A 1 307 ? 6.363 -14.737 1.295 1.00 94.69 307 LYS A CA 1
ATOM 2344 C C . LYS A 1 307 ? 5.809 -14.307 -0.063 1.00 94.69 307 LYS A C 1
ATOM 2346 O O . LYS A 1 307 ? 6.526 -14.351 -1.057 1.00 94.69 307 LYS A O 1
ATOM 2351 N N . LYS A 1 308 ? 4.537 -13.905 -0.128 1.00 94.25 308 LYS A N 1
ATOM 2352 C CA . LYS A 1 308 ? 3.938 -13.389 -1.368 1.00 94.25 308 LYS A CA 1
ATOM 2353 C C . LYS A 1 308 ? 4.566 -12.060 -1.780 1.00 94.25 308 LYS A C 1
ATOM 2355 O O . LYS A 1 308 ? 4.890 -11.910 -2.953 1.00 94.25 308 LYS A O 1
ATOM 2360 N N . LEU A 1 309 ? 4.788 -11.148 -0.832 1.00 93.69 309 LEU A N 1
ATOM 2361 C CA . LEU A 1 309 ? 5.460 -9.869 -1.079 1.00 93.69 309 LEU A CA 1
ATOM 2362 C C . LEU A 1 309 ? 6.876 -10.082 -1.622 1.00 93.69 309 LEU A C 1
ATOM 2364 O O . LEU A 1 309 ? 7.205 -9.550 -2.675 1.00 93.69 309 LEU A O 1
ATOM 2368 N N . SER A 1 310 ? 7.672 -10.962 -1.006 1.00 93.31 310 SER A N 1
ATOM 2369 C CA . SER A 1 310 ? 9.019 -11.255 -1.516 1.00 93.31 310 SER A CA 1
ATOM 2370 C C . SER A 1 310 ? 9.010 -11.914 -2.903 1.00 93.31 310 SER A C 1
ATOM 2372 O O . SER A 1 310 ? 9.901 -11.663 -3.719 1.00 93.31 310 SER A O 1
ATOM 2374 N N . GLY A 1 311 ? 7.982 -12.715 -3.208 1.00 95.19 311 GLY A N 1
ATOM 2375 C CA . GLY A 1 311 ? 7.732 -13.244 -4.549 1.00 95.19 311 GLY A CA 1
ATOM 2376 C C . GLY A 1 311 ? 7.428 -12.145 -5.575 1.00 95.19 311 GLY A C 1
ATOM 2377 O O . GLY A 1 311 ? 8.013 -12.145 -6.663 1.00 95.19 311 GLY A O 1
ATOM 2378 N N . ILE A 1 312 ? 6.577 -11.179 -5.220 1.00 92.50 312 ILE A N 1
ATOM 2379 C CA . ILE A 1 312 ? 6.271 -10.009 -6.056 1.00 92.50 312 ILE A CA 1
ATOM 2380 C C . ILE A 1 312 ? 7.537 -9.174 -6.283 1.00 92.50 312 ILE A C 1
ATOM 2382 O O . ILE A 1 312 ? 7.861 -8.892 -7.433 1.00 92.50 312 ILE A O 1
ATOM 2386 N N . ASP A 1 313 ? 8.319 -8.891 -5.239 1.00 92.56 313 ASP A N 1
ATOM 2387 C CA . ASP A 1 313 ? 9.578 -8.139 -5.349 1.00 92.56 313 ASP A CA 1
ATOM 2388 C C . ASP A 1 313 ? 10.584 -8.824 -6.278 1.00 92.56 313 ASP A C 1
ATOM 2390 O O . ASP A 1 313 ? 11.287 -8.177 -7.057 1.00 92.56 313 ASP A O 1
ATOM 2394 N N . SER A 1 314 ? 10.674 -10.155 -6.207 1.00 93.38 314 SER A N 1
ATOM 2395 C CA . SER A 1 314 ? 11.542 -10.922 -7.103 1.00 93.38 314 SER A CA 1
ATOM 2396 C C . SER A 1 314 ? 11.092 -10.823 -8.562 1.00 93.38 314 SER A C 1
ATOM 2398 O O . SER A 1 314 ? 11.932 -10.680 -9.450 1.00 93.38 314 SER A O 1
ATOM 2400 N N . SER A 1 315 ? 9.777 -10.816 -8.799 1.00 93.50 315 SER A N 1
ATOM 2401 C CA . SER A 1 315 ? 9.189 -10.684 -10.133 1.00 93.50 315 SER A CA 1
ATOM 2402 C C . SER A 1 315 ? 9.374 -9.269 -10.683 1.00 93.50 315 SER A C 1
ATOM 2404 O O . SER A 1 315 ? 9.764 -9.118 -11.837 1.00 93.50 315 SER A O 1
ATOM 2406 N N . LEU A 1 316 ? 9.188 -8.237 -9.853 1.00 90.88 316 LEU A N 1
ATOM 2407 C CA . LEU A 1 316 ? 9.434 -6.839 -10.213 1.00 90.88 316 LEU A CA 1
ATOM 2408 C C . LEU A 1 316 ? 10.889 -6.635 -10.648 1.00 90.88 316 LEU A C 1
ATOM 2410 O O . LEU A 1 316 ? 11.144 -6.112 -11.732 1.00 90.88 316 LEU A O 1
ATOM 2414 N N . ARG A 1 317 ? 11.845 -7.124 -9.844 1.00 92.25 317 ARG A N 1
ATOM 2415 C CA . ARG A 1 317 ? 13.274 -7.066 -10.184 1.00 92.25 317 ARG A CA 1
ATOM 2416 C C . ARG A 1 317 ? 13.588 -7.808 -11.482 1.00 92.25 317 ARG A C 1
ATOM 2418 O O . ARG A 1 317 ? 14.382 -7.317 -12.277 1.00 92.25 317 ARG A O 1
ATOM 2425 N N . ALA A 1 318 ? 12.970 -8.966 -11.713 1.00 92.44 318 ALA A N 1
ATOM 2426 C CA . ALA A 1 318 ? 13.168 -9.728 -12.944 1.00 92.44 318 ALA A CA 1
ATOM 2427 C C . ALA A 1 318 ? 12.641 -8.982 -14.182 1.00 92.44 318 ALA A C 1
ATOM 2429 O O . ALA A 1 318 ? 13.324 -8.953 -15.203 1.00 92.44 318 ALA A O 1
ATOM 2430 N N . VAL A 1 319 ? 11.468 -8.343 -14.090 1.00 92.62 319 VAL A N 1
ATOM 2431 C CA . VAL A 1 319 ? 10.898 -7.533 -15.181 1.00 92.62 319 VAL A CA 1
ATOM 2432 C C . VAL A 1 319 ? 11.765 -6.306 -15.463 1.00 92.62 319 VAL A C 1
ATOM 2434 O O . VAL A 1 319 ? 12.085 -6.049 -16.619 1.00 92.62 319 VAL A O 1
ATOM 2437 N N . GLN A 1 320 ? 12.213 -5.591 -14.429 1.00 93.19 320 GLN A N 1
ATOM 2438 C CA . GLN A 1 320 ? 13.110 -4.439 -14.584 1.00 93.19 320 GLN A CA 1
ATOM 2439 C C . GLN A 1 320 ? 14.455 -4.835 -15.210 1.00 93.19 320 GLN A C 1
ATOM 2441 O O . GLN A 1 320 ? 14.937 -4.158 -16.113 1.00 93.19 320 GLN A O 1
ATOM 2446 N N . ALA A 1 321 ? 15.042 -5.956 -14.782 1.00 90.94 321 ALA A N 1
ATOM 2447 C CA . ALA A 1 321 ? 16.276 -6.470 -15.369 1.00 90.94 321 ALA A CA 1
ATOM 2448 C C . ALA A 1 321 ? 16.086 -6.901 -16.832 1.00 90.94 321 ALA A C 1
ATOM 2450 O O . ALA A 1 321 ? 16.953 -6.650 -17.666 1.00 90.94 321 ALA A O 1
ATOM 2451 N N . ASN A 1 322 ? 14.949 -7.525 -17.161 1.00 93.31 322 ASN A N 1
ATOM 2452 C CA . ASN A 1 322 ? 14.614 -7.880 -18.538 1.00 93.31 322 ASN A CA 1
ATOM 2453 C C . ASN A 1 322 ? 14.445 -6.637 -19.423 1.00 93.31 322 ASN A C 1
ATOM 2455 O O . ASN A 1 322 ? 14.973 -6.622 -20.532 1.00 93.31 322 ASN A O 1
ATOM 2459 N N . ALA A 1 323 ? 13.768 -5.599 -18.922 1.00 88.81 323 ALA A N 1
ATOM 2460 C CA . ALA A 1 323 ? 13.616 -4.328 -19.622 1.00 88.81 323 ALA A CA 1
ATOM 2461 C C . ALA A 1 323 ? 14.979 -3.668 -19.885 1.00 88.81 323 ALA A C 1
ATOM 2463 O O . ALA A 1 323 ? 15.276 -3.342 -21.029 1.00 88.81 323 ALA A O 1
ATOM 2464 N N . ALA A 1 324 ? 15.847 -3.580 -18.871 1.00 87.88 324 ALA A N 1
ATOM 2465 C CA . ALA A 1 324 ? 17.195 -3.029 -19.025 1.00 87.88 324 ALA A CA 1
ATOM 2466 C C . ALA A 1 324 ? 18.044 -3.814 -20.046 1.00 87.88 324 ALA A C 1
ATOM 2468 O O . ALA A 1 324 ? 18.725 -3.220 -20.878 1.00 87.88 324 ALA A O 1
ATOM 2469 N N . ALA A 1 325 ? 17.968 -5.149 -20.035 1.00 87.31 325 ALA A N 1
ATOM 2470 C CA . ALA A 1 325 ? 18.665 -5.984 -21.015 1.00 87.31 325 ALA A CA 1
ATOM 2471 C C . ALA A 1 325 ? 18.112 -5.805 -22.442 1.00 87.31 325 ALA A C 1
ATOM 2473 O O . ALA A 1 325 ? 18.865 -5.825 -23.416 1.00 87.31 325 ALA A O 1
ATOM 2474 N N . ALA A 1 326 ? 16.795 -5.625 -22.585 1.00 87.94 326 ALA A N 1
ATOM 2475 C CA . ALA A 1 326 ? 16.178 -5.323 -23.872 1.00 87.94 326 ALA A CA 1
ATOM 2476 C C . ALA A 1 326 ? 16.603 -3.937 -24.389 1.00 87.94 326 ALA A C 1
ATOM 2478 O O . ALA A 1 326 ? 16.918 -3.808 -25.571 1.00 87.94 326 ALA A O 1
ATOM 2479 N N . GLU A 1 327 ? 16.674 -2.927 -23.517 1.00 87.81 327 GLU A N 1
ATOM 2480 C CA . GLU A 1 327 ? 17.186 -1.591 -23.848 1.00 87.81 327 GLU A CA 1
ATOM 2481 C C . GLU A 1 327 ? 18.641 -1.643 -24.330 1.00 87.81 327 GLU A C 1
ATOM 2483 O O . GLU A 1 327 ? 18.950 -1.116 -25.400 1.00 87.81 327 GLU A O 1
ATOM 2488 N N . GLU A 1 328 ? 19.525 -2.336 -23.603 1.00 85.12 328 GLU A N 1
ATOM 2489 C CA . GLU A 1 328 ? 20.924 -2.535 -24.004 1.00 85.12 328 GLU A CA 1
ATOM 2490 C C . GLU A 1 328 ? 21.014 -3.175 -25.397 1.00 85.12 328 GLU A C 1
ATOM 2492 O O . GLU A 1 328 ? 21.730 -2.685 -26.275 1.00 85.12 328 GLU A O 1
ATOM 2497 N N . ARG A 1 329 ? 20.196 -4.201 -25.656 1.00 84.81 329 ARG A N 1
ATOM 2498 C CA . ARG A 1 329 ? 20.153 -4.867 -26.960 1.00 84.81 329 ARG A CA 1
ATOM 2499 C C . ARG A 1 329 ? 19.693 -3.944 -28.092 1.00 84.81 329 ARG A C 1
ATOM 2501 O O . ARG A 1 329 ? 20.202 -4.049 -29.210 1.00 84.81 329 ARG A O 1
ATOM 2508 N N . ILE A 1 330 ? 18.741 -3.049 -27.830 1.00 86.69 330 ILE A N 1
ATOM 2509 C CA . ILE A 1 330 ? 18.292 -2.048 -28.809 1.00 86.69 330 ILE A CA 1
ATOM 2510 C C . ILE A 1 330 ? 19.437 -1.083 -29.134 1.00 86.69 330 ILE A C 1
ATOM 2512 O O . ILE A 1 330 ? 19.677 -0.801 -30.312 1.00 86.69 330 ILE A O 1
ATOM 2516 N N . TYR A 1 331 ? 20.179 -0.621 -28.123 1.00 85.38 331 TYR A N 1
ATOM 2517 C CA . TYR A 1 331 ? 21.329 0.259 -28.333 1.00 85.38 331 TYR A CA 1
ATOM 2518 C C . TYR A 1 331 ? 22.438 -0.406 -29.156 1.00 85.38 331 TYR A C 1
ATOM 2520 O O . TYR A 1 331 ? 22.971 0.226 -30.069 1.00 85.38 331 TYR A O 1
ATOM 2528 N N . GLU A 1 332 ? 22.740 -1.683 -28.914 1.00 83.25 332 GLU A N 1
ATOM 2529 C CA . GLU A 1 332 ? 23.712 -2.434 -29.719 1.00 83.25 332 GLU A CA 1
ATOM 2530 C C . GLU A 1 332 ? 23.318 -2.507 -31.201 1.00 83.25 332 GLU A C 1
ATOM 2532 O O . GLU A 1 332 ? 24.148 -2.277 -32.086 1.00 83.25 332 GLU A O 1
ATOM 2537 N N . LEU A 1 333 ? 22.045 -2.813 -31.486 1.00 84.88 333 LEU A N 1
ATOM 2538 C CA . LEU A 1 333 ? 21.529 -2.883 -32.856 1.00 84.88 333 LEU A CA 1
ATOM 2539 C C . LEU A 1 333 ? 21.584 -1.515 -33.542 1.00 84.88 333 LEU A C 1
ATOM 2541 O O . LEU A 1 333 ? 22.002 -1.423 -34.699 1.00 84.88 333 LEU A O 1
ATOM 2545 N N . LEU A 1 334 ? 21.215 -0.451 -32.823 1.00 83.69 334 LEU A N 1
ATOM 2546 C CA . LEU A 1 334 ? 21.298 0.918 -33.321 1.00 83.69 334 LEU A CA 1
ATOM 2547 C C . LEU A 1 334 ? 22.746 1.304 -33.649 1.00 83.69 334 LEU A C 1
ATOM 2549 O O . LEU A 1 334 ? 23.015 1.820 -34.734 1.00 83.69 334 LEU A O 1
ATOM 2553 N N . GLN A 1 335 ? 23.690 1.022 -32.749 1.00 82.69 335 GLN A N 1
ATOM 2554 C CA . GLN A 1 335 ? 25.103 1.332 -32.953 1.00 82.69 335 GLN A CA 1
ATOM 2555 C C . GLN A 1 335 ? 25.682 0.568 -34.151 1.00 82.69 335 GLN A C 1
ATOM 2557 O O . GLN A 1 335 ? 26.391 1.155 -34.972 1.00 82.69 335 GLN A O 1
ATOM 2562 N N . ALA A 1 336 ? 25.350 -0.718 -34.298 1.00 80.81 336 ALA A N 1
ATOM 2563 C CA . ALA A 1 336 ? 25.779 -1.521 -35.439 1.00 80.81 336 ALA A CA 1
ATOM 2564 C C . ALA A 1 336 ? 25.220 -0.979 -36.768 1.00 80.81 336 ALA A C 1
ATOM 2566 O O . ALA A 1 336 ? 25.963 -0.861 -37.747 1.00 80.81 336 ALA A O 1
ATOM 2567 N N . ALA A 1 337 ? 23.940 -0.594 -36.798 1.00 81.81 337 ALA A N 1
ATOM 2568 C CA . ALA A 1 337 ? 23.305 -0.015 -37.980 1.00 81.81 337 ALA A CA 1
ATOM 2569 C C . ALA A 1 337 ? 23.930 1.337 -38.367 1.00 81.81 337 ALA A C 1
ATOM 2571 O O . ALA A 1 337 ? 24.255 1.558 -39.536 1.00 81.81 337 ALA A O 1
ATOM 2572 N N . LEU A 1 338 ? 24.172 2.218 -37.390 1.00 83.44 338 LEU A N 1
ATOM 2573 C CA . LEU A 1 338 ? 24.844 3.501 -37.618 1.00 83.44 338 LEU A CA 1
ATOM 2574 C C . LEU A 1 338 ? 26.273 3.311 -38.138 1.00 83.44 338 LEU A C 1
ATOM 2576 O O . LEU A 1 338 ? 26.691 4.012 -39.062 1.00 83.44 338 LEU A O 1
ATOM 2580 N N . PHE A 1 339 ? 27.007 2.331 -37.609 1.00 80.75 339 PHE A N 1
ATOM 2581 C CA . PHE A 1 339 ? 28.345 2.005 -38.096 1.00 80.75 339 PHE A CA 1
ATOM 2582 C C . PHE A 1 339 ? 28.325 1.535 -39.558 1.00 80.75 339 PHE A C 1
ATOM 2584 O O . PHE A 1 339 ? 29.105 2.021 -40.379 1.00 80.75 339 PHE A O 1
ATOM 2591 N N . GLN A 1 340 ? 27.406 0.637 -39.923 1.00 80.94 340 GLN A N 1
ATOM 2592 C CA . GLN A 1 340 ? 27.255 0.172 -41.308 1.00 80.94 340 GLN A CA 1
ATOM 2593 C C . GLN A 1 340 ? 26.866 1.308 -42.262 1.00 80.94 340 GLN A C 1
ATOM 2595 O O . GLN A 1 340 ? 27.412 1.411 -43.367 1.00 80.94 340 GLN A O 1
ATOM 2600 N N . LEU A 1 341 ? 25.970 2.198 -41.828 1.00 81.62 341 LEU A N 1
ATOM 2601 C CA . LEU A 1 341 ? 25.607 3.397 -42.579 1.00 81.62 341 LEU A CA 1
ATOM 2602 C C . LEU A 1 341 ? 26.834 4.283 -42.813 1.00 81.62 341 LEU A C 1
ATOM 2604 O O . LEU A 1 341 ? 27.071 4.735 -43.933 1.00 81.62 341 LEU A O 1
ATOM 2608 N N . GLN A 1 342 ? 27.654 4.495 -41.785 1.00 83.00 342 GLN A N 1
ATOM 2609 C CA . GLN A 1 342 ? 28.850 5.316 -41.903 1.00 83.00 342 GLN A CA 1
ATOM 2610 C C . GLN A 1 342 ? 29.886 4.704 -42.854 1.00 83.00 342 GLN A C 1
ATOM 2612 O O . GLN A 1 342 ? 30.403 5.409 -43.722 1.00 83.00 342 GLN A O 1
ATOM 2617 N N . VAL A 1 343 ? 30.167 3.404 -42.734 1.00 80.75 343 VAL A N 1
ATOM 2618 C CA . VAL A 1 343 ? 31.129 2.703 -43.601 1.00 80.75 343 VAL A CA 1
ATOM 2619 C C . VAL A 1 343 ? 30.669 2.720 -45.060 1.00 80.75 343 VAL A C 1
ATOM 2621 O O . VAL A 1 343 ? 31.455 3.052 -45.948 1.00 80.75 343 VAL A O 1
ATOM 2624 N N . SER A 1 344 ? 29.394 2.417 -45.318 1.00 81.12 344 SER A N 1
ATOM 2625 C CA . SER A 1 344 ? 28.836 2.428 -46.678 1.00 81.12 344 SER A CA 1
ATOM 2626 C C . SER A 1 344 ? 28.830 3.832 -47.291 1.00 81.12 344 SER A C 1
ATOM 2628 O O . SER A 1 344 ? 29.192 3.994 -48.459 1.00 81.12 344 SER A O 1
ATOM 2630 N N . THR A 1 345 ? 28.512 4.859 -46.497 1.00 81.31 345 THR A N 1
ATOM 2631 C CA . THR A 1 345 ? 28.579 6.264 -46.925 1.00 81.31 345 THR A CA 1
ATOM 2632 C C . THR A 1 345 ? 30.011 6.664 -47.278 1.00 81.31 345 THR A C 1
ATOM 2634 O O . THR A 1 345 ? 30.251 7.216 -48.350 1.00 81.31 345 THR A O 1
ATOM 2637 N N . GLN A 1 346 ? 30.986 6.352 -46.418 1.00 80.81 346 GLN A N 1
ATOM 2638 C CA . GLN A 1 346 ? 32.392 6.692 -46.654 1.00 80.81 346 GLN A CA 1
ATOM 2639 C C . GLN A 1 346 ? 32.963 5.990 -47.887 1.00 80.81 346 GLN A C 1
ATOM 2641 O O . GLN A 1 346 ? 33.673 6.626 -48.661 1.00 80.81 346 GLN A O 1
ATOM 2646 N N . ALA A 1 347 ? 32.626 4.717 -48.106 1.00 79.25 347 ALA A N 1
ATOM 2647 C CA . ALA A 1 347 ? 33.071 3.975 -49.282 1.00 79.25 347 ALA A CA 1
ATOM 2648 C C . ALA A 1 347 ? 32.556 4.604 -50.588 1.00 79.25 347 ALA A C 1
ATOM 2650 O O . ALA A 1 347 ? 33.335 4.817 -51.516 1.00 79.25 347 ALA A O 1
ATOM 2651 N N . LYS A 1 348 ? 31.265 4.965 -50.642 1.00 81.38 348 LYS A N 1
ATOM 2652 C CA . LYS A 1 348 ? 30.670 5.630 -51.815 1.00 81.38 348 LYS A CA 1
ATOM 2653 C C . LYS A 1 348 ? 31.270 7.016 -52.055 1.00 81.38 348 LYS A C 1
ATOM 2655 O O . LYS A 1 348 ? 31.619 7.338 -53.186 1.00 81.38 348 LYS A O 1
ATOM 2660 N N . LEU A 1 349 ? 31.447 7.814 -50.999 1.00 81.06 349 LEU A N 1
ATOM 2661 C CA . LEU A 1 349 ? 32.071 9.137 -51.106 1.00 81.06 349 LEU A CA 1
ATOM 2662 C C . LEU A 1 349 ? 33.532 9.057 -51.566 1.00 81.06 349 LEU A C 1
ATOM 2664 O O . LEU A 1 349 ? 33.952 9.878 -52.375 1.00 81.06 349 LEU A O 1
ATOM 2668 N N . ALA A 1 350 ? 34.303 8.081 -51.081 1.00 78.81 350 ALA A N 1
ATOM 2669 C CA . ALA A 1 350 ? 35.701 7.911 -51.469 1.00 78.81 350 ALA A CA 1
ATOM 2670 C C . ALA A 1 350 ? 35.857 7.600 -52.965 1.00 78.81 350 ALA A C 1
ATOM 2672 O O . ALA A 1 350 ? 36.757 8.145 -53.600 1.00 78.81 350 ALA A O 1
ATOM 2673 N N . LEU A 1 351 ? 34.965 6.779 -53.531 1.00 81.44 351 LEU A N 1
ATOM 2674 C CA . LEU A 1 351 ? 34.945 6.496 -54.970 1.00 81.44 351 LEU A CA 1
ATOM 2675 C C . LEU A 1 351 ? 34.647 7.762 -55.781 1.00 81.44 351 LEU A C 1
ATOM 2677 O O . LEU A 1 351 ? 35.435 8.125 -56.647 1.00 81.44 351 LEU A O 1
ATOM 2681 N N . LEU A 1 352 ? 33.581 8.490 -55.428 1.00 80.69 352 LEU A N 1
ATOM 2682 C CA . LEU A 1 352 ? 33.205 9.729 -56.121 1.00 80.69 352 LEU A CA 1
ATOM 2683 C C . LEU A 1 352 ? 34.302 10.801 -56.054 1.00 80.69 352 LEU A C 1
ATOM 2685 O O . LEU A 1 352 ? 34.554 11.496 -57.035 1.00 80.69 352 LEU A O 1
ATOM 2689 N N . LEU A 1 353 ? 34.969 10.939 -54.904 1.00 81.00 353 LEU A N 1
ATOM 2690 C CA . LEU A 1 353 ? 36.091 11.868 -54.749 1.00 81.00 353 LEU A CA 1
ATOM 2691 C C . LEU A 1 353 ? 37.316 11.436 -55.565 1.00 81.00 353 LEU A C 1
ATOM 2693 O O . LEU A 1 353 ? 38.017 12.297 -56.094 1.00 81.00 353 LEU A O 1
ATOM 2697 N N . GLY A 1 354 ? 37.575 10.130 -55.672 1.00 80.50 354 GLY A N 1
ATOM 2698 C CA . GLY A 1 354 ? 38.631 9.585 -56.525 1.00 80.50 354 GLY A CA 1
ATOM 2699 C C . GLY A 1 354 ? 38.393 9.902 -58.001 1.00 80.50 354 GLY A C 1
ATOM 2700 O O . GLY A 1 354 ? 39.292 10.417 -58.666 1.00 80.50 354 GLY A O 1
ATOM 2701 N N . ASP A 1 355 ? 37.166 9.688 -58.475 1.00 78.94 355 ASP A N 1
ATOM 2702 C CA . ASP A 1 355 ? 36.772 10.001 -59.851 1.00 78.94 355 ASP A CA 1
ATOM 2703 C C . ASP A 1 355 ? 36.860 11.511 -60.129 1.00 78.94 355 ASP A C 1
ATOM 2705 O O . ASP A 1 355 ? 37.411 11.927 -61.148 1.00 78.94 355 ASP A O 1
ATOM 2709 N N . GLU A 1 356 ? 36.385 12.359 -59.206 1.00 79.44 356 GLU A N 1
ATOM 2710 C CA . GLU A 1 356 ? 36.491 13.820 -59.338 1.00 79.44 356 GLU A CA 1
ATOM 2711 C C . GLU A 1 356 ? 37.952 14.288 -59.439 1.00 79.44 356 GLU A C 1
ATOM 2713 O O . GLU A 1 356 ? 38.269 15.158 -60.256 1.00 79.44 356 GLU A O 1
ATOM 2718 N N . LEU A 1 357 ? 38.847 13.722 -58.625 1.00 79.56 357 LEU A N 1
ATOM 2719 C CA . LEU A 1 357 ? 40.273 14.048 -58.653 1.00 79.56 357 LEU A CA 1
ATOM 2720 C C . LEU A 1 357 ? 40.921 13.678 -59.988 1.00 79.56 357 LEU A C 1
ATOM 2722 O O . LEU A 1 357 ? 41.679 14.483 -60.532 1.00 79.56 357 LEU A O 1
ATOM 2726 N N . GLU A 1 358 ? 40.612 12.502 -60.531 1.00 82.88 358 GLU A N 1
ATOM 2727 C CA . GLU A 1 358 ? 41.177 12.061 -61.808 1.00 82.88 358 GLU A CA 1
ATOM 2728 C C . GLU A 1 358 ? 40.675 12.922 -62.974 1.00 82.88 358 GLU A C 1
ATOM 2730 O O . GLU A 1 358 ? 41.475 13.366 -63.799 1.00 82.88 358 GLU A O 1
ATOM 2735 N N . MET A 1 359 ? 39.383 13.266 -62.997 1.00 79.50 359 MET A N 1
ATOM 2736 C CA . MET A 1 359 ? 38.831 14.163 -64.021 1.00 79.50 359 MET A CA 1
ATOM 2737 C C . MET A 1 359 ? 39.482 15.549 -63.983 1.00 79.50 359 MET A C 1
ATOM 2739 O O . MET A 1 359 ? 39.817 16.122 -65.021 1.00 79.50 359 MET A O 1
ATOM 2743 N N . ARG A 1 360 ? 39.719 16.091 -62.783 1.00 81.31 360 ARG A N 1
ATOM 2744 C CA . ARG A 1 360 ? 40.433 17.366 -62.626 1.00 81.31 360 ARG A CA 1
ATOM 2745 C C . ARG A 1 360 ? 41.898 17.265 -63.048 1.00 81.31 360 ARG A C 1
ATOM 2747 O O . ARG A 1 360 ? 42.404 18.208 -63.651 1.00 81.31 360 ARG A O 1
ATOM 2754 N N . ARG A 1 361 ? 42.579 16.147 -62.767 1.00 85.50 361 ARG A N 1
ATOM 2755 C CA . ARG A 1 361 ? 43.960 15.907 -63.221 1.00 85.50 361 ARG A CA 1
ATOM 2756 C C . ARG A 1 361 ? 44.043 15.922 -64.749 1.00 85.50 361 ARG A C 1
ATOM 2758 O O . ARG A 1 361 ? 44.921 16.591 -65.288 1.00 85.50 361 ARG A O 1
ATOM 2765 N N . GLN A 1 362 ? 43.123 15.236 -65.428 1.00 82.75 362 GLN A N 1
ATOM 2766 C CA . GLN A 1 362 ? 43.042 15.212 -66.894 1.00 82.75 362 GLN A CA 1
ATOM 2767 C C . GLN A 1 362 ? 42.772 16.605 -67.473 1.00 82.75 362 GLN A C 1
ATOM 2769 O O . GLN A 1 362 ? 43.439 17.019 -68.417 1.00 82.75 362 GLN A O 1
ATOM 2774 N N . LEU A 1 363 ? 41.856 17.371 -66.872 1.00 84.31 363 LEU A N 1
ATOM 2775 C CA . LEU A 1 363 ? 41.619 18.759 -67.274 1.00 84.31 363 LEU A CA 1
ATOM 2776 C C . LEU A 1 363 ? 42.883 19.619 -67.116 1.00 84.31 363 LEU A C 1
ATOM 2778 O O . LEU A 1 363 ? 43.256 20.339 -68.040 1.00 84.31 363 LEU A O 1
ATOM 2782 N N . GLY A 1 364 ? 43.575 19.501 -65.981 1.00 84.44 364 GLY A N 1
ATOM 2783 C CA . GLY A 1 364 ? 44.818 20.229 -65.727 1.00 84.44 364 GLY A CA 1
ATOM 2784 C C . GLY A 1 364 ? 45.944 19.868 -66.702 1.00 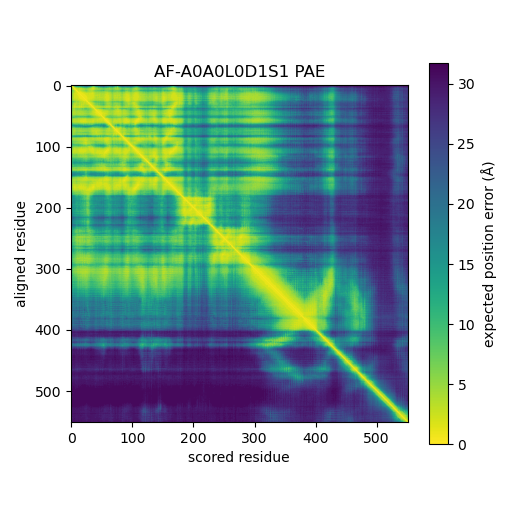84.44 364 GLY A C 1
ATOM 2785 O O . GLY A 1 364 ? 46.726 20.737 -67.081 1.00 84.44 364 GLY A O 1
ATOM 2786 N N . GLU A 1 365 ? 46.019 18.613 -67.152 1.00 85.94 365 GLU A N 1
ATOM 2787 C CA . GLU A 1 365 ? 46.963 18.174 -68.188 1.00 85.94 365 GLU A CA 1
ATOM 2788 C C . GLU A 1 365 ? 46.704 18.880 -69.528 1.00 85.94 365 GLU A C 1
ATOM 2790 O O . GLU A 1 365 ? 47.641 19.384 -70.156 1.00 85.94 365 GLU A O 1
ATOM 2795 N N . LEU A 1 366 ? 45.433 19.003 -69.922 1.00 85.44 366 LEU A N 1
ATOM 2796 C CA . LEU A 1 366 ? 45.034 19.730 -71.129 1.00 85.44 366 LEU A CA 1
ATOM 2797 C C . LEU A 1 366 ? 45.336 21.229 -71.016 1.00 85.44 366 LEU A C 1
ATOM 2799 O O . LEU A 1 366 ? 45.963 21.800 -71.910 1.00 85.44 366 LEU A O 1
ATOM 2803 N N . GLU A 1 367 ? 44.963 21.858 -69.900 1.00 88.75 367 GLU A N 1
ATOM 2804 C CA . GLU A 1 367 ? 45.248 23.275 -69.646 1.00 88.75 367 GLU A CA 1
ATOM 2805 C C . GLU A 1 367 ? 46.757 23.562 -69.641 1.00 88.75 367 GLU A C 1
ATOM 2807 O O . GLU A 1 367 ? 47.211 24.565 -70.199 1.00 88.75 367 GLU A O 1
ATOM 2812 N N . HIS A 1 368 ? 47.560 22.665 -69.058 1.00 88.38 368 HIS A N 1
ATOM 2813 C CA . HIS A 1 368 ? 49.016 22.777 -69.053 1.00 88.38 368 HIS A CA 1
ATOM 2814 C C . HIS A 1 368 ? 49.595 22.712 -70.469 1.00 88.38 368 HIS A C 1
ATOM 2816 O O . HIS A 1 368 ? 50.455 23.518 -70.841 1.00 88.38 368 HIS A O 1
ATOM 2822 N N . MET A 1 369 ? 49.104 21.769 -71.272 1.00 86.56 369 MET A N 1
ATOM 2823 C CA . MET A 1 369 ? 49.514 21.595 -72.659 1.00 86.56 369 MET A CA 1
ATOM 2824 C C . MET A 1 369 ? 49.166 22.835 -73.509 1.00 86.56 369 MET A C 1
ATOM 2826 O O . MET A 1 369 ? 50.013 23.313 -74.274 1.00 86.56 369 MET A O 1
ATOM 2830 N N . ASP A 1 370 ? 47.971 23.406 -73.337 1.00 87.25 370 ASP A N 1
ATOM 2831 C CA . ASP A 1 370 ? 47.525 24.626 -74.027 1.00 87.25 370 ASP A CA 1
ATOM 2832 C C . ASP A 1 370 ? 48.316 25.870 -73.595 1.00 87.25 370 ASP A C 1
ATOM 2834 O O . ASP A 1 370 ? 48.717 26.701 -74.428 1.00 87.25 370 ASP A O 1
ATOM 2838 N N . ALA A 1 371 ? 48.608 25.995 -72.298 1.00 88.06 371 ALA A N 1
ATOM 2839 C CA . ALA A 1 371 ? 49.446 27.065 -71.770 1.00 88.06 371 ALA A CA 1
ATOM 2840 C C . ALA A 1 371 ? 50.869 26.996 -72.348 1.00 88.06 371 ALA A C 1
ATOM 2842 O O . ALA A 1 371 ? 51.423 28.014 -72.781 1.00 88.06 371 ALA A O 1
ATOM 2843 N N . PHE A 1 372 ? 51.454 25.797 -72.425 1.00 90.88 372 PHE A N 1
ATOM 2844 C CA . PHE A 1 372 ? 52.781 25.607 -73.005 1.00 90.88 372 PHE A CA 1
ATOM 2845 C C . PHE A 1 372 ? 52.809 25.911 -74.506 1.00 90.88 372 PHE A C 1
ATOM 2847 O O . PHE A 1 372 ? 53.734 26.579 -74.976 1.00 90.88 372 PHE A O 1
ATOM 2854 N N . LEU A 1 373 ? 51.776 25.514 -75.255 1.00 88.44 373 LEU A N 1
ATOM 2855 C CA . LEU A 1 373 ? 51.642 25.877 -76.665 1.00 88.44 373 LEU A CA 1
ATOM 2856 C C . LEU A 1 373 ? 51.567 27.401 -76.846 1.00 88.44 373 LEU A C 1
ATOM 2858 O O . LEU A 1 373 ? 52.222 27.962 -77.727 1.00 88.44 373 LEU A O 1
ATOM 2862 N N . THR A 1 374 ? 50.804 28.088 -75.993 1.00 90.94 374 THR A N 1
ATOM 2863 C CA . THR A 1 374 ? 50.690 29.555 -76.007 1.00 90.94 374 THR A CA 1
ATOM 2864 C C . THR A 1 374 ? 52.046 30.224 -75.770 1.00 90.94 374 THR A C 1
ATOM 2866 O O . THR A 1 374 ? 52.402 31.166 -76.479 1.00 90.94 374 THR A O 1
ATOM 2869 N N . TYR A 1 375 ? 52.847 29.695 -74.842 1.00 89.44 375 TYR A N 1
ATOM 2870 C CA . TYR A 1 375 ? 54.221 30.144 -74.610 1.00 89.44 375 TYR A CA 1
ATOM 2871 C C . TYR A 1 375 ? 55.144 29.879 -75.812 1.00 89.44 375 TYR A C 1
ATOM 2873 O O . TYR A 1 375 ? 55.901 30.752 -76.235 1.00 89.44 375 TYR A O 1
ATOM 2881 N N . GLN A 1 376 ? 55.065 28.695 -76.422 1.00 90.25 376 GLN A N 1
ATOM 2882 C CA . GLN A 1 376 ? 55.859 28.373 -77.611 1.00 90.25 376 GLN A CA 1
ATOM 2883 C C . GLN A 1 376 ? 55.557 29.317 -78.781 1.00 90.25 376 GLN A C 1
ATOM 2885 O O . GLN A 1 376 ? 56.479 29.706 -79.500 1.00 90.25 376 GLN A O 1
ATOM 2890 N N . ARG A 1 377 ? 54.294 29.734 -78.940 1.00 89.81 377 ARG A N 1
ATOM 2891 C CA . ARG A 1 377 ? 53.872 30.708 -79.960 1.00 89.81 377 ARG A CA 1
ATOM 2892 C C . ARG A 1 377 ? 54.480 32.097 -79.763 1.00 89.81 377 ARG A C 1
ATOM 2894 O O . ARG A 1 377 ? 54.651 32.801 -80.754 1.00 89.81 377 ARG A O 1
ATOM 2901 N N . SER A 1 378 ? 54.772 32.510 -78.527 1.00 91.06 378 SER A N 1
ATOM 2902 C CA . SER A 1 378 ? 55.313 33.846 -78.243 1.00 91.06 378 SER A CA 1
ATOM 2903 C C . SER A 1 378 ? 56.842 33.907 -78.283 1.00 91.06 378 SER A C 1
ATOM 2905 O O . SER A 1 378 ? 57.393 34.949 -78.632 1.00 91.06 378 SER A O 1
ATOM 2907 N N . VAL A 1 379 ? 57.535 32.808 -77.958 1.00 92.19 379 VAL A N 1
ATOM 2908 C CA . VAL A 1 379 ? 59.002 32.798 -77.802 1.00 92.19 379 VAL A CA 1
ATOM 2909 C C . VAL A 1 379 ? 59.749 32.211 -79.006 1.00 92.19 379 VAL A C 1
ATOM 2911 O O . VAL A 1 379 ? 60.863 32.646 -79.308 1.00 92.19 379 VAL A O 1
ATOM 2914 N N . LEU A 1 380 ? 59.190 31.217 -79.704 1.00 90.38 380 LEU A N 1
ATOM 2915 C CA . LEU A 1 380 ? 59.914 30.507 -80.766 1.00 90.38 380 LEU A CA 1
ATOM 2916 C C . LEU A 1 380 ? 59.860 31.237 -82.116 1.00 90.38 380 LEU A C 1
ATOM 2918 O O . LEU A 1 380 ? 58.859 31.838 -82.497 1.00 90.38 380 LEU A O 1
ATOM 2922 N N . LYS A 1 381 ? 60.940 31.116 -82.900 1.00 91.94 381 LYS A N 1
ATOM 2923 C CA . LYS A 1 381 ? 60.952 31.530 -84.315 1.00 91.94 381 LYS A CA 1
ATOM 2924 C C . LYS A 1 381 ? 60.019 30.628 -85.144 1.00 91.94 381 LYS A C 1
ATOM 2926 O O . LYS A 1 381 ? 59.911 29.444 -84.820 1.00 91.94 381 LYS A O 1
ATOM 2931 N N . PRO A 1 382 ? 59.439 31.114 -86.262 1.00 93.44 382 PRO A N 1
ATOM 2932 C CA . PRO A 1 382 ? 58.445 30.360 -87.036 1.00 93.44 382 PRO A CA 1
ATOM 2933 C C . PRO A 1 382 ? 58.881 28.950 -87.467 1.00 93.44 382 PRO A C 1
ATOM 2935 O O . PRO A 1 382 ? 58.088 28.018 -87.391 1.00 93.44 382 PRO A O 1
ATOM 2938 N N . THR A 1 383 ? 60.145 28.758 -87.859 1.00 90.69 383 THR A N 1
ATOM 2939 C CA . THR A 1 383 ? 60.672 27.439 -88.262 1.00 90.69 383 THR A CA 1
ATOM 2940 C C . THR A 1 383 ? 60.691 26.439 -87.107 1.00 90.69 383 THR A C 1
ATOM 2942 O O . THR A 1 383 ? 60.301 25.290 -87.278 1.00 90.69 383 THR A O 1
ATOM 2945 N N . ASN A 1 384 ? 61.092 26.890 -85.917 1.00 91.56 384 ASN A N 1
ATOM 2946 C CA . ASN A 1 384 ? 61.180 26.048 -84.725 1.00 91.56 384 ASN A CA 1
ATOM 2947 C C . ASN A 1 384 ? 59.788 25.781 -84.136 1.00 91.56 384 ASN A C 1
ATOM 2949 O O . ASN A 1 384 ? 59.552 24.718 -83.568 1.00 91.56 384 ASN A O 1
ATOM 2953 N N . PHE A 1 385 ? 58.854 26.724 -84.301 1.00 94.38 385 PHE A N 1
ATOM 2954 C CA . PHE A 1 385 ? 57.460 26.532 -83.911 1.00 94.38 385 PHE A CA 1
ATOM 2955 C C . PHE A 1 385 ? 56.784 25.425 -84.731 1.00 94.38 385 PHE A C 1
ATOM 2957 O O . PHE A 1 385 ? 56.084 24.605 -84.151 1.00 94.38 385 PHE A O 1
ATOM 2964 N N . LEU A 1 386 ? 57.026 25.340 -86.046 1.00 92.56 386 LEU A N 1
ATOM 2965 C CA . LEU A 1 386 ? 56.462 24.269 -86.882 1.00 92.56 386 LEU A CA 1
ATOM 2966 C C . LEU A 1 386 ? 56.934 22.872 -86.447 1.00 92.56 386 LEU A C 1
ATOM 2968 O O . LEU A 1 386 ? 56.142 21.931 -86.424 1.00 92.56 386 LEU A O 1
ATOM 2972 N N . GLU A 1 387 ? 58.203 22.736 -86.055 1.00 91.62 387 GLU A N 1
ATOM 2973 C CA . GLU A 1 387 ? 58.725 21.473 -85.520 1.00 91.62 387 GLU A CA 1
ATOM 2974 C C . GLU A 1 387 ? 58.097 21.128 -84.157 1.00 91.62 387 GLU A C 1
ATOM 2976 O O . GLU A 1 387 ? 57.698 19.986 -83.925 1.00 91.62 387 GLU A O 1
ATOM 2981 N N . ALA A 1 388 ? 57.966 22.115 -83.263 1.00 91.19 388 ALA A N 1
ATOM 2982 C CA . ALA A 1 388 ? 57.313 21.943 -81.965 1.00 91.19 388 ALA A CA 1
ATOM 2983 C C . ALA A 1 388 ? 55.813 21.620 -82.099 1.00 91.19 388 ALA A C 1
ATOM 2985 O O . ALA A 1 388 ? 55.298 20.783 -81.361 1.00 91.19 388 ALA A O 1
ATOM 2986 N N . TRP A 1 389 ? 55.131 22.219 -83.077 1.00 93.00 389 TRP A N 1
ATOM 2987 C CA . TRP A 1 389 ? 53.724 21.969 -83.377 1.00 93.00 389 TRP A CA 1
ATOM 2988 C C . TRP A 1 389 ? 53.476 20.526 -83.813 1.00 93.00 389 TRP A C 1
ATOM 2990 O O . TRP A 1 389 ? 52.556 19.891 -83.309 1.00 93.00 389 TRP A O 1
ATOM 3000 N N . ASN A 1 390 ? 54.334 19.965 -84.670 1.00 91.75 390 ASN A N 1
ATOM 3001 C CA . ASN A 1 390 ? 54.224 18.556 -85.058 1.00 91.75 390 ASN A CA 1
ATOM 3002 C C . ASN A 1 390 ? 54.379 17.617 -83.849 1.00 91.75 390 ASN A C 1
ATOM 3004 O O . ASN A 1 390 ? 53.637 16.647 -83.735 1.00 91.75 390 ASN A O 1
ATOM 3008 N N . LYS A 1 391 ? 55.286 17.930 -82.913 1.00 91.69 391 LYS A N 1
ATOM 3009 C CA . LYS A 1 391 ? 55.441 17.172 -81.656 1.00 91.69 391 LYS A CA 1
ATOM 3010 C C . LYS A 1 391 ? 54.211 17.310 -80.751 1.00 91.69 391 LYS A C 1
ATOM 3012 O O . LYS A 1 391 ? 53.764 16.326 -80.177 1.00 91.69 391 LYS A O 1
ATOM 3017 N N . HIS A 1 392 ? 53.631 18.505 -80.666 1.00 91.56 392 HIS A N 1
ATOM 3018 C CA . HIS A 1 392 ? 52.398 18.752 -79.917 1.00 91.56 392 HIS A CA 1
ATOM 3019 C C . HIS A 1 392 ? 51.185 18.024 -80.528 1.00 91.56 392 HIS A C 1
ATOM 3021 O O . HIS A 1 392 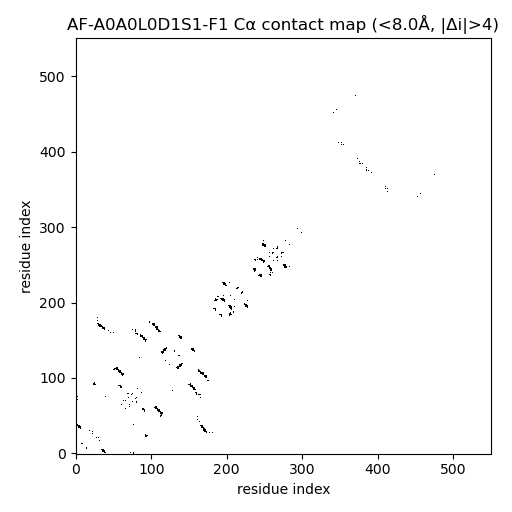? 50.352 17.510 -79.792 1.00 91.56 392 HIS A O 1
ATOM 3027 N N . LEU A 1 393 ? 51.093 17.921 -81.860 1.00 91.06 393 LEU A N 1
ATOM 3028 C CA . LEU A 1 393 ? 50.050 17.135 -82.531 1.00 91.06 393 LEU A CA 1
ATOM 3029 C C . LEU A 1 393 ? 50.150 15.637 -82.220 1.00 91.06 393 LEU A C 1
ATOM 3031 O O . LEU A 1 393 ? 49.116 15.003 -82.029 1.00 91.06 393 LEU A O 1
ATOM 3035 N N . LEU A 1 394 ? 51.367 15.089 -82.139 1.00 90.25 394 LEU A N 1
ATOM 3036 C CA . LEU A 1 394 ? 51.578 13.699 -81.722 1.00 90.25 394 LEU A CA 1
ATOM 3037 C C . LEU A 1 394 ? 51.105 13.479 -80.280 1.00 90.25 394 LEU A C 1
ATOM 3039 O O . LEU A 1 394 ? 50.321 12.570 -80.040 1.00 90.25 394 LEU A O 1
ATOM 3043 N N . LEU A 1 395 ? 51.480 14.368 -79.355 1.00 87.44 395 LEU A N 1
ATOM 3044 C CA . LEU A 1 395 ? 51.030 14.297 -77.961 1.00 87.44 395 LEU A CA 1
ATOM 3045 C C . LEU A 1 395 ? 49.499 14.411 -77.833 1.00 87.44 395 LEU A C 1
ATOM 3047 O O . LEU A 1 395 ? 48.881 13.700 -77.050 1.00 87.44 395 LEU A O 1
ATOM 3051 N N . ARG A 1 396 ? 48.860 15.273 -78.635 1.00 88.62 396 ARG A N 1
ATOM 3052 C CA . ARG A 1 396 ? 47.393 15.386 -78.671 1.00 88.62 396 ARG A CA 1
ATOM 3053 C C . ARG A 1 396 ? 46.712 14.116 -79.163 1.00 88.62 396 ARG A C 1
ATOM 3055 O O . ARG A 1 396 ? 45.641 13.791 -78.662 1.00 88.62 396 ARG A O 1
ATOM 3062 N N . ALA A 1 397 ? 47.298 13.448 -80.153 1.00 86.00 397 ALA A N 1
ATOM 3063 C CA . ALA A 1 397 ? 46.793 12.168 -80.629 1.00 86.00 397 ALA A CA 1
ATOM 3064 C C . ALA A 1 397 ? 46.936 11.095 -79.540 1.00 86.00 397 ALA A C 1
ATOM 3066 O O . ALA A 1 397 ? 45.972 10.393 -79.273 1.00 86.00 397 ALA A O 1
ATOM 3067 N N . GLU A 1 398 ? 48.072 11.047 -78.834 1.00 85.50 398 GLU A N 1
ATOM 3068 C CA . GLU A 1 398 ? 48.281 10.126 -77.706 1.00 85.50 398 GLU A CA 1
ATOM 3069 C C . GLU A 1 398 ? 47.241 10.325 -76.588 1.00 85.50 398 GLU A C 1
ATOM 3071 O O . GLU A 1 398 ? 46.644 9.349 -76.144 1.00 85.50 398 GLU A O 1
ATOM 3076 N N . ILE A 1 399 ? 46.959 11.572 -76.189 1.00 83.06 399 ILE A N 1
ATOM 3077 C CA . ILE A 1 399 ? 45.956 11.890 -75.152 1.00 83.06 399 ILE A CA 1
ATOM 3078 C C . ILE A 1 399 ? 44.525 11.577 -75.621 1.00 83.06 399 ILE A C 1
ATOM 3080 O O . ILE A 1 399 ? 43.677 11.166 -74.830 1.00 83.06 399 ILE A O 1
ATOM 3084 N N . HIS A 1 400 ? 44.228 11.778 -76.906 1.00 77.94 400 HIS A N 1
ATOM 3085 C CA . HIS A 1 400 ? 42.925 11.432 -77.474 1.00 77.94 400 HIS A CA 1
ATOM 3086 C C . HIS A 1 400 ? 42.722 9.910 -77.561 1.00 77.94 400 HIS A C 1
ATOM 3088 O O . HIS A 1 400 ? 41.623 9.419 -77.307 1.00 77.94 400 HIS A O 1
ATOM 3094 N N . ASP A 1 401 ? 43.774 9.172 -77.919 1.00 76.62 401 ASP A N 1
ATOM 3095 C CA . ASP A 1 401 ? 43.734 7.722 -78.110 1.00 76.62 401 ASP A CA 1
ATOM 3096 C C . ASP A 1 401 ? 43.794 6.953 -76.781 1.00 76.62 401 ASP A C 1
ATOM 3098 O O . ASP A 1 401 ? 43.332 5.810 -76.711 1.00 76.62 401 ASP A O 1
ATOM 3102 N N . THR A 1 402 ? 44.280 7.572 -75.697 1.00 71.75 402 THR A N 1
ATOM 3103 C CA . THR A 1 402 ? 43.996 7.101 -74.337 1.00 71.75 402 THR A CA 1
ATOM 3104 C C . THR A 1 402 ? 42.511 7.295 -74.042 1.00 71.75 402 THR A C 1
ATOM 3106 O O . THR A 1 402 ? 42.083 8.334 -73.545 1.00 71.75 402 THR A O 1
ATOM 3109 N N . ALA A 1 403 ? 41.705 6.293 -74.394 1.00 57.59 403 ALA A N 1
ATOM 3110 C CA . ALA A 1 403 ? 40.269 6.311 -74.170 1.00 57.59 403 ALA A CA 1
ATOM 3111 C C . ALA A 1 403 ? 39.932 6.611 -72.691 1.00 57.59 403 ALA A C 1
ATOM 3113 O O . ALA A 1 403 ? 40.609 6.108 -71.789 1.00 57.59 403 ALA A O 1
ATOM 3114 N N . PRO A 1 404 ? 38.826 7.325 -72.407 1.00 57.06 404 PRO A N 1
ATOM 3115 C CA . PRO A 1 404 ? 38.326 7.523 -71.043 1.00 57.06 404 PRO A CA 1
ATOM 3116 C C . PRO A 1 404 ? 37.801 6.230 -70.377 1.00 57.06 404 PRO A C 1
ATOM 3118 O O . PRO A 1 404 ? 37.291 6.277 -69.261 1.00 57.06 404 PRO A O 1
ATOM 3121 N N . GLU A 1 405 ? 37.943 5.065 -71.022 1.00 50.94 405 GLU A N 1
ATOM 3122 C CA . GLU A 1 405 ? 37.434 3.750 -70.588 1.00 50.94 405 GLU A CA 1
ATOM 3123 C C . GLU A 1 405 ? 38.030 3.222 -69.267 1.00 50.94 405 GLU A C 1
ATOM 3125 O O . GLU A 1 405 ? 37.570 2.209 -68.744 1.00 50.94 405 GLU A O 1
ATOM 3130 N N . SER A 1 406 ? 39.027 3.901 -68.691 1.00 53.09 406 SER A N 1
ATOM 3131 C CA . SER A 1 406 ? 39.603 3.542 -67.386 1.00 53.09 406 SER A CA 1
ATOM 3132 C C . SER A 1 406 ? 38.694 3.895 -66.200 1.00 53.09 406 SER A C 1
ATOM 3134 O O . SER A 1 406 ? 38.853 3.337 -65.113 1.00 53.09 406 SER A O 1
ATOM 3136 N N . LEU A 1 407 ? 37.731 4.802 -66.379 1.00 55.50 407 LEU A N 1
ATOM 3137 C CA . LEU A 1 407 ? 36.787 5.162 -65.325 1.00 55.50 407 LEU A CA 1
ATOM 3138 C C . LEU A 1 407 ? 35.491 4.395 -65.571 1.00 55.50 407 LEU A C 1
ATOM 3140 O O . LEU A 1 407 ? 34.806 4.608 -66.573 1.00 55.50 407 LEU A O 1
ATOM 3144 N N . ARG A 1 408 ? 35.158 3.474 -64.654 1.00 57.62 408 ARG A N 1
ATOM 3145 C CA . ARG A 1 408 ? 33.802 2.911 -64.597 1.00 57.62 408 ARG A CA 1
ATOM 3146 C C . ARG A 1 408 ? 32.828 4.088 -64.633 1.00 57.62 408 ARG A C 1
ATOM 3148 O O . ARG A 1 408 ? 33.082 5.083 -63.954 1.00 57.62 408 ARG A O 1
ATOM 3155 N N . PRO A 1 409 ? 31.762 4.034 -65.438 1.00 57.06 409 PRO A N 1
ATOM 3156 C CA . PRO A 1 409 ? 30.902 5.189 -65.578 1.00 57.06 409 PRO A CA 1
ATOM 3157 C C . PRO A 1 409 ? 30.331 5.563 -64.200 1.00 57.06 409 PRO A C 1
ATOM 3159 O O . PRO A 1 409 ? 29.805 4.716 -63.480 1.00 57.06 409 PRO A O 1
ATOM 3162 N N . LEU A 1 410 ? 30.430 6.853 -63.848 1.00 57.16 410 LEU A N 1
ATOM 3163 C CA . LEU A 1 410 ? 29.899 7.478 -62.618 1.00 57.16 410 LEU A CA 1
ATOM 3164 C C . LEU A 1 410 ? 28.420 7.130 -62.327 1.00 57.16 410 LEU A C 1
ATOM 3166 O O . LEU A 1 410 ? 27.915 7.399 -61.242 1.00 57.16 410 LEU A O 1
ATOM 3170 N N . SER A 1 411 ? 27.722 6.530 -63.293 1.00 55.91 411 SER A N 1
ATOM 3171 C CA . SER A 1 411 ? 26.361 6.004 -63.207 1.00 55.91 411 SER A CA 1
ATOM 3172 C C . SER A 1 411 ? 26.161 4.847 -62.219 1.00 55.91 411 SER A C 1
ATOM 3174 O O . SER A 1 411 ? 25.013 4.561 -61.881 1.00 55.91 411 SER A O 1
ATOM 3176 N N . ASP A 1 412 ? 27.228 4.186 -61.759 1.00 63.03 412 ASP A N 1
ATOM 3177 C CA . ASP A 1 412 ? 27.118 3.008 -60.883 1.00 63.03 412 ASP A CA 1
ATOM 3178 C C . ASP A 1 412 ? 26.905 3.363 -59.399 1.00 63.03 412 ASP A C 1
ATOM 3180 O O . ASP A 1 412 ? 26.418 2.536 -58.626 1.00 63.03 412 ASP A O 1
ATOM 3184 N N . VAL A 1 413 ? 27.232 4.590 -58.975 1.00 70.25 413 VAL A N 1
ATOM 3185 C CA . VAL A 1 413 ? 27.046 5.032 -57.583 1.00 70.25 413 VAL A CA 1
ATOM 3186 C C . VAL A 1 413 ? 25.732 5.800 -57.457 1.00 70.25 413 VAL A C 1
ATOM 3188 O O . VAL A 1 413 ? 25.636 6.967 -57.831 1.00 70.25 413 VAL A O 1
ATOM 3191 N N . GLN A 1 414 ? 24.710 5.147 -56.903 1.00 74.31 414 GLN A N 1
ATOM 3192 C CA . GLN A 1 414 ? 23.393 5.744 -56.658 1.00 74.31 414 GLN A CA 1
ATOM 3193 C C . GLN A 1 414 ? 23.208 6.150 -55.186 1.00 74.31 414 GLN A C 1
ATOM 3195 O O . GLN A 1 414 ? 23.881 5.651 -54.281 1.00 74.31 414 GLN A O 1
ATOM 3200 N N . ALA A 1 415 ? 22.283 7.083 -54.941 1.00 73.69 415 ALA A N 1
ATOM 3201 C CA . ALA A 1 415 ? 21.861 7.496 -53.602 1.00 73.69 415 ALA A CA 1
ATOM 3202 C C . ALA A 1 415 ? 20.771 6.548 -53.061 1.00 73.69 415 ALA A C 1
ATOM 3204 O O . ALA A 1 415 ? 19.624 6.936 -52.867 1.00 73.69 415 ALA A O 1
ATOM 3205 N N . ASP A 1 416 ? 21.132 5.285 -52.860 1.00 77.75 416 ASP A N 1
ATOM 3206 C CA . ASP A 1 416 ? 20.250 4.147 -52.554 1.00 77.75 416 ASP A CA 1
ATOM 3207 C C . ASP A 1 416 ? 20.407 3.624 -51.111 1.00 77.75 416 ASP A C 1
ATOM 3209 O O . ASP A 1 416 ? 20.053 2.488 -50.802 1.00 77.75 416 ASP A O 1
ATOM 3213 N N . LEU A 1 417 ? 20.957 4.434 -50.200 1.00 80.44 417 LEU A N 1
ATOM 3214 C CA . LEU A 1 417 ? 21.030 4.060 -48.787 1.00 80.44 417 LEU A CA 1
ATOM 3215 C C . LEU A 1 417 ? 19.621 4.064 -48.183 1.00 80.44 417 LEU A C 1
ATOM 3217 O O . LEU A 1 417 ? 18.997 5.115 -48.049 1.00 80.44 417 LEU A O 1
ATOM 3221 N N . GLN A 1 418 ? 19.140 2.886 -47.796 1.00 75.62 418 GLN A N 1
ATOM 3222 C CA . GLN A 1 418 ? 17.843 2.700 -47.158 1.00 75.62 418 GLN A CA 1
ATOM 3223 C C . GLN A 1 418 ? 18.001 1.885 -45.873 1.00 75.62 418 GLN A C 1
ATOM 3225 O O . GLN A 1 418 ? 18.737 0.900 -45.833 1.00 75.62 418 GLN A O 1
ATOM 3230 N N . VAL A 1 419 ? 17.282 2.283 -44.823 1.00 74.00 419 VAL A N 1
ATOM 3231 C CA . VAL A 1 419 ? 17.140 1.481 -43.604 1.00 74.00 419 VAL A CA 1
ATOM 3232 C C . VAL A 1 419 ? 15.982 0.508 -43.813 1.00 74.00 419 VAL A C 1
ATOM 3234 O O . VAL A 1 419 ? 14.862 0.934 -44.094 1.00 74.00 419 VAL A O 1
ATOM 3237 N N . VAL A 1 420 ? 16.249 -0.793 -43.700 1.00 69.81 420 VAL A N 1
ATOM 3238 C CA . VAL A 1 420 ? 15.238 -1.854 -43.814 1.00 69.81 420 VAL A CA 1
ATOM 3239 C C . VAL A 1 420 ? 15.253 -2.682 -42.529 1.00 69.81 420 VAL A C 1
ATOM 3241 O O . VAL A 1 420 ? 16.261 -3.310 -42.217 1.00 69.81 420 VAL A O 1
ATOM 3244 N N . GLY A 1 421 ? 14.141 -2.677 -41.789 1.00 65.88 421 GLY A N 1
ATOM 3245 C CA . GLY A 1 421 ? 13.954 -3.440 -40.549 1.00 65.88 421 GLY A CA 1
ATOM 3246 C C . GLY A 1 421 ? 13.108 -2.685 -39.519 1.00 65.88 421 GLY A C 1
ATOM 3247 O O . GLY A 1 421 ? 13.237 -1.471 -39.389 1.00 65.88 421 GLY A O 1
ATOM 3248 N N . GLU A 1 422 ? 12.248 -3.402 -38.793 1.00 73.44 422 GLU A N 1
ATOM 3249 C CA . GLU A 1 422 ? 11.451 -2.874 -37.677 1.00 73.44 422 GLU A CA 1
ATOM 3250 C C . GLU A 1 422 ? 11.934 -3.512 -36.367 1.00 73.44 422 GLU A C 1
ATOM 3252 O O . GLU A 1 422 ? 12.098 -4.732 -36.289 1.00 73.44 422 GLU A O 1
ATOM 3257 N N . VAL A 1 423 ? 12.187 -2.697 -35.339 1.00 73.62 423 VAL A N 1
ATOM 3258 C CA . VAL A 1 423 ? 12.527 -3.187 -33.995 1.00 73.62 423 VAL A CA 1
ATOM 3259 C C . VAL A 1 423 ? 11.226 -3.355 -33.217 1.00 73.62 423 VAL A C 1
ATOM 3261 O O . VAL A 1 423 ? 10.668 -2.379 -32.723 1.00 73.62 423 VAL A O 1
ATOM 3264 N N . VAL A 1 424 ? 10.734 -4.591 -33.120 1.00 76.38 424 VAL A N 1
ATOM 3265 C CA . VAL A 1 424 ? 9.491 -4.911 -32.402 1.00 76.38 424 VAL A CA 1
ATOM 3266 C C . VAL A 1 424 ? 9.824 -5.541 -31.053 1.00 76.38 424 VAL A C 1
ATOM 3268 O O . VAL A 1 424 ? 10.407 -6.625 -30.986 1.00 76.38 424 VAL A O 1
ATOM 3271 N N . VAL A 1 425 ? 9.422 -4.885 -29.963 1.00 77.25 425 VAL A N 1
ATOM 3272 C CA . VAL A 1 425 ? 9.491 -5.468 -28.618 1.00 77.25 425 VAL A CA 1
ATOM 3273 C C . VAL A 1 425 ? 8.309 -6.418 -28.457 1.00 77.25 425 VAL A C 1
ATOM 3275 O O . VAL A 1 425 ? 7.154 -6.002 -28.485 1.00 77.25 425 VAL A O 1
ATOM 3278 N N . THR A 1 426 ? 8.591 -7.709 -28.307 1.00 78.06 426 THR A N 1
ATOM 3279 C CA . THR A 1 426 ? 7.571 -8.739 -28.070 1.00 78.06 426 THR A CA 1
ATOM 3280 C C . THR A 1 426 ? 7.792 -9.375 -26.708 1.00 78.06 426 THR A C 1
ATOM 3282 O O . THR A 1 426 ? 8.922 -9.496 -26.236 1.00 78.06 426 THR A O 1
ATOM 3285 N N . THR A 1 427 ? 6.710 -9.787 -26.054 1.00 74.19 427 THR A N 1
ATOM 3286 C CA . THR A 1 427 ? 6.805 -10.567 -24.822 1.00 74.19 427 THR A CA 1
ATOM 3287 C C . THR A 1 427 ? 7.028 -12.035 -25.179 1.00 74.19 427 THR A C 1
ATOM 3289 O O . THR A 1 427 ? 6.405 -12.563 -26.101 1.00 74.19 427 THR A O 1
ATOM 3292 N N . ALA A 1 428 ? 7.901 -12.725 -24.441 1.00 62.25 428 ALA A N 1
ATOM 3293 C CA . ALA A 1 428 ? 8.178 -14.146 -24.676 1.00 62.25 428 ALA A CA 1
ATOM 3294 C C . ALA A 1 428 ? 6.907 -15.019 -24.587 1.00 62.25 428 ALA A C 1
ATOM 3296 O O . ALA A 1 428 ? 6.804 -16.032 -25.270 1.00 62.25 428 ALA A O 1
ATOM 3297 N N . SER A 1 429 ? 5.905 -14.593 -23.812 1.00 55.03 429 SER A N 1
ATOM 3298 C CA . SER A 1 429 ? 4.600 -15.260 -23.696 1.00 55.03 429 SER A CA 1
ATOM 3299 C C . SER A 1 429 ? 3.739 -15.185 -24.966 1.00 55.03 429 SER A C 1
ATOM 3301 O O . SER A 1 429 ? 2.820 -15.985 -25.115 1.00 55.03 429 SER A O 1
ATOM 3303 N N . ALA A 1 430 ? 4.015 -14.243 -25.873 1.00 51.16 430 ALA A N 1
ATOM 3304 C CA . ALA A 1 430 ? 3.317 -14.093 -27.151 1.00 51.16 430 ALA A CA 1
ATOM 3305 C C . ALA A 1 430 ? 4.034 -14.806 -28.316 1.00 51.16 430 ALA A C 1
ATOM 3307 O O . ALA A 1 430 ? 3.478 -14.916 -29.409 1.00 51.16 430 ALA A O 1
ATOM 3308 N N . GLN A 1 431 ? 5.255 -15.310 -28.099 1.00 48.12 431 GLN A N 1
ATOM 3309 C CA . GLN A 1 431 ? 6.011 -16.053 -29.103 1.00 48.12 431 GLN A CA 1
ATOM 3310 C C . GLN A 1 431 ? 5.747 -17.557 -28.958 1.00 48.12 431 GLN A C 1
ATOM 3312 O O . GLN A 1 431 ? 6.128 -18.188 -27.973 1.00 48.12 431 GLN A O 1
ATOM 3317 N N . GLY A 1 432 ? 5.108 -18.159 -29.964 1.00 44.34 432 GLY A N 1
ATOM 3318 C CA . GLY A 1 432 ? 5.067 -19.617 -30.094 1.00 44.34 432 GLY A CA 1
ATOM 3319 C C . GLY A 1 432 ? 6.485 -20.215 -30.185 1.00 44.34 432 GLY A C 1
ATOM 3320 O O . GLY A 1 432 ? 7.426 -19.524 -30.587 1.00 44.34 432 GLY A O 1
ATOM 3321 N N . PRO A 1 433 ? 6.669 -21.501 -29.835 1.00 38.50 433 PRO A N 1
ATOM 3322 C CA . PRO A 1 433 ? 7.983 -22.132 -29.772 1.00 38.50 433 PRO A CA 1
ATOM 3323 C C . PRO A 1 433 ? 8.548 -22.296 -31.189 1.00 38.50 433 PRO A C 1
ATOM 3325 O O . PRO A 1 433 ? 8.240 -23.272 -31.867 1.00 38.50 433 PRO A O 1
ATOM 3328 N N . GLY A 1 434 ? 9.349 -21.344 -31.679 1.00 44.41 434 GLY A N 1
ATOM 3329 C CA . GLY A 1 434 ? 9.975 -21.526 -32.993 1.00 44.41 434 GLY A CA 1
ATOM 3330 C C . GLY A 1 434 ? 10.680 -20.360 -33.679 1.00 44.41 434 GLY A C 1
ATOM 3331 O O . GLY A 1 434 ? 11.173 -20.580 -34.781 1.00 44.41 434 GLY A O 1
ATOM 3332 N N . GLN A 1 435 ? 10.770 -19.154 -33.113 1.00 44.91 435 GLN A N 1
ATOM 3333 C CA . GLN A 1 435 ? 11.455 -18.043 -33.798 1.00 44.91 435 GLN A CA 1
ATOM 3334 C C . GLN A 1 435 ? 12.454 -17.323 -32.889 1.00 44.91 435 GLN A C 1
ATOM 3336 O O . GLN A 1 435 ? 12.282 -16.167 -32.527 1.00 44.91 435 GLN A O 1
ATOM 3341 N N . GLY A 1 436 ? 13.536 -18.018 -32.536 1.00 37.31 436 GLY A N 1
ATOM 3342 C CA . GLY A 1 436 ? 14.754 -17.350 -32.084 1.00 37.31 436 GLY A CA 1
ATOM 3343 C C . GLY A 1 436 ? 15.520 -16.832 -33.300 1.00 37.31 436 GLY A C 1
ATOM 3344 O O . GLY A 1 436 ? 15.973 -17.635 -34.116 1.00 37.31 436 GLY A O 1
ATOM 3345 N N . MET A 1 437 ? 15.663 -15.510 -33.442 1.00 40.94 437 MET A N 1
ATOM 3346 C CA . MET A 1 437 ? 16.654 -14.949 -34.369 1.00 40.94 437 MET A CA 1
ATOM 3347 C C . MET A 1 437 ? 18.055 -15.433 -33.953 1.00 40.94 437 MET A C 1
ATOM 3349 O O . MET A 1 437 ? 18.348 -15.476 -32.755 1.00 40.94 437 MET A O 1
ATOM 3353 N N . PRO A 1 438 ? 18.922 -15.815 -34.908 1.00 36.78 438 PRO A N 1
ATOM 3354 C CA . PRO A 1 438 ? 20.255 -16.308 -34.588 1.00 36.78 438 PRO A CA 1
ATOM 3355 C C . PRO A 1 438 ? 21.096 -15.216 -33.904 1.00 36.78 438 PRO A C 1
ATOM 3357 O O . PRO A 1 438 ? 20.914 -14.027 -34.192 1.00 36.78 438 PRO A O 1
ATOM 3360 N N . PRO A 1 439 ? 22.025 -15.597 -33.009 1.00 36.09 439 PRO A N 1
ATOM 3361 C CA . PRO A 1 439 ? 22.905 -14.647 -32.349 1.00 36.09 439 PRO A CA 1
ATOM 3362 C C . PRO A 1 439 ? 23.834 -14.033 -33.395 1.00 36.09 439 PRO A C 1
ATOM 3364 O O . PRO A 1 439 ? 24.476 -14.741 -34.173 1.00 36.09 439 PRO A O 1
ATOM 3367 N N . VAL A 1 440 ? 23.877 -12.705 -33.437 1.00 44.03 440 VAL A N 1
ATOM 3368 C CA . VAL A 1 440 ? 24.788 -11.983 -34.321 1.00 44.03 440 VAL A CA 1
ATOM 3369 C C . VAL A 1 440 ? 26.071 -11.715 -33.541 1.00 44.03 440 VAL A C 1
ATOM 3371 O O . VAL A 1 440 ? 26.102 -10.853 -32.664 1.00 44.03 440 VAL A O 1
ATOM 3374 N N . ASP A 1 441 ? 27.115 -12.484 -33.848 1.00 36.00 441 ASP A N 1
ATOM 3375 C CA . ASP A 1 441 ? 28.460 -12.303 -33.301 1.00 36.00 441 ASP A CA 1
ATOM 3376 C C . ASP A 1 441 ? 29.046 -10.961 -33.775 1.00 36.00 441 ASP A C 1
ATOM 3378 O O . ASP A 1 441 ? 29.604 -10.835 -34.867 1.00 36.00 441 ASP A O 1
ATOM 3382 N N . HIS A 1 442 ? 28.928 -9.932 -32.936 1.00 44.81 442 HIS A N 1
ATOM 3383 C CA . HIS A 1 442 ? 29.567 -8.625 -33.126 1.00 44.81 442 HIS A CA 1
ATOM 3384 C C . HIS A 1 442 ? 30.691 -8.363 -32.113 1.00 44.81 442 HIS A C 1
ATOM 3386 O O . HIS A 1 442 ? 31.104 -7.229 -31.889 1.00 44.81 442 HIS A O 1
ATOM 3392 N N . ALA A 1 443 ? 31.267 -9.409 -31.525 1.00 37.59 443 ALA A N 1
ATOM 3393 C CA . ALA A 1 443 ? 32.403 -9.280 -30.621 1.00 37.59 443 ALA A CA 1
ATOM 3394 C C . ALA A 1 443 ? 33.736 -9.248 -31.393 1.00 37.59 443 ALA A C 1
ATOM 3396 O O . ALA A 1 443 ? 34.507 -10.200 -31.303 1.00 37.59 443 ALA A O 1
ATOM 3397 N N . ARG A 1 444 ? 34.016 -8.186 -32.175 1.00 38.78 444 ARG A N 1
ATOM 3398 C CA . ARG A 1 444 ? 35.408 -7.842 -32.582 1.00 38.78 444 ARG A CA 1
ATOM 3399 C C . ARG A 1 444 ? 35.663 -6.490 -33.267 1.00 38.78 444 ARG A C 1
ATOM 3401 O O . ARG A 1 444 ? 36.746 -6.316 -33.819 1.00 38.78 444 ARG A O 1
ATOM 3408 N N . ALA A 1 445 ? 34.741 -5.527 -33.228 1.00 38.31 445 ALA A N 1
ATOM 3409 C CA . ALA A 1 445 ? 34.926 -4.251 -33.943 1.00 38.31 445 ALA A CA 1
ATOM 3410 C C . ALA A 1 445 ? 34.869 -2.985 -33.064 1.00 38.31 445 ALA A C 1
ATOM 3412 O O . ALA A 1 445 ? 34.961 -1.881 -33.592 1.00 38.31 445 ALA A O 1
ATOM 3413 N N . ALA A 1 446 ? 34.727 -3.116 -31.742 1.00 38.00 446 ALA A N 1
ATOM 3414 C CA . ALA A 1 446 ? 34.314 -1.995 -30.893 1.00 38.00 446 ALA A CA 1
ATOM 3415 C C . ALA A 1 446 ? 35.440 -1.183 -30.222 1.00 38.00 446 ALA A C 1
ATOM 3417 O O . ALA A 1 446 ? 35.121 -0.255 -29.493 1.00 38.00 446 ALA A O 1
ATOM 3418 N N . HIS A 1 447 ? 36.732 -1.469 -30.440 1.00 39.44 447 HIS A N 1
ATOM 3419 C CA . HIS A 1 447 ? 37.784 -0.802 -29.648 1.00 39.44 447 HIS A CA 1
ATOM 3420 C C . HIS A 1 447 ? 38.868 -0.029 -30.417 1.00 39.44 447 HIS A C 1
ATOM 3422 O O . HIS A 1 447 ? 39.800 0.454 -29.781 1.00 39.44 447 HIS A O 1
ATOM 3428 N N . ASP A 1 448 ? 38.755 0.148 -31.741 1.00 38.22 448 ASP A N 1
ATOM 3429 C CA . ASP A 1 448 ? 39.865 0.733 -32.526 1.00 38.22 448 ASP A CA 1
ATOM 3430 C C . ASP A 1 448 ? 39.476 1.817 -33.553 1.00 38.22 448 ASP A C 1
ATOM 3432 O O . ASP A 1 448 ? 40.291 2.226 -34.381 1.00 38.22 448 ASP A O 1
ATOM 3436 N N . LEU A 1 449 ? 38.228 2.302 -33.548 1.00 48.78 449 LEU A N 1
ATOM 3437 C CA . LEU A 1 449 ? 37.711 3.127 -34.657 1.00 48.78 449 LEU A CA 1
ATOM 3438 C C . LEU A 1 449 ? 37.074 4.466 -34.258 1.00 48.78 449 LEU A C 1
ATOM 3440 O O . LEU A 1 449 ? 36.709 5.240 -35.146 1.00 48.78 449 LEU A O 1
ATOM 3444 N N . ASP A 1 450 ? 37.048 4.796 -32.964 1.00 46.69 450 ASP A N 1
ATOM 3445 C CA . ASP A 1 450 ? 36.373 5.992 -32.432 1.00 46.69 450 ASP A CA 1
ATOM 3446 C C . ASP A 1 450 ? 37.025 7.323 -32.884 1.00 46.69 450 ASP A C 1
ATOM 3448 O O . ASP A 1 450 ? 36.368 8.350 -33.019 1.00 46.69 450 ASP A O 1
ATOM 3452 N N . MET A 1 451 ? 38.308 7.314 -33.275 1.00 40.06 451 MET A N 1
ATOM 3453 C CA . MET A 1 451 ? 38.971 8.508 -33.835 1.00 40.06 451 MET A CA 1
ATOM 3454 C C . MET A 1 451 ? 38.955 8.599 -35.368 1.00 40.06 451 MET A C 1
ATOM 3456 O O . MET A 1 451 ? 38.996 9.699 -35.919 1.00 40.06 451 MET A O 1
ATOM 3460 N N . ARG A 1 452 ? 38.884 7.478 -36.096 1.00 41.16 452 ARG A N 1
ATOM 3461 C CA . ARG A 1 452 ? 38.945 7.492 -37.574 1.00 41.16 452 ARG A CA 1
ATOM 3462 C C . ARG A 1 452 ? 37.613 7.899 -38.208 1.00 41.16 452 ARG A C 1
ATOM 3464 O O . ARG A 1 452 ? 37.599 8.582 -39.230 1.00 41.16 452 ARG A O 1
ATOM 3471 N N . ALA A 1 453 ? 36.508 7.536 -37.563 1.00 42.19 453 ALA A N 1
ATOM 3472 C CA . ALA A 1 453 ? 35.145 7.814 -37.999 1.00 42.19 453 ALA A CA 1
ATOM 3473 C C . ALA A 1 453 ? 34.809 9.321 -37.992 1.00 42.19 453 ALA A C 1
ATOM 3475 O O . ALA A 1 453 ? 34.283 9.845 -38.978 1.00 42.19 453 ALA A O 1
ATOM 3476 N N . MET A 1 454 ? 35.169 10.033 -36.918 1.00 38.62 454 MET A N 1
ATOM 3477 C CA . MET A 1 454 ? 34.885 11.467 -36.758 1.00 38.62 454 MET A CA 1
ATOM 3478 C C . MET A 1 454 ? 35.806 12.356 -37.615 1.00 38.62 454 MET A C 1
ATOM 3480 O O . MET A 1 454 ? 35.402 13.432 -38.062 1.00 38.62 454 MET A O 1
ATOM 3484 N N . LEU A 1 455 ? 37.028 11.889 -37.898 1.00 44.16 455 LEU A N 1
ATOM 3485 C CA . LEU A 1 455 ? 37.977 12.590 -38.765 1.00 44.16 455 LEU A CA 1
ATOM 3486 C C . LEU A 1 455 ? 37.605 12.483 -40.249 1.00 44.16 455 LEU A C 1
ATOM 3488 O O . LEU A 1 455 ? 37.845 13.432 -40.983 1.00 44.16 455 LEU A O 1
ATOM 3492 N N . ALA A 1 456 ? 36.966 11.402 -40.703 1.00 44.78 456 ALA A N 1
ATOM 3493 C CA . ALA A 1 456 ? 36.706 11.178 -42.128 1.00 44.78 456 ALA A CA 1
ATOM 3494 C C . ALA A 1 456 ? 35.561 12.030 -42.728 1.00 44.78 456 ALA A C 1
ATOM 3496 O O . ALA A 1 456 ? 35.673 12.465 -43.876 1.00 44.78 456 ALA A O 1
ATOM 3497 N N . SER A 1 457 ? 34.486 12.342 -41.982 1.00 46.62 457 SER A N 1
ATOM 3498 C CA . SER A 1 457 ? 33.396 13.185 -42.526 1.00 46.62 457 SER A CA 1
ATOM 3499 C C . SER A 1 457 ? 33.803 14.662 -42.623 1.00 46.62 457 SER A C 1
ATOM 3501 O O . SER A 1 457 ? 33.597 15.293 -43.664 1.00 46.62 457 SER A O 1
ATOM 3503 N N . LYS A 1 458 ? 34.491 15.187 -41.595 1.00 44.78 458 LYS A N 1
ATOM 3504 C CA . LYS A 1 458 ? 35.127 16.515 -41.627 1.00 44.78 458 LYS A CA 1
ATOM 3505 C C . LYS A 1 458 ? 36.301 16.565 -42.603 1.00 44.78 458 LYS A C 1
ATOM 3507 O O . LYS A 1 458 ? 36.488 17.597 -43.239 1.00 44.78 458 LYS A O 1
ATOM 3512 N N . ALA A 1 459 ? 37.048 15.471 -42.778 1.00 48.19 459 ALA A N 1
ATOM 3513 C CA . ALA A 1 459 ? 38.106 15.405 -43.779 1.00 48.19 459 ALA A CA 1
ATOM 3514 C C . ALA A 1 459 ? 37.545 15.505 -45.195 1.00 48.19 459 ALA A C 1
ATOM 3516 O O . ALA A 1 459 ? 38.139 16.223 -45.968 1.00 48.19 459 ALA A O 1
ATOM 3517 N N . SER A 1 460 ? 36.407 14.902 -45.554 1.00 52.12 460 SER A N 1
ATOM 3518 C CA . SER A 1 460 ? 35.916 14.993 -46.945 1.00 52.12 460 SER A CA 1
ATOM 3519 C C . SER A 1 460 ? 35.548 16.424 -47.381 1.00 52.12 460 SER A C 1
ATOM 3521 O O . SER A 1 460 ? 35.929 16.853 -48.469 1.00 52.12 460 SER A O 1
ATOM 3523 N N . SER A 1 461 ? 34.881 17.200 -46.517 1.00 52.78 461 SER A N 1
ATOM 3524 C CA . SER A 1 461 ? 34.486 18.586 -46.816 1.00 52.78 461 SER A CA 1
ATOM 3525 C C . SER A 1 461 ? 35.654 19.566 -46.694 1.00 52.78 461 SER A C 1
ATOM 3527 O O . SER A 1 461 ? 35.845 20.395 -47.584 1.00 52.78 461 SER A O 1
ATOM 3529 N N . ASN A 1 462 ? 36.489 19.434 -45.655 1.00 53.47 462 ASN A N 1
ATOM 3530 C CA . ASN A 1 462 ? 37.681 20.269 -45.508 1.00 53.47 462 ASN A CA 1
ATOM 3531 C C . ASN A 1 462 ? 38.767 19.918 -46.525 1.00 53.47 462 ASN A C 1
ATOM 3533 O O . ASN A 1 462 ? 39.422 20.829 -47.001 1.00 53.47 462 ASN A O 1
ATOM 3537 N N . PHE A 1 463 ? 38.950 18.651 -46.906 1.00 54.00 463 PHE A N 1
ATOM 3538 C CA . PHE A 1 463 ? 39.867 18.244 -47.977 1.00 54.00 463 PHE A CA 1
ATOM 3539 C C . PHE A 1 463 ? 39.392 18.788 -49.317 1.00 54.00 463 PHE A C 1
ATOM 3541 O O . PHE A 1 463 ? 40.197 19.361 -50.043 1.00 54.00 463 PHE A O 1
ATOM 3548 N N . ARG A 1 464 ? 38.083 18.721 -49.607 1.00 53.09 464 ARG A N 1
ATOM 3549 C CA . ARG A 1 464 ? 37.524 19.374 -50.795 1.00 53.09 464 ARG A CA 1
ATOM 3550 C C . ARG A 1 464 ? 37.826 20.882 -50.770 1.00 53.09 464 ARG A C 1
ATOM 3552 O O . ARG A 1 464 ? 38.321 21.425 -51.746 1.00 53.09 464 ARG A O 1
ATOM 3559 N N . ALA A 1 465 ? 37.631 21.558 -49.640 1.00 56.28 465 ALA A N 1
ATOM 3560 C CA . ALA A 1 465 ? 37.934 22.987 -49.520 1.00 56.28 465 ALA A CA 1
ATOM 3561 C C . ALA A 1 465 ? 39.444 23.333 -49.542 1.00 56.28 465 ALA A C 1
ATOM 3563 O O . ALA A 1 465 ? 39.810 24.401 -50.028 1.00 56.28 465 ALA A O 1
ATOM 3564 N N . LEU A 1 466 ? 40.321 22.468 -49.017 1.00 57.47 466 LEU A N 1
ATOM 3565 C CA . LEU A 1 466 ? 41.778 22.669 -48.943 1.00 57.47 466 LEU A CA 1
ATOM 3566 C C . LEU A 1 466 ? 42.484 22.354 -50.262 1.00 57.47 466 LEU A C 1
ATOM 3568 O O . LEU A 1 466 ? 43.378 23.095 -50.658 1.00 57.47 466 LEU A O 1
ATOM 3572 N N . VAL A 1 467 ? 42.092 21.269 -50.930 1.00 54.78 467 VAL A N 1
ATOM 3573 C CA . VAL A 1 467 ? 42.689 20.824 -52.198 1.00 54.78 467 VAL A CA 1
ATOM 3574 C C . VAL A 1 467 ? 42.122 21.606 -53.378 1.00 54.78 467 VAL A C 1
ATOM 3576 O O . VAL A 1 467 ? 42.838 21.867 -54.339 1.00 54.78 467 VAL A O 1
ATOM 3579 N N . PHE A 1 468 ? 40.859 22.030 -53.299 1.00 56.62 468 PHE A N 1
ATOM 3580 C CA . PHE A 1 468 ? 40.153 22.663 -54.412 1.00 56.62 468 PHE A CA 1
ATOM 3581 C C . PHE A 1 468 ? 39.826 24.138 -54.171 1.00 56.62 468 PHE A C 1
ATOM 3583 O O . PHE A 1 468 ? 38.778 24.613 -54.604 1.00 56.62 468 PHE A O 1
ATOM 3590 N N . ARG A 1 469 ? 40.712 24.893 -53.505 1.00 56.53 469 ARG A N 1
ATOM 3591 C CA . ARG A 1 469 ? 40.659 26.357 -53.627 1.00 56.53 469 ARG A CA 1
ATOM 3592 C C . ARG A 1 469 ? 40.811 26.701 -55.105 1.00 56.53 469 ARG A C 1
ATOM 3594 O O . ARG A 1 469 ? 41.876 26.461 -55.667 1.00 56.53 469 ARG A O 1
ATOM 3601 N N . ASP A 1 470 ? 39.764 27.262 -55.703 1.00 44.22 470 ASP A N 1
ATOM 3602 C CA . ASP A 1 470 ? 39.787 27.787 -57.067 1.00 44.22 470 ASP A CA 1
ATOM 3603 C C . ASP A 1 470 ? 40.838 28.903 -57.158 1.00 44.22 470 ASP A C 1
ATOM 3605 O O . ASP A 1 470 ? 40.586 30.079 -56.898 1.00 44.22 470 ASP A O 1
ATOM 3609 N N . SER A 1 471 ? 42.068 28.521 -57.476 1.00 42.81 471 SER A N 1
ATOM 3610 C CA . SER A 1 471 ? 43.075 29.409 -58.027 1.00 42.81 471 SER A CA 1
ATOM 3611 C C . SER A 1 471 ? 43.332 28.917 -59.439 1.00 42.81 471 SER A C 1
ATOM 3613 O O . SER A 1 471 ? 43.775 27.777 -59.591 1.00 42.81 471 SER A O 1
ATOM 3615 N N . PRO A 1 472 ? 43.045 29.727 -60.474 1.00 43.53 472 PRO A N 1
ATOM 3616 C CA . PRO A 1 472 ? 43.414 29.355 -61.830 1.00 43.53 472 PRO A CA 1
ATOM 3617 C C . PRO A 1 472 ? 44.914 29.072 -61.836 1.00 43.53 472 PRO A C 1
ATOM 3619 O O . PRO A 1 472 ? 45.681 29.832 -61.235 1.00 43.53 472 PRO A O 1
ATOM 3622 N N . ALA A 1 473 ? 45.320 27.963 -62.457 1.00 43.50 473 ALA A N 1
ATOM 3623 C CA . ALA A 1 473 ? 46.714 27.556 -62.530 1.00 43.50 473 ALA A CA 1
ATOM 3624 C C . ALA A 1 473 ? 47.565 28.742 -63.013 1.00 43.50 473 ALA A C 1
ATOM 3626 O O . ALA A 1 473 ? 47.517 29.145 -64.177 1.00 43.50 473 ALA A O 1
ATOM 3627 N N . ARG A 1 474 ? 48.312 29.363 -62.092 1.00 43.88 474 ARG A N 1
ATOM 3628 C CA . ARG A 1 474 ? 49.207 30.469 -62.422 1.00 43.88 474 ARG A CA 1
ATOM 3629 C C . ARG A 1 474 ? 50.337 29.877 -63.251 1.00 43.88 474 ARG A C 1
ATOM 3631 O O . ARG A 1 474 ? 51.108 29.068 -62.744 1.00 43.88 474 ARG A O 1
ATOM 3638 N N . VAL A 1 475 ? 50.437 30.276 -64.517 1.00 47.47 475 VAL A N 1
ATOM 3639 C CA . VAL A 1 475 ? 51.616 29.980 -65.337 1.00 47.47 475 VAL A CA 1
ATOM 3640 C C . VAL A 1 475 ? 52.816 30.635 -64.638 1.00 47.47 475 VAL A C 1
ATOM 3642 O O . VAL A 1 475 ? 52.784 31.854 -64.454 1.00 47.47 475 VAL A O 1
ATOM 3645 N N . PRO A 1 476 ? 53.843 29.876 -64.207 1.00 48.84 476 PRO A N 1
ATOM 3646 C CA . PRO A 1 476 ? 55.025 30.472 -63.599 1.00 48.84 476 PRO A CA 1
ATOM 3647 C C . PRO A 1 476 ? 55.700 31.379 -64.625 1.00 48.84 476 PRO A C 1
ATOM 3649 O O . PRO A 1 476 ? 55.947 30.954 -65.762 1.00 48.84 476 PRO A O 1
ATOM 3652 N N . ASP A 1 477 ? 55.988 32.617 -64.230 1.00 48.22 477 ASP A N 1
ATOM 3653 C CA . ASP A 1 477 ? 56.752 33.561 -65.047 1.00 48.22 477 ASP A CA 1
ATOM 3654 C C . ASP A 1 477 ? 58.126 32.917 -65.350 1.00 48.22 477 ASP A C 1
ATOM 3656 O O . ASP A 1 477 ? 58.625 32.144 -64.525 1.00 48.22 477 ASP A O 1
ATOM 3660 N N . PRO A 1 478 ? 58.805 33.165 -66.486 1.00 48.06 478 PRO A N 1
ATOM 3661 C CA . PRO A 1 478 ? 60.127 32.589 -66.738 1.00 48.06 478 PRO A CA 1
ATOM 3662 C C . PRO A 1 478 ? 61.156 32.924 -65.643 1.00 48.06 478 PRO A C 1
ATOM 3664 O O . PRO A 1 478 ? 62.152 32.215 -65.514 1.00 48.06 478 PRO A O 1
ATOM 3667 N N . ALA A 1 479 ? 60.897 33.963 -64.840 1.00 47.47 479 ALA A N 1
ATOM 3668 C CA . ALA A 1 479 ? 61.662 34.330 -63.652 1.00 47.47 479 ALA A CA 1
ATOM 3669 C C . ALA A 1 479 ? 61.484 33.365 -62.456 1.00 47.47 479 ALA A C 1
ATOM 3671 O O . ALA A 1 479 ? 62.404 33.236 -61.652 1.00 47.47 479 ALA A O 1
ATOM 3672 N N . ASP A 1 480 ? 60.364 32.638 -62.365 1.00 49.00 480 ASP A N 1
ATOM 3673 C CA . ASP A 1 480 ? 60.072 31.676 -61.286 1.00 49.00 480 ASP A CA 1
ATOM 3674 C C . ASP A 1 480 ? 60.756 30.307 -61.499 1.00 49.00 480 ASP A C 1
ATOM 3676 O O . ASP A 1 480 ? 60.710 29.432 -60.637 1.00 49.00 480 ASP A O 1
ATOM 3680 N N . ARG A 1 481 ? 61.427 30.092 -62.641 1.00 52.78 481 ARG A N 1
ATOM 3681 C CA . ARG A 1 481 ? 62.060 28.809 -63.015 1.00 52.78 481 ARG A CA 1
ATOM 3682 C C . ARG A 1 481 ? 63.494 28.642 -62.495 1.00 52.78 481 ARG A C 1
ATOM 3684 O O . ARG A 1 481 ? 64.301 27.968 -63.135 1.00 52.78 481 ARG A O 1
ATOM 3691 N N . ASN A 1 482 ? 63.841 29.250 -61.360 1.00 45.25 482 ASN A N 1
ATOM 3692 C CA . ASN A 1 482 ? 65.129 29.000 -60.715 1.00 45.25 482 ASN A CA 1
ATOM 3693 C C . ASN A 1 482 ? 65.006 27.782 -59.769 1.00 45.25 482 ASN A C 1
ATOM 3695 O O . ASN A 1 482 ? 64.307 27.879 -58.758 1.00 45.25 482 ASN A O 1
ATOM 3699 N N . PRO A 1 483 ? 65.664 26.638 -60.047 1.00 46.94 483 PRO A N 1
ATOM 3700 C CA . PRO A 1 483 ? 65.464 25.392 -59.294 1.00 46.94 483 PRO A CA 1
ATOM 3701 C C . PRO A 1 483 ? 65.894 25.461 -57.817 1.00 46.94 483 PRO A C 1
ATOM 3703 O O . PRO A 1 483 ? 65.564 24.561 -57.050 1.00 46.94 483 PRO A O 1
ATOM 3706 N N . ALA A 1 484 ? 66.592 26.520 -57.394 1.00 41.09 484 ALA A N 1
ATOM 3707 C CA . ALA A 1 484 ? 67.024 26.701 -56.009 1.00 41.09 484 ALA A CA 1
ATOM 3708 C C . ALA A 1 484 ? 65.893 27.119 -55.041 1.00 41.09 484 ALA A C 1
ATOM 3710 O O . ALA A 1 484 ? 65.989 26.822 -53.856 1.00 41.09 484 ALA A O 1
ATOM 3711 N N . ALA A 1 485 ? 64.810 27.755 -55.513 1.00 42.41 485 ALA A N 1
ATOM 3712 C CA . ALA A 1 485 ? 63.743 28.263 -54.633 1.00 42.41 485 ALA A CA 1
ATOM 3713 C C . ALA A 1 485 ? 62.627 27.237 -54.332 1.00 42.41 485 ALA A C 1
ATOM 3715 O O . ALA A 1 485 ? 61.881 27.385 -53.365 1.00 42.41 485 ALA A O 1
ATOM 3716 N N . ALA A 1 486 ? 62.510 26.172 -55.132 1.00 40.44 486 ALA A N 1
ATOM 3717 C CA . ALA A 1 486 ? 61.434 25.184 -54.997 1.00 40.44 486 ALA A CA 1
ATOM 3718 C C . ALA A 1 486 ? 61.666 24.160 -53.866 1.00 40.44 486 ALA A C 1
ATOM 3720 O O . ALA A 1 486 ? 60.710 23.557 -53.386 1.00 40.44 486 ALA A O 1
ATOM 3721 N N . ILE A 1 487 ? 62.913 23.982 -53.412 1.00 43.41 487 ILE A N 1
ATOM 3722 C CA . ILE A 1 487 ? 63.271 22.993 -52.379 1.00 43.41 487 ILE A CA 1
ATOM 3723 C C . ILE A 1 487 ? 62.956 23.514 -50.960 1.00 43.41 487 ILE A C 1
ATOM 3725 O O . ILE A 1 487 ? 62.586 22.730 -50.085 1.00 43.41 487 ILE A O 1
ATOM 3729 N N . GLU A 1 488 ? 62.997 24.833 -50.730 1.00 35.66 488 GLU A N 1
ATOM 3730 C CA . GLU A 1 488 ? 62.708 25.422 -49.409 1.00 35.66 488 GLU A CA 1
ATOM 3731 C C . GLU A 1 488 ? 61.207 25.446 -49.068 1.00 35.66 488 GLU A C 1
ATOM 3733 O O . GLU A 1 488 ? 60.838 25.259 -47.910 1.00 35.66 488 GLU A O 1
ATOM 3738 N N . SER A 1 489 ? 60.316 25.576 -50.059 1.00 35.41 489 SER A N 1
ATOM 3739 C CA . SER A 1 489 ? 58.862 25.594 -49.804 1.00 35.41 489 SER A CA 1
ATOM 3740 C C . SER A 1 489 ? 58.271 24.207 -49.509 1.00 35.41 489 SER A C 1
ATOM 3742 O O . SER A 1 489 ? 57.241 24.115 -48.845 1.00 35.41 489 SER A O 1
ATOM 3744 N N . SER A 1 490 ? 58.923 23.117 -49.936 1.00 38.97 490 SER A N 1
ATOM 3745 C CA . SER A 1 490 ? 58.473 21.746 -49.644 1.00 38.97 490 SER A CA 1
ATOM 3746 C C . SER A 1 490 ? 58.908 21.215 -48.273 1.00 38.97 490 SER A C 1
ATOM 3748 O O . SER A 1 490 ? 58.305 20.268 -47.777 1.00 38.97 490 SER A O 1
ATOM 3750 N N . MET A 1 491 ? 59.923 21.813 -47.632 1.00 32.00 491 MET A N 1
ATOM 3751 C CA . MET A 1 491 ? 60.401 21.375 -46.309 1.00 32.00 491 MET A CA 1
ATOM 3752 C C . MET A 1 491 ? 59.605 21.957 -45.129 1.00 32.00 491 MET A C 1
ATOM 3754 O O . MET A 1 491 ? 59.653 21.397 -44.037 1.00 32.00 491 MET A O 1
ATOM 3758 N N . ILE A 1 492 ? 58.817 23.019 -45.332 1.00 38.03 492 ILE A N 1
ATOM 3759 C CA . ILE A 1 492 ? 58.032 23.661 -44.257 1.00 38.03 492 ILE A CA 1
ATOM 3760 C C . ILE A 1 492 ? 56.724 22.896 -43.948 1.00 38.03 492 ILE A C 1
ATOM 3762 O O . ILE A 1 492 ? 56.160 23.049 -42.870 1.00 38.03 492 ILE A O 1
ATOM 3766 N N . ALA A 1 493 ? 56.267 21.998 -44.829 1.00 35.75 493 ALA A N 1
ATOM 3767 C CA . ALA A 1 493 ? 55.028 21.231 -44.636 1.00 35.75 493 ALA A CA 1
ATOM 3768 C C . ALA A 1 493 ? 55.213 19.852 -43.957 1.00 35.75 493 ALA A C 1
ATOM 3770 O O . ALA A 1 493 ? 54.230 19.148 -43.740 1.00 35.75 493 ALA A O 1
ATOM 3771 N N . ALA A 1 494 ? 56.448 19.454 -43.620 1.00 32.50 494 ALA A N 1
ATOM 3772 C CA . ALA A 1 494 ? 56.767 18.122 -43.080 1.00 32.50 494 ALA A CA 1
ATOM 3773 C C . ALA A 1 494 ? 57.496 18.146 -41.719 1.00 32.50 494 ALA A C 1
ATOM 3775 O O . ALA A 1 494 ? 58.148 17.171 -41.351 1.00 32.50 494 ALA A O 1
ATOM 3776 N N . GLY A 1 495 ? 57.408 19.249 -40.971 1.00 30.45 495 GLY A N 1
ATOM 3777 C CA . GLY A 1 495 ? 58.126 19.438 -39.710 1.00 30.45 495 GLY A CA 1
ATOM 3778 C C . GLY A 1 495 ? 57.216 19.795 -38.543 1.00 30.45 495 GLY A C 1
ATOM 3779 O O . GLY A 1 495 ? 57.411 20.849 -37.958 1.00 30.45 495 GLY A O 1
ATOM 3780 N N . ASP A 1 496 ? 56.232 18.955 -38.208 1.00 33.34 496 ASP A N 1
ATOM 3781 C CA . ASP A 1 496 ? 55.517 19.105 -36.931 1.00 33.34 496 ASP A CA 1
ATOM 3782 C C . ASP A 1 496 ? 54.975 17.772 -36.390 1.00 33.34 496 ASP A C 1
ATOM 3784 O O . ASP A 1 496 ? 53.784 17.595 -36.165 1.00 33.34 496 ASP A O 1
ATOM 3788 N N . LEU A 1 497 ? 55.864 16.787 -36.210 1.00 31.16 497 LEU A N 1
ATOM 3789 C CA . LEU A 1 497 ? 55.619 15.614 -35.363 1.00 31.16 497 LEU A CA 1
ATOM 3790 C C . LEU A 1 497 ? 56.921 15.173 -34.669 1.00 31.16 497 LEU A C 1
ATOM 3792 O O . LEU A 1 497 ? 57.685 14.372 -35.194 1.00 31.16 497 LEU A O 1
ATOM 3796 N N . GLY A 1 498 ? 57.132 15.722 -33.469 1.00 29.41 498 GLY A N 1
ATOM 3797 C CA . GLY A 1 498 ? 57.729 15.075 -32.294 1.00 29.41 498 GLY A CA 1
ATOM 3798 C C . GLY A 1 498 ? 59.162 14.530 -32.354 1.00 29.41 498 GLY A C 1
ATOM 3799 O O . GLY A 1 498 ? 59.414 13.480 -32.940 1.00 29.41 498 GLY A O 1
ATOM 3800 N N . ARG A 1 499 ? 60.047 15.096 -31.516 1.00 28.78 499 ARG A N 1
ATOM 3801 C CA . ARG A 1 499 ? 60.887 14.273 -30.625 1.00 28.78 499 ARG A CA 1
ATOM 3802 C C . ARG A 1 499 ? 61.510 15.047 -29.463 1.00 28.78 499 ARG A C 1
ATOM 3804 O O . ARG A 1 499 ? 62.153 16.075 -29.650 1.00 28.78 499 ARG A O 1
ATOM 3811 N N . SER A 1 500 ? 61.337 14.473 -28.274 1.00 30.91 500 SER A N 1
ATOM 3812 C CA . SER A 1 500 ? 62.223 14.603 -27.120 1.00 30.91 500 SER A CA 1
ATOM 3813 C C . SER A 1 500 ? 63.625 14.084 -27.465 1.00 30.91 500 SER A C 1
ATOM 3815 O O . SER A 1 500 ? 63.739 13.116 -28.218 1.00 30.91 500 SER A O 1
ATOM 3817 N N . ASP A 1 501 ? 64.686 14.712 -26.944 1.00 27.69 501 ASP A N 1
ATOM 3818 C CA . ASP A 1 501 ? 65.495 14.177 -25.830 1.00 27.69 501 ASP A CA 1
ATOM 3819 C C . ASP A 1 501 ? 66.897 14.825 -25.691 1.00 27.69 501 ASP A C 1
ATOM 3821 O O . ASP A 1 501 ? 67.628 14.973 -26.665 1.00 27.69 501 ASP A O 1
ATOM 3825 N N . TYR A 1 502 ? 67.257 15.100 -24.425 1.00 27.58 502 TYR A N 1
ATOM 3826 C CA . TYR A 1 502 ? 68.589 15.284 -23.802 1.00 27.58 502 TYR A CA 1
ATOM 3827 C C . TYR A 1 502 ? 69.495 16.511 -24.125 1.00 27.58 502 TYR A C 1
ATOM 3829 O O . TYR A 1 502 ? 69.855 16.784 -25.261 1.00 27.58 502 TYR A O 1
ATOM 3837 N N . GLY A 1 503 ? 69.898 17.219 -23.043 1.00 24.06 503 GLY A N 1
ATOM 3838 C CA . GLY A 1 503 ? 70.696 18.476 -22.974 1.00 24.06 503 GLY A CA 1
ATOM 3839 C C . GLY A 1 503 ? 72.225 18.344 -23.190 1.00 24.06 503 GLY A C 1
ATOM 3840 O O . GLY A 1 503 ? 72.607 17.443 -23.931 1.00 24.06 503 GLY A O 1
ATOM 3841 N N . PRO A 1 504 ? 73.140 19.144 -22.559 1.00 38.06 504 PRO A N 1
ATOM 3842 C CA . PRO A 1 504 ? 72.972 20.048 -21.400 1.00 38.06 504 PRO A CA 1
ATOM 3843 C C . PRO A 1 504 ? 73.741 21.418 -21.438 1.00 38.06 504 PRO A C 1
ATOM 3845 O O . PRO A 1 504 ? 74.526 21.684 -22.340 1.00 38.06 504 PRO A O 1
ATOM 3848 N N . ARG A 1 505 ? 73.600 22.189 -20.335 1.00 27.08 505 ARG A N 1
ATOM 3849 C CA . ARG A 1 505 ? 74.570 23.127 -19.688 1.00 27.08 505 ARG A CA 1
ATOM 3850 C C . ARG A 1 505 ? 74.817 24.561 -20.216 1.00 27.08 505 ARG A C 1
ATOM 3852 O O . ARG A 1 505 ? 75.495 24.748 -21.216 1.00 27.08 505 ARG A O 1
ATOM 3859 N N . HIS A 1 506 ? 74.407 25.541 -19.394 1.00 26.22 506 HIS A N 1
ATOM 3860 C CA . HIS A 1 506 ? 75.190 26.513 -18.573 1.00 26.22 506 HIS A CA 1
ATOM 3861 C C . HIS A 1 506 ? 74.426 27.853 -18.500 1.00 26.22 506 HIS A C 1
ATOM 3863 O O . HIS A 1 506 ? 74.099 28.434 -19.526 1.00 26.22 506 HIS A O 1
ATOM 3869 N N . ASP A 1 507 ? 73.848 28.158 -17.335 1.00 24.53 507 ASP A N 1
ATOM 3870 C CA . ASP A 1 507 ? 74.334 29.128 -16.326 1.00 24.53 507 ASP A CA 1
ATOM 3871 C C . ASP A 1 507 ? 74.189 30.595 -16.748 1.00 24.53 507 ASP A C 1
ATOM 3873 O O . ASP A 1 507 ? 74.924 31.085 -17.596 1.00 24.53 507 ASP A O 1
ATOM 3877 N N . ASP A 1 508 ? 73.211 31.276 -16.141 1.00 27.00 508 ASP A N 1
ATOM 3878 C CA . ASP A 1 508 ? 73.413 32.401 -15.209 1.00 27.00 508 ASP A CA 1
ATOM 3879 C C . ASP A 1 508 ? 72.054 33.096 -14.981 1.00 27.00 508 ASP A C 1
ATOM 3881 O O . ASP A 1 508 ? 71.420 33.587 -15.907 1.00 27.00 508 ASP A O 1
ATOM 3885 N N . SER A 1 509 ? 71.448 32.886 -13.806 1.00 26.80 509 SER A N 1
ATOM 3886 C CA . SER A 1 509 ? 71.421 33.830 -12.673 1.00 26.80 509 SER A CA 1
ATOM 3887 C C . SER A 1 509 ? 70.398 34.968 -12.909 1.00 26.80 509 SER A C 1
ATOM 3889 O O . SER A 1 509 ? 70.408 35.647 -13.922 1.00 26.80 509 SER A O 1
ATOM 3891 N N . VAL A 1 510 ? 69.375 35.182 -12.069 1.00 28.98 510 VAL A N 1
ATOM 3892 C CA . VAL A 1 510 ? 69.474 35.925 -10.802 1.00 28.98 510 VAL A CA 1
ATOM 3893 C C . VAL A 1 510 ? 68.045 36.169 -10.238 1.00 28.98 510 VAL A C 1
ATOM 3895 O O . VAL A 1 510 ? 67.185 36.693 -10.934 1.00 28.98 510 VAL A O 1
ATOM 3898 N N . LEU A 1 511 ? 67.886 35.878 -8.935 1.00 28.17 511 LEU A N 1
ATOM 3899 C CA . LEU A 1 511 ? 67.014 36.484 -7.895 1.00 28.17 511 LEU A CA 1
ATOM 3900 C C . LEU A 1 511 ? 65.519 36.115 -7.698 1.00 28.17 511 LEU A C 1
ATOM 3902 O O . LEU A 1 511 ? 64.637 36.616 -8.381 1.00 28.17 511 LEU A O 1
ATOM 3906 N N . ARG A 1 512 ? 65.322 35.505 -6.506 1.00 27.27 512 ARG A N 1
ATOM 3907 C CA . ARG A 1 512 ? 64.383 35.843 -5.398 1.00 27.27 512 ARG A CA 1
ATOM 3908 C C . ARG A 1 512 ? 62.887 35.552 -5.586 1.00 27.27 512 ARG A C 1
ATOM 3910 O O . ARG A 1 512 ? 62.333 35.826 -6.630 1.00 27.27 512 ARG A O 1
ATOM 3917 N N . ALA A 1 513 ? 62.105 35.186 -4.570 1.00 28.05 513 ALA A N 1
ATOM 3918 C CA . ALA A 1 513 ? 62.253 34.641 -3.212 1.00 28.05 513 ALA A CA 1
ATOM 3919 C C . ALA A 1 513 ? 60.840 34.712 -2.582 1.00 28.05 513 ALA A C 1
ATOM 3921 O O . ALA A 1 513 ? 60.167 35.713 -2.807 1.00 28.05 513 ALA A O 1
ATOM 3922 N N . HIS A 1 514 ? 60.500 33.743 -1.713 1.00 28.48 514 HIS A N 1
ATOM 3923 C CA . HIS A 1 514 ? 59.521 33.844 -0.599 1.00 28.48 514 HIS A CA 1
ATOM 3924 C C . HIS A 1 514 ? 58.017 33.866 -0.981 1.00 28.48 514 HIS A C 1
ATOM 3926 O O . HIS A 1 514 ? 57.648 34.426 -2.000 1.00 28.48 514 HIS A O 1
ATOM 3932 N N . ASN A 1 515 ? 57.058 33.336 -0.209 1.00 27.97 515 ASN A N 1
ATOM 3933 C CA . ASN A 1 515 ? 57.048 32.493 0.993 1.00 27.97 515 ASN A CA 1
ATOM 3934 C C . ASN A 1 515 ? 55.622 31.923 1.194 1.00 27.97 515 ASN A C 1
ATOM 3936 O O . ASN A 1 515 ? 54.651 32.614 0.905 1.00 27.97 515 ASN A O 1
ATOM 3940 N N . ASP A 1 516 ? 55.548 30.712 1.747 1.00 26.55 516 ASP A N 1
ATOM 3941 C CA . ASP A 1 516 ? 54.716 30.257 2.878 1.00 26.55 516 ASP A CA 1
ATOM 3942 C C . ASP A 1 516 ? 53.208 30.580 3.034 1.00 26.55 516 ASP A C 1
ATOM 3944 O O . ASP A 1 516 ? 52.827 31.678 3.425 1.00 26.55 516 ASP A O 1
ATOM 3948 N N . SER A 1 517 ? 52.438 29.472 3.067 1.00 25.98 517 SER A N 1
ATOM 3949 C CA . SER A 1 517 ? 51.526 29.063 4.169 1.00 25.98 517 SER A CA 1
ATOM 3950 C C . SER A 1 517 ? 50.179 29.812 4.325 1.00 25.98 517 SER A C 1
ATOM 3952 O O . SER A 1 517 ? 50.034 30.926 3.859 1.00 25.98 517 SER A O 1
ATOM 3954 N N . MET A 1 518 ? 49.100 29.320 4.947 1.00 25.70 518 MET A N 1
ATOM 3955 C CA . MET A 1 518 ? 48.783 28.169 5.801 1.00 25.70 518 MET A CA 1
ATOM 3956 C C . MET A 1 518 ? 47.241 27.971 5.773 1.00 25.70 518 MET A C 1
ATOM 3958 O O . MET A 1 518 ? 46.497 28.943 5.764 1.00 25.70 518 MET A O 1
ATOM 3962 N N . LEU A 1 519 ? 46.817 26.702 5.816 1.00 25.30 519 LEU A N 1
ATOM 3963 C CA . LEU A 1 519 ? 45.772 26.066 6.651 1.00 25.30 519 LEU A CA 1
ATOM 3964 C C . LEU A 1 519 ? 44.361 26.657 6.902 1.00 25.30 519 LEU A C 1
ATOM 3966 O O . LEU A 1 519 ? 44.192 27.761 7.408 1.00 25.30 519 LEU A O 1
ATOM 3970 N N . SER A 1 520 ? 43.389 25.734 6.780 1.00 23.89 520 SER A N 1
ATOM 3971 C CA . SER A 1 520 ? 42.205 25.421 7.635 1.00 23.89 520 SER A CA 1
ATOM 3972 C C . SER A 1 520 ? 40.960 25.201 6.752 1.00 23.89 520 SER A C 1
ATOM 3974 O O . SER A 1 520 ? 40.826 25.866 5.737 1.00 23.89 520 SER A O 1
ATOM 3976 N N . SER A 1 521 ? 39.998 24.302 6.972 1.00 24.80 521 SER A N 1
ATOM 3977 C CA . SER A 1 521 ? 39.746 23.183 7.896 1.00 24.80 521 SER A CA 1
ATOM 3978 C C . SER A 1 521 ? 38.482 22.441 7.382 1.00 24.80 521 SER A C 1
ATOM 3980 O O . SER A 1 521 ? 37.609 23.053 6.778 1.00 24.80 521 SER A O 1
ATOM 3982 N N . VAL A 1 522 ? 38.430 21.127 7.615 1.00 30.20 522 VAL A N 1
ATOM 3983 C CA . VAL A 1 522 ? 37.431 20.061 7.284 1.00 30.20 522 VAL A CA 1
ATOM 3984 C C . VAL A 1 522 ? 36.076 20.322 8.028 1.00 30.20 522 VAL A C 1
ATOM 3986 O O . VAL A 1 522 ? 36.171 21.009 9.047 1.00 30.20 522 VAL A O 1
ATOM 3989 N N . PRO A 1 523 ? 34.844 19.846 7.638 1.00 31.17 523 PRO A N 1
ATOM 3990 C CA . PRO A 1 523 ? 34.507 18.431 7.377 1.00 31.17 523 PRO A CA 1
ATOM 3991 C C . PRO A 1 523 ? 33.398 18.036 6.363 1.00 31.17 523 PRO A C 1
ATOM 3993 O O . PRO A 1 523 ? 32.667 18.844 5.803 1.00 31.17 523 PRO A O 1
ATOM 3996 N N . HIS A 1 524 ? 33.330 16.714 6.145 1.00 25.59 524 HIS A N 1
ATOM 3997 C CA . HIS A 1 524 ? 32.373 15.926 5.358 1.00 25.59 524 HIS A CA 1
ATOM 3998 C C . HIS A 1 524 ? 30.901 16.030 5.809 1.00 25.59 524 HIS A C 1
ATOM 4000 O O . HIS A 1 524 ? 30.615 15.934 6.998 1.00 25.59 524 HIS A O 1
ATOM 4006 N N . SER A 1 525 ? 29.968 15.993 4.847 1.00 24.36 525 SER A N 1
ATOM 4007 C CA . SER A 1 525 ? 28.735 15.197 4.968 1.00 24.36 525 SER A CA 1
ATOM 4008 C C . SER A 1 525 ? 28.295 14.711 3.580 1.00 24.36 525 SER A C 1
ATOM 4010 O O . SER A 1 525 ? 28.320 15.466 2.609 1.00 24.36 525 SER A O 1
ATOM 4012 N N . ALA A 1 526 ? 27.992 13.418 3.481 1.00 26.48 526 ALA A N 1
ATOM 4013 C CA . ALA A 1 526 ? 27.617 12.729 2.257 1.00 26.48 526 ALA A CA 1
ATOM 4014 C C . ALA A 1 526 ? 26.118 12.916 1.978 1.00 26.48 526 ALA A C 1
ATOM 4016 O O . ALA A 1 526 ? 25.284 12.489 2.774 1.00 26.48 526 ALA A O 1
ATOM 4017 N N . ALA A 1 527 ? 25.782 13.514 0.835 1.00 25.78 527 ALA A N 1
ATOM 4018 C CA . ALA A 1 527 ? 24.423 13.542 0.306 1.00 25.78 527 ALA A CA 1
ATOM 4019 C C . ALA A 1 527 ? 24.170 12.282 -0.542 1.00 25.78 527 ALA A C 1
ATOM 4021 O O . ALA A 1 527 ? 24.928 11.986 -1.467 1.00 25.78 527 ALA A O 1
ATOM 4022 N N . LYS A 1 528 ? 23.108 11.535 -0.216 1.00 26.50 528 LYS A N 1
ATOM 4023 C CA . LYS A 1 528 ? 22.549 10.475 -1.072 1.00 26.50 528 LYS A CA 1
ATOM 4024 C C . LYS A 1 528 ? 21.823 11.113 -2.271 1.00 26.50 528 LYS A C 1
ATOM 4026 O O . LYS A 1 528 ? 21.226 12.175 -2.097 1.00 26.50 528 LYS A O 1
ATOM 4031 N N . PRO A 1 529 ? 21.845 10.496 -3.466 1.00 27.59 529 PRO A N 1
ATOM 4032 C CA . PRO A 1 529 ? 21.182 11.055 -4.636 1.00 27.59 529 PRO A CA 1
ATOM 4033 C C . PRO A 1 529 ? 19.659 10.879 -4.558 1.00 27.59 529 PRO A C 1
ATOM 4035 O O . PRO A 1 529 ? 19.159 9.804 -4.231 1.00 27.59 529 PRO A O 1
ATOM 4038 N N . VAL A 1 530 ? 18.948 11.957 -4.889 1.00 28.34 530 VAL A N 1
ATOM 4039 C CA . VAL A 1 530 ? 17.501 12.010 -5.130 1.00 28.34 530 VAL A CA 1
ATOM 4040 C C . VAL A 1 530 ? 17.188 11.221 -6.404 1.00 28.34 530 VAL A C 1
ATOM 4042 O O . VAL A 1 530 ? 17.767 11.492 -7.458 1.00 28.34 530 VAL A O 1
ATOM 4045 N N . VAL A 1 531 ? 16.290 10.240 -6.307 1.00 29.83 531 VAL A N 1
ATOM 4046 C CA . VAL A 1 531 ? 15.769 9.482 -7.452 1.00 29.83 531 VAL A CA 1
ATOM 4047 C C . VAL A 1 531 ? 14.751 10.370 -8.168 1.00 29.83 531 VAL A C 1
ATOM 4049 O O . VAL A 1 531 ? 13.712 10.693 -7.603 1.00 29.83 531 VAL A O 1
ATOM 4052 N N . LYS A 1 532 ? 15.068 10.815 -9.387 1.00 31.44 532 LYS A N 1
ATOM 4053 C CA . LYS A 1 532 ? 14.111 11.514 -10.260 1.00 31.44 532 LYS A CA 1
ATOM 4054 C C . LYS A 1 532 ? 13.221 10.489 -10.968 1.00 31.44 532 LYS A C 1
ATOM 4056 O O . LYS A 1 532 ? 13.707 9.417 -11.332 1.00 31.44 532 LYS A O 1
ATOM 4061 N N . SER A 1 533 ? 11.946 10.823 -11.156 1.00 32.19 533 SER A N 1
ATOM 4062 C CA . SER A 1 533 ? 10.962 9.969 -11.826 1.00 32.19 533 SER A CA 1
ATOM 4063 C C . SER A 1 533 ? 11.357 9.701 -13.286 1.00 32.19 533 SER A C 1
ATOM 4065 O O . SER A 1 533 ? 11.976 10.523 -13.968 1.00 32.19 533 SER A O 1
ATOM 4067 N N . THR A 1 534 ? 11.014 8.510 -13.773 1.00 34.41 534 THR A N 1
ATOM 4068 C CA . THR A 1 534 ? 11.351 7.998 -15.110 1.00 34.41 534 THR A CA 1
ATOM 4069 C C . THR A 1 534 ? 10.795 8.850 -16.252 1.00 34.41 534 THR A C 1
ATOM 4071 O O . THR A 1 534 ? 11.365 8.841 -17.336 1.00 34.41 534 THR A O 1
ATOM 4074 N N . THR A 1 535 ? 9.749 9.642 -16.028 1.00 35.00 535 THR A N 1
ATOM 4075 C CA . THR A 1 535 ? 9.175 10.558 -17.027 1.00 35.00 535 THR A CA 1
ATOM 4076 C C . THR A 1 535 ? 10.031 11.802 -17.282 1.00 35.00 535 THR A C 1
ATOM 4078 O O . THR A 1 535 ? 10.093 12.278 -18.418 1.00 35.00 535 THR A O 1
ATOM 4081 N N . ASP A 1 536 ? 10.772 12.288 -16.283 1.00 33.94 536 ASP A N 1
ATOM 4082 C CA . ASP A 1 536 ? 11.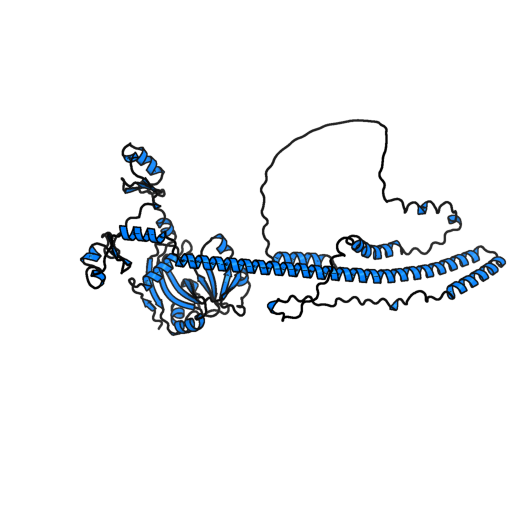580 13.509 -16.421 1.00 33.94 536 ASP A CA 1
ATOM 4083 C C . ASP A 1 536 ? 12.858 13.272 -17.242 1.00 33.94 536 ASP A C 1
ATOM 4085 O O . ASP A 1 536 ? 13.287 14.135 -18.010 1.00 33.94 536 ASP A O 1
ATOM 4089 N N . LEU A 1 537 ? 13.420 12.062 -17.170 1.00 37.16 537 LEU A N 1
ATOM 4090 C CA . LEU A 1 537 ? 14.620 11.671 -17.922 1.00 37.16 537 LEU A CA 1
ATOM 4091 C C . LEU A 1 537 ? 14.356 11.491 -19.427 1.00 37.16 537 LEU A C 1
ATOM 4093 O O . LEU A 1 537 ? 15.255 11.702 -20.246 1.00 37.16 537 LEU A O 1
ATOM 4097 N N . TRP A 1 538 ? 13.120 11.154 -19.808 1.00 31.58 538 TRP A N 1
ATOM 4098 C CA . TRP A 1 538 ? 12.732 10.974 -21.210 1.00 31.58 538 TRP A CA 1
ATOM 4099 C C . TRP A 1 538 ? 12.603 12.307 -21.960 1.00 31.58 538 TRP A C 1
ATOM 4101 O O . TRP A 1 538 ? 12.996 12.400 -23.124 1.00 31.58 538 TRP A O 1
ATOM 4111 N N . SER A 1 539 ? 12.127 13.365 -21.296 1.00 33.88 539 SER A N 1
ATOM 4112 C CA . SER A 1 539 ? 11.940 14.678 -21.931 1.00 33.88 539 SER A CA 1
ATOM 4113 C C . SER A 1 539 ? 13.254 15.453 -22.127 1.00 33.88 539 SER A C 1
ATOM 4115 O O . SER A 1 539 ? 13.449 16.095 -23.165 1.00 33.88 539 SER A O 1
ATOM 4117 N N . GLU A 1 540 ? 14.204 15.349 -21.189 1.00 33.44 540 GLU A N 1
ATOM 4118 C CA . GLU A 1 540 ? 15.502 16.035 -21.284 1.00 33.44 540 GLU A CA 1
ATOM 4119 C C . GLU A 1 540 ? 16.448 15.398 -22.315 1.00 33.44 540 GLU A C 1
ATOM 4121 O O . GLU A 1 540 ? 17.229 16.112 -22.951 1.00 33.44 540 GLU A O 1
ATOM 4126 N N . SER A 1 541 ? 16.367 14.079 -22.526 1.00 34.38 541 SER A N 1
ATOM 4127 C CA . SER A 1 541 ? 17.211 13.372 -23.499 1.00 34.38 541 SER A CA 1
ATOM 4128 C C . SER A 1 541 ? 16.752 13.608 -24.947 1.00 34.38 541 SER A C 1
ATOM 4130 O O . SER A 1 541 ? 17.568 13.908 -25.823 1.00 34.38 541 SER A O 1
ATOM 4132 N N . LEU A 1 542 ? 15.435 13.604 -25.194 1.00 35.28 542 LEU A N 1
ATOM 4133 C CA . LEU A 1 542 ? 14.860 13.921 -26.509 1.00 35.28 542 LEU A CA 1
ATOM 4134 C C . LEU A 1 542 ? 15.110 15.384 -26.918 1.00 35.28 542 LEU A C 1
ATOM 4136 O O . LEU A 1 542 ? 15.500 15.646 -28.057 1.00 35.28 542 LEU A O 1
ATOM 4140 N N . ASN A 1 543 ? 14.984 16.341 -25.992 1.00 36.91 543 ASN A N 1
ATOM 4141 C CA . ASN A 1 543 ? 15.209 17.759 -26.300 1.00 36.91 543 ASN A CA 1
ATOM 4142 C C . ASN A 1 543 ? 16.679 18.106 -26.588 1.00 36.91 543 ASN A C 1
ATOM 4144 O O . ASN A 1 543 ? 16.949 18.990 -27.405 1.00 36.91 543 ASN A O 1
ATOM 4148 N N . ARG A 1 544 ? 17.648 17.400 -25.988 1.00 37.59 544 ARG A N 1
ATOM 4149 C CA . ARG A 1 544 ? 19.073 17.609 -26.308 1.00 37.59 544 ARG A CA 1
ATOM 4150 C C . ARG A 1 544 ? 19.448 17.106 -27.698 1.00 37.59 544 ARG A C 1
ATOM 4152 O O . ARG A 1 544 ? 20.356 17.672 -28.304 1.00 37.59 544 ARG A O 1
ATOM 4159 N N . HIS A 1 545 ? 18.746 16.102 -28.224 1.00 33.38 545 HIS A N 1
ATOM 4160 C CA . HIS A 1 545 ? 19.066 15.556 -29.541 1.00 33.38 545 HIS A CA 1
ATOM 4161 C C . HIS A 1 545 ? 18.478 16.379 -30.700 1.00 33.38 545 HIS A C 1
ATOM 4163 O O . HIS A 1 545 ? 19.131 16.509 -31.736 1.00 33.38 545 HIS A O 1
ATOM 4169 N N . PHE A 1 546 ? 17.312 17.011 -30.516 1.00 32.91 546 PHE A N 1
ATOM 4170 C CA . PHE A 1 546 ? 16.684 17.860 -31.542 1.00 32.91 546 PHE A CA 1
ATOM 4171 C C . PHE A 1 546 ? 17.225 19.300 -31.607 1.00 32.91 546 PHE A C 1
ATOM 4173 O O . PHE A 1 546 ? 17.057 19.967 -32.626 1.00 32.91 546 PHE A O 1
ATOM 4180 N N . ALA A 1 547 ? 17.927 19.785 -30.578 1.00 33.97 547 ALA A N 1
ATOM 4181 C CA . ALA A 1 547 ? 18.496 21.139 -30.568 1.00 33.97 547 ALA A CA 1
ATOM 4182 C C . ALA A 1 547 ? 19.790 21.300 -31.401 1.00 33.97 547 ALA A C 1
ATOM 4184 O O . ALA A 1 547 ? 20.246 22.423 -31.611 1.00 33.97 547 ALA A O 1
ATOM 4185 N N . ALA A 1 548 ? 20.392 20.207 -31.888 1.00 31.11 548 ALA A N 1
ATOM 4186 C CA . ALA A 1 548 ? 21.696 20.228 -32.566 1.00 31.11 548 ALA A CA 1
ATOM 4187 C C . ALA A 1 548 ? 21.638 20.368 -34.104 1.00 31.11 548 ALA A C 1
ATOM 4189 O O . ALA A 1 548 ? 22.686 20.429 -34.747 1.00 31.11 548 ALA A O 1
ATOM 4190 N N . HIS A 1 549 ? 20.446 20.466 -34.702 1.00 28.42 549 HIS A N 1
ATOM 4191 C CA . HIS A 1 549 ? 20.283 20.682 -36.143 1.00 28.42 549 HIS A CA 1
ATOM 4192 C C . HIS A 1 549 ? 19.269 21.799 -36.434 1.00 28.42 549 HIS A C 1
ATOM 4194 O O . HIS A 1 549 ? 18.069 21.531 -36.517 1.00 28.42 549 HIS A O 1
ATOM 4200 N N . PRO A 1 550 ? 19.710 23.058 -36.619 1.00 30.67 550 PRO A N 1
ATOM 4201 C CA . PRO A 1 550 ? 18.888 24.030 -37.316 1.00 30.67 550 PRO A CA 1
ATOM 4202 C C . PRO A 1 550 ? 18.846 23.676 -38.811 1.00 30.67 550 PRO A C 1
ATOM 4204 O O . PRO A 1 550 ? 19.837 23.208 -39.374 1.00 30.67 550 PRO A O 1
ATOM 4207 N N . ARG A 1 551 ? 17.654 23.866 -39.384 1.00 30.94 551 ARG A N 1
ATOM 4208 C CA . ARG A 1 551 ? 17.269 23.627 -40.784 1.00 30.94 551 ARG A CA 1
ATOM 4209 C C . ARG A 1 551 ? 18.268 24.121 -41.822 1.00 30.94 551 ARG A C 1
ATOM 4211 O O . ARG A 1 551 ? 18.825 25.223 -41.618 1.00 30.94 551 ARG A O 1
#

Organism: NCBI:txid461836

Mean predicted aligned error: 18.04 Å

Radius of gyration: 48.01 Å; Cα contacts (8 Å, |Δi|>4): 520; chains: 1; bounding box: 115×59×144 Å